Protein AF-A0A6A4ZBE2-F1 (afdb_monomer_lite)

pLDDT: mean 86.44, std 18.72, range [28.56, 98.56]

Foldseek 3Di:
DPPDPDDPVRVVVPPPDDPVVVVVVVVVVVVVVVVPVVDDDDPVCVVVVLVVLLVQLVVLLVCCVPDPDPVSNLVSLQPDALLSQLLSLLVVLPHDSVLSSQLSCCVPPVVDALLRSNVVSPHDLVSSLSSLLRLVSSLVSFDALLVLLLVLCVVLPHDNVLSNQLSVQVVVQDASLVSNVVSPHDLVSSLSSLLRSQVSLSSQHFLLSLLLNLLVVVPQDSVLSSQLSVVVVVPDASLVSCVVSPRDLVSSLSSLLRLQVSQSSQHQLLSLLLNLLVVVVQDSVLSSQLSVVVLVPDASLVSNVVSVHDLVSSLSSLQRLQSSQSSQGDLLSLLLNLLVVLPQDSVLSSQLSVCVVVVDQSLVSSVVSPRDNVSSVSSNVSSVSSVSRHGDPLSNLLNLLVVLPDDSVLSSQLSVCVVVVHDSLRSCVVSPNDPVSD

Secondary structure (DSSP, 8-state):
--SS---HHHHHTTTT--HHHHHHHHHHHHHHHTTTTT----TTTHHHHHHHHHHHHHHHHHHHHT--SHHHHHHHHTTS-HHHHHHHHHHHTT--HHHHHHHHHHHHHH---HHHHHHHTT--HHHHHHHHHHHHHHHTTSPPHHHHHHHHHHHTT--HHHHHHHHHHHTTT--HHHHHHHTT--HHHHHHHHHHHHHHHTTPPPHHHHHHHHHHHTT--HHHHHHHHHHHHTT--HHHHHHHTT--HHHHHHHHHHHHHHHTTSPPHHH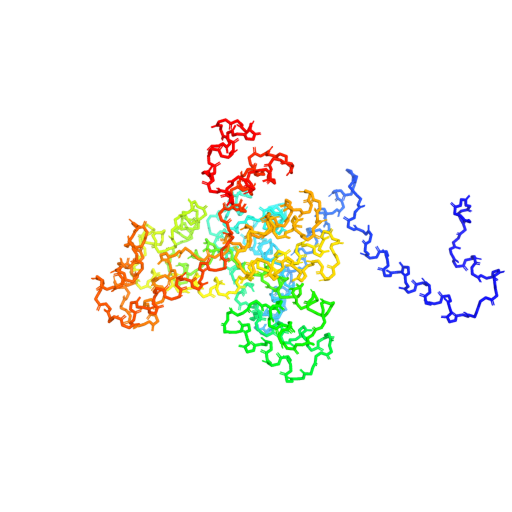HHHHHHHHTT--HHHHHHHHHHHHTT--HHHHHHHTT--HHHHHHHHHHHHHHHHTSPPHHHHHHHHHHHTT--HHHHHHHHHHHTTT--HHHHHHHTT--HHHHHHHHHHHHHHHHTSPPHHHHHHHHHHHTT--HHHHHHHHHHHHTT--HHHHHHHTT--TTT-

Radius of gyration: 23.91 Å; chains: 1; bounding box: 81×48×51 Å

Sequence (438 aa):
FVDSGVSPADAALDTGLPDSAAAAVQDTVDTFDDSSDTNNNTNADKLDHDDMKAETIQDFAAALSDVDSKDDVAGALASATQGQAAGAAALQAGASTDQASQIADAIDNNDASAAAASNDAGLTDDQTAQVISAVVAVSDAAPSQADVAADAASAVGATDAQAKEIADAVANGSSASVAASDAGLSDAQTAKIVDQVTDAADAVADPADVAAAAAIDNGASASQAVDIASDVDAGASAASAAADAGLDATAVSDVVGQVADSSENVADPADVAADAALENGASPSQASQVASDVDSGSSASAAAADAGLDTDAVADIVDQVADSSDNVADSADVAAAAAADAGASDDQVAQIAASVDAGVDPSAAASDAGLSSSAAAAVDGQVDDSAADTADSADVAADAAADAGATTDQVAEIADFVDSGVSPADAALDTGLPDSAA

Structure (mmCIF, N/CA/C/O backbone):
data_AF-A0A6A4ZBE2-F1
#
_entry.id   AF-A0A6A4ZBE2-F1
#
loop_
_atom_site.group_PDB
_atom_site.id
_atom_site.type_symbol
_atom_site.label_atom_id
_atom_site.label_alt_id
_atom_site.label_comp_id
_atom_site.label_asym_id
_atom_site.label_entity_id
_atom_site.label_seq_id
_atom_site.pdbx_PDB_ins_code
_atom_site.Cartn_x
_atom_site.Cartn_y
_atom_site.Cartn_z
_atom_site.occupancy
_atom_site.B_iso_or_equiv
_atom_site.auth_seq_id
_atom_site.auth_comp_id
_atom_site.auth_asym_id
_atom_site.auth_atom_id
_atom_site.pdbx_PDB_model_num
ATOM 1 N N . PHE A 1 1 ? 44.044 -22.950 -11.627 1.00 47.03 1 PHE A N 1
ATOM 2 C CA . PHE A 1 1 ? 44.841 -22.880 -10.386 1.00 47.03 1 PHE A CA 1
ATOM 3 C C . PHE A 1 1 ? 43.959 -22.999 -9.134 1.00 47.03 1 PHE A C 1
ATOM 5 O O . PHE A 1 1 ? 44.386 -22.606 -8.063 1.00 47.03 1 PHE A O 1
ATOM 12 N N . VAL A 1 2 ? 42.771 -23.611 -9.240 1.00 37.06 2 VAL A N 1
ATOM 13 C CA . VAL A 1 2 ? 41.761 -23.676 -8.165 1.00 37.06 2 VAL A CA 1
ATOM 14 C C . VAL A 1 2 ? 41.550 -25.135 -7.735 1.00 37.06 2 VAL A C 1
ATOM 16 O O . VAL A 1 2 ? 40.442 -25.642 -7.738 1.00 37.06 2 VAL A O 1
ATOM 19 N N . ASP A 1 3 ? 42.644 -25.857 -7.469 1.00 44.66 3 ASP A N 1
ATOM 20 C CA . ASP A 1 3 ? 42.566 -27.207 -6.872 1.00 44.66 3 ASP A CA 1
ATOM 21 C C . ASP A 1 3 ? 43.805 -27.542 -6.016 1.00 44.66 3 ASP A C 1
ATOM 23 O O . ASP A 1 3 ? 44.292 -28.669 -5.983 1.00 44.66 3 ASP A O 1
ATOM 27 N N . SER A 1 4 ? 44.417 -26.540 -5.369 1.00 45.34 4 SER A N 1
ATOM 28 C CA . SER A 1 4 ? 45.617 -26.784 -4.548 1.00 45.34 4 SER A CA 1
ATOM 29 C C . SER A 1 4 ? 45.715 -26.006 -3.235 1.00 45.34 4 SER A C 1
ATOM 31 O O . SER A 1 4 ? 46.785 -26.019 -2.635 1.00 45.34 4 SER A O 1
ATOM 33 N N . GLY A 1 5 ? 44.642 -25.364 -2.755 1.00 45.66 5 GLY A N 1
ATOM 34 C CA . GLY A 1 5 ? 44.609 -24.771 -1.406 1.00 45.66 5 GLY A CA 1
ATOM 35 C C . GLY A 1 5 ? 45.701 -23.728 -1.122 1.00 45.66 5 GLY A C 1
ATOM 36 O O . GLY A 1 5 ? 46.169 -23.622 0.008 1.00 45.66 5 GLY A O 1
ATOM 37 N N . VAL A 1 6 ? 46.144 -22.998 -2.148 1.00 45.81 6 VAL A N 1
ATOM 38 C CA . VAL A 1 6 ? 47.084 -21.876 -2.010 1.00 45.81 6 VAL A CA 1
ATOM 39 C C . VAL A 1 6 ? 46.254 -20.598 -1.955 1.00 45.81 6 VAL A C 1
ATOM 41 O O . VAL A 1 6 ? 45.369 -20.435 -2.795 1.00 45.81 6 VAL A O 1
ATOM 44 N N . SER A 1 7 ? 46.506 -19.722 -0.977 1.00 48.78 7 SER A N 1
ATOM 45 C CA . SER A 1 7 ? 45.742 -18.476 -0.858 1.00 48.78 7 SER A CA 1
ATOM 46 C C . SER A 1 7 ? 45.998 -17.568 -2.076 1.00 48.78 7 SER A C 1
ATOM 48 O O . SER A 1 7 ? 47.101 -17.591 -2.639 1.00 48.78 7 SER A O 1
ATOM 50 N N . PRO A 1 8 ? 45.018 -16.750 -2.497 1.00 46.72 8 PRO A N 1
ATOM 51 C CA . PRO A 1 8 ? 45.183 -15.811 -3.611 1.00 46.72 8 PRO A CA 1
ATOM 52 C C . PRO A 1 8 ? 46.370 -14.850 -3.423 1.00 46.72 8 PRO A C 1
ATOM 54 O O . PRO A 1 8 ? 47.065 -14.523 -4.388 1.00 46.72 8 PRO A O 1
ATOM 57 N N . ALA A 1 9 ? 46.672 -14.483 -2.172 1.00 48.59 9 ALA A N 1
ATOM 58 C CA . ALA A 1 9 ? 47.810 -13.637 -1.816 1.00 48.59 9 ALA A CA 1
ATOM 59 C C . ALA A 1 9 ? 49.170 -14.294 -2.132 1.00 48.59 9 ALA A C 1
ATOM 61 O O . ALA A 1 9 ? 50.104 -13.611 -2.557 1.00 48.59 9 ALA A O 1
ATOM 62 N N . ASP A 1 10 ? 49.276 -15.621 -2.012 1.00 47.53 10 ASP A N 1
ATOM 63 C CA . ASP A 1 10 ? 50.495 -16.362 -2.354 1.00 47.53 10 ASP A CA 1
ATOM 64 C C . ASP A 1 10 ? 50.645 -16.583 -3.873 1.00 47.53 10 ASP A C 1
ATOM 66 O O . ASP A 1 10 ? 51.762 -16.742 -4.371 1.00 47.53 10 ASP A O 1
ATOM 70 N N . ALA A 1 11 ? 49.548 -16.540 -4.641 1.00 50.06 11 ALA A N 1
ATOM 71 C CA . ALA A 1 11 ? 49.575 -16.648 -6.104 1.00 50.06 11 ALA A CA 1
ATOM 72 C C . ALA A 1 11 ? 50.012 -15.340 -6.800 1.00 50.06 11 ALA A C 1
ATOM 74 O O . ALA A 1 11 ? 50.598 -15.380 -7.886 1.00 50.06 11 ALA A O 1
ATOM 75 N N . ALA A 1 12 ? 49.775 -14.183 -6.174 1.00 48.44 12 ALA A N 1
ATOM 76 C CA . ALA A 1 12 ? 50.143 -12.872 -6.717 1.00 48.44 12 ALA A CA 1
ATOM 77 C C . ALA A 1 12 ? 51.660 -12.588 -6.672 1.00 48.44 12 ALA A C 1
ATOM 79 O O . ALA A 1 12 ? 52.173 -11.808 -7.478 1.00 48.44 12 ALA A O 1
ATOM 80 N N . LEU A 1 13 ? 52.408 -13.264 -5.793 1.00 47.66 13 LEU A N 1
ATOM 81 C CA . LEU A 1 13 ? 53.859 -13.084 -5.652 1.00 47.66 13 LEU A CA 1
ATOM 82 C C . LEU A 1 13 ? 54.692 -13.740 -6.774 1.00 47.66 13 LEU A C 1
ATOM 84 O O . LEU A 1 13 ? 55.865 -13.396 -6.923 1.00 47.66 13 LEU A O 1
ATOM 88 N N . ASP A 1 14 ? 54.110 -14.628 -7.593 1.00 49.06 14 ASP A N 1
ATOM 89 C CA . ASP A 1 14 ? 54.822 -15.345 -8.674 1.00 49.06 14 ASP A CA 1
ATOM 90 C C . ASP A 1 14 ? 54.582 -14.763 -10.087 1.00 49.06 14 ASP A C 1
ATOM 92 O O . ASP A 1 14 ? 55.195 -15.205 -11.059 1.00 49.06 14 ASP A O 1
ATOM 96 N N . THR A 1 15 ? 53.732 -13.736 -10.246 1.00 50.06 15 THR A N 1
ATOM 97 C CA . THR A 1 15 ? 53.416 -13.154 -11.574 1.00 50.06 15 THR A CA 1
ATOM 98 C C . THR A 1 15 ? 54.003 -11.761 -11.828 1.00 50.06 15 THR A C 1
ATOM 100 O O . THR A 1 15 ? 53.915 -11.257 -12.948 1.00 50.06 15 THR A O 1
ATOM 103 N N . GLY A 1 16 ? 54.679 -11.151 -10.846 1.00 45.38 16 GLY A N 1
ATOM 104 C CA . GLY A 1 16 ? 55.389 -9.876 -11.028 1.00 45.38 16 GLY A CA 1
ATOM 105 C C . GLY A 1 16 ? 54.480 -8.673 -11.310 1.00 45.38 16 GLY A C 1
ATOM 106 O O . GLY A 1 16 ? 54.922 -7.710 -11.942 1.00 45.38 16 GLY A O 1
ATOM 107 N N . LEU A 1 17 ? 53.222 -8.722 -10.867 1.00 46.47 17 LEU A N 1
ATOM 108 C CA . LEU A 1 17 ? 52.305 -7.586 -10.922 1.00 46.47 17 LEU A CA 1
ATOM 109 C C . LEU A 1 17 ? 52.668 -6.543 -9.845 1.00 46.47 17 LEU A C 1
ATOM 111 O O . LEU A 1 17 ? 53.097 -6.918 -8.756 1.00 46.47 17 LEU A O 1
ATOM 115 N N . PRO A 1 18 ? 52.540 -5.236 -10.134 1.00 50.72 18 PRO A N 1
ATOM 116 C CA . PRO A 1 18 ? 52.802 -4.182 -9.156 1.00 50.72 18 PRO A CA 1
ATOM 117 C C . PRO A 1 18 ? 51.758 -4.200 -8.028 1.00 50.72 18 PRO A C 1
ATOM 119 O O . PRO A 1 18 ? 50.578 -4.412 -8.296 1.00 50.72 18 PRO A O 1
ATOM 122 N N . ASP A 1 19 ? 52.186 -3.909 -6.793 1.00 50.56 19 ASP A N 1
ATOM 123 C CA . ASP A 1 19 ? 51.383 -3.978 -5.553 1.00 50.56 19 ASP A CA 1
ATOM 124 C C . ASP A 1 19 ? 50.013 -3.271 -5.636 1.00 50.56 19 ASP A C 1
ATOM 126 O O . ASP A 1 19 ? 49.051 -3.683 -4.994 1.00 50.56 19 ASP A O 1
ATOM 130 N N . SER A 1 20 ? 49.883 -2.245 -6.484 1.00 49.09 20 SER A N 1
ATOM 131 C CA . SER A 1 20 ? 48.626 -1.520 -6.713 1.00 49.09 20 SER A CA 1
ATOM 132 C C . SER A 1 20 ? 47.549 -2.331 -7.445 1.00 49.09 20 SER A C 1
ATOM 134 O O . SER A 1 20 ? 46.378 -1.989 -7.362 1.00 49.09 20 SER A O 1
ATOM 136 N N . ALA A 1 21 ? 47.926 -3.378 -8.185 1.00 43.97 21 ALA A N 1
ATOM 137 C CA . ALA A 1 21 ? 46.986 -4.258 -8.881 1.00 43.97 21 ALA A CA 1
ATOM 138 C C . ALA A 1 21 ? 46.497 -5.411 -7.987 1.00 43.97 21 ALA A C 1
ATOM 140 O O . ALA A 1 21 ? 45.383 -5.883 -8.172 1.00 43.97 21 ALA A O 1
ATOM 141 N N . ALA A 1 22 ? 47.297 -5.836 -7.003 1.00 45.84 22 ALA A N 1
ATOM 142 C CA . ALA A 1 22 ? 46.884 -6.834 -6.015 1.00 45.84 22 ALA A CA 1
ATOM 143 C C . ALA A 1 22 ? 45.863 -6.257 -5.019 1.00 45.84 22 ALA A C 1
ATOM 145 O O . ALA A 1 22 ? 44.911 -6.940 -4.665 1.00 45.84 22 ALA A O 1
ATOM 146 N N . ALA A 1 23 ? 46.015 -4.980 -4.645 1.00 49.00 23 ALA A N 1
ATOM 147 C CA . ALA A 1 23 ? 45.042 -4.277 -3.809 1.00 49.00 23 ALA A CA 1
ATOM 148 C C . ALA A 1 23 ? 43.676 -4.125 -4.500 1.00 49.00 23 ALA A C 1
ATOM 150 O O . ALA A 1 23 ? 42.661 -4.362 -3.869 1.00 49.00 23 ALA A O 1
ATOM 151 N N . ALA A 1 24 ? 43.646 -3.818 -5.803 1.00 44.66 24 ALA A N 1
ATOM 152 C CA . ALA A 1 24 ? 42.392 -3.683 -6.550 1.00 44.66 24 ALA A CA 1
ATOM 153 C C . ALA A 1 24 ? 41.652 -5.021 -6.738 1.00 44.66 24 ALA A C 1
ATOM 155 O O . ALA A 1 24 ? 40.430 -5.042 -6.786 1.00 44.66 24 ALA A O 1
ATOM 156 N N . VAL A 1 25 ? 42.378 -6.141 -6.833 1.00 47.47 25 VAL A N 1
ATOM 157 C CA . VAL A 1 25 ? 41.762 -7.477 -6.904 1.00 47.47 25 VAL A CA 1
ATOM 158 C C . VAL A 1 25 ? 41.233 -7.915 -5.540 1.00 47.47 25 VAL A C 1
ATOM 160 O O . VAL A 1 25 ? 40.185 -8.539 -5.502 1.00 47.47 25 VAL A O 1
ATOM 163 N N . GLN A 1 26 ? 41.904 -7.564 -4.439 1.00 41.69 26 GLN A N 1
ATOM 164 C CA . GLN A 1 26 ? 41.392 -7.844 -3.095 1.00 41.69 26 GLN A CA 1
ATOM 165 C C . GLN A 1 26 ? 40.139 -7.008 -2.790 1.00 41.69 26 GLN A C 1
ATOM 167 O O . GLN A 1 26 ? 39.152 -7.568 -2.349 1.00 41.69 26 GLN A O 1
ATOM 172 N N . ASP A 1 27 ? 40.127 -5.724 -3.161 1.00 41.12 27 ASP A N 1
ATOM 173 C CA . ASP A 1 27 ? 38.972 -4.823 -2.993 1.00 41.12 27 ASP A CA 1
ATOM 174 C C . ASP A 1 27 ? 37.739 -5.289 -3.796 1.00 41.12 27 ASP A C 1
ATOM 176 O O . ASP A 1 27 ? 36.609 -5.144 -3.348 1.00 41.12 27 ASP A O 1
ATOM 180 N N . THR A 1 28 ? 37.959 -5.919 -4.962 1.00 42.84 28 THR A N 1
ATOM 181 C CA . THR A 1 28 ? 36.889 -6.514 -5.795 1.00 42.84 28 THR A CA 1
ATOM 182 C C . THR A 1 28 ? 36.437 -7.892 -5.288 1.00 42.84 28 THR A C 1
ATOM 184 O O . THR A 1 28 ? 35.353 -8.344 -5.629 1.00 42.84 28 THR A O 1
ATOM 187 N N . VAL A 1 29 ? 37.277 -8.601 -4.524 1.00 44.31 29 VAL A N 1
ATOM 188 C CA . VAL A 1 29 ? 36.930 -9.902 -3.925 1.00 44.31 29 VAL A CA 1
ATOM 189 C C . VAL A 1 29 ? 36.203 -9.696 -2.600 1.00 44.31 29 VAL A C 1
ATOM 191 O O . VAL A 1 29 ? 35.226 -10.388 -2.362 1.00 44.31 29 VAL A O 1
ATOM 194 N N . ASP A 1 30 ? 36.602 -8.703 -1.806 1.00 38.66 30 ASP A N 1
ATOM 195 C CA . ASP A 1 30 ? 35.940 -8.358 -0.545 1.00 38.66 30 ASP A CA 1
ATOM 196 C C . ASP A 1 30 ? 34.533 -7.756 -0.799 1.00 38.66 30 ASP A C 1
ATOM 198 O O . ASP A 1 30 ? 33.619 -8.013 -0.029 1.00 38.66 30 ASP A O 1
ATOM 202 N N . THR A 1 31 ? 34.306 -7.060 -1.927 1.00 41.00 31 THR A N 1
ATOM 203 C CA . THR A 1 31 ? 32.952 -6.627 -2.365 1.00 41.00 31 THR A CA 1
ATOM 204 C C . THR A 1 31 ? 32.102 -7.741 -2.983 1.00 41.00 31 THR A C 1
ATOM 206 O O . THR A 1 31 ? 30.890 -7.589 -3.088 1.00 41.00 31 THR A O 1
ATOM 209 N N . PHE A 1 32 ? 32.709 -8.853 -3.409 1.00 33.62 32 PHE A N 1
ATOM 210 C CA . PHE A 1 32 ? 31.970 -10.026 -3.891 1.00 33.62 32 PHE A CA 1
ATOM 211 C C . PHE A 1 32 ? 31.619 -10.999 -2.757 1.00 33.62 32 PHE A C 1
ATOM 213 O O . PHE A 1 32 ? 30.651 -11.740 -2.900 1.00 33.62 32 PHE A O 1
ATOM 220 N N . ASP A 1 33 ? 32.388 -11.004 -1.662 1.00 31.05 33 ASP A N 1
ATOM 221 C CA . ASP A 1 33 ? 32.126 -11.839 -0.479 1.00 31.05 33 ASP A CA 1
ATOM 222 C C . ASP A 1 33 ? 30.864 -11.346 0.257 1.00 31.05 33 ASP A C 1
ATOM 224 O O . ASP A 1 33 ? 29.979 -12.159 0.514 1.00 31.05 33 ASP A O 1
ATOM 228 N N . ASP A 1 34 ? 30.701 -10.022 0.426 1.00 35.53 34 ASP A N 1
ATOM 229 C CA . ASP A 1 34 ? 29.489 -9.392 1.004 1.00 35.53 34 ASP A CA 1
ATOM 230 C C . ASP A 1 34 ? 28.208 -9.680 0.193 1.00 35.53 34 ASP A C 1
ATOM 232 O O . ASP A 1 34 ? 27.111 -9.702 0.738 1.00 35.53 34 ASP A O 1
ATOM 236 N N . SER A 1 35 ? 28.330 -9.950 -1.111 1.00 37.00 35 SER A N 1
ATOM 237 C CA . SER A 1 35 ? 27.193 -10.289 -1.983 1.00 37.00 35 SER A CA 1
ATOM 238 C C . SER A 1 35 ? 26.845 -11.785 -1.977 1.00 37.00 35 SER A C 1
ATOM 240 O O . SER A 1 35 ? 25.853 -12.175 -2.591 1.00 37.00 35 SER A O 1
ATOM 242 N N . SER A 1 36 ? 27.663 -12.643 -1.356 1.00 33.69 36 SER A N 1
ATOM 243 C CA . SER A 1 36 ? 27.508 -14.106 -1.434 1.00 33.69 36 SER A CA 1
ATOM 244 C C . SER A 1 36 ? 27.015 -14.772 -0.147 1.00 33.69 36 SER A C 1
ATOM 246 O O . SER A 1 36 ? 26.618 -15.940 -0.190 1.00 33.69 36 SER A O 1
ATOM 248 N N . ASP A 1 37 ? 26.973 -14.037 0.966 1.00 33.16 37 ASP A N 1
ATOM 249 C CA . ASP A 1 37 ? 26.492 -14.543 2.258 1.00 33.16 37 ASP A CA 1
ATOM 250 C C . ASP A 1 37 ? 24.955 -14.631 2.359 1.00 33.16 37 ASP A C 1
ATOM 252 O O . ASP A 1 37 ? 24.436 -15.253 3.284 1.00 33.16 37 ASP A O 1
ATOM 256 N N . THR A 1 38 ? 24.204 -14.138 1.368 1.00 34.66 38 THR A N 1
ATOM 257 C CA . THR A 1 38 ? 22.737 -14.291 1.301 1.00 34.66 38 THR A CA 1
ATOM 258 C C . THR A 1 38 ? 22.270 -15.623 0.708 1.00 34.66 38 THR A C 1
ATOM 260 O O . THR A 1 38 ? 21.071 -15.883 0.668 1.00 34.66 38 THR A O 1
ATOM 263 N N . ASN A 1 39 ? 23.167 -16.515 0.256 1.00 35.66 39 ASN A N 1
ATOM 264 C CA . ASN A 1 39 ? 22.730 -17.682 -0.518 1.00 35.66 39 ASN A CA 1
ATOM 265 C C . ASN A 1 39 ? 23.453 -18.998 -0.176 1.00 35.66 39 ASN A C 1
ATOM 267 O O . ASN A 1 39 ? 24.169 -19.577 -0.998 1.00 35.66 39 ASN A O 1
ATOM 271 N N . ASN A 1 40 ? 23.233 -19.534 1.035 1.00 29.83 40 ASN A N 1
ATOM 272 C CA . ASN A 1 40 ? 23.450 -20.966 1.276 1.00 29.83 40 ASN A CA 1
ATOM 273 C C . ASN A 1 40 ? 22.584 -21.555 2.410 1.00 29.83 40 ASN A C 1
ATOM 275 O O . ASN A 1 40 ? 22.954 -21.587 3.578 1.00 29.83 40 ASN A O 1
ATOM 279 N N . ASN A 1 41 ? 21.437 -22.124 2.041 1.00 37.34 41 ASN A N 1
ATOM 280 C CA . ASN A 1 41 ? 20.557 -22.874 2.935 1.00 37.34 41 ASN A CA 1
ATOM 281 C C . ASN A 1 41 ? 21.138 -24.266 3.262 1.00 37.34 41 ASN A C 1
ATOM 283 O O . ASN A 1 41 ? 20.943 -25.237 2.522 1.00 37.34 41 ASN A O 1
ATOM 287 N N . THR A 1 42 ? 21.803 -24.404 4.416 1.00 30.47 42 THR A N 1
ATOM 288 C CA . THR A 1 42 ? 21.914 -25.705 5.093 1.00 30.47 42 THR A CA 1
ATOM 289 C C . THR A 1 42 ? 21.485 -25.624 6.558 1.00 30.47 42 THR A C 1
ATOM 291 O O . THR A 1 42 ? 21.829 -24.701 7.278 1.00 30.47 42 THR A O 1
ATOM 294 N N . ASN A 1 43 ? 20.755 -26.647 7.024 1.00 36.28 43 ASN A N 1
ATOM 295 C CA . ASN A 1 43 ? 20.123 -26.773 8.355 1.00 36.28 43 ASN A CA 1
ATOM 296 C C . ASN A 1 43 ? 21.035 -26.613 9.602 1.00 36.28 43 ASN A C 1
ATOM 298 O O . ASN A 1 43 ? 20.565 -26.842 10.715 1.00 36.28 43 ASN A O 1
ATOM 302 N N . ALA A 1 44 ? 22.321 -26.295 9.448 1.00 28.56 44 ALA A N 1
ATOM 303 C CA . ALA A 1 44 ? 23.202 -25.915 10.551 1.00 28.56 44 ALA A CA 1
ATOM 304 C C . ALA A 1 44 ? 23.309 -24.385 10.725 1.00 28.56 44 ALA A C 1
ATOM 306 O O . ALA A 1 44 ? 23.566 -23.966 11.847 1.00 28.56 44 ALA A O 1
ATOM 307 N N . ASP A 1 45 ? 23.041 -23.592 9.677 1.00 34.28 45 ASP A N 1
ATOM 308 C CA . ASP A 1 45 ? 23.084 -22.118 9.706 1.00 34.28 45 ASP A CA 1
ATOM 309 C C . ASP A 1 45 ? 21.844 -21.488 10.344 1.00 34.28 45 ASP A C 1
ATOM 311 O O . ASP A 1 45 ? 21.938 -20.408 10.906 1.00 34.28 45 ASP A O 1
ATOM 315 N N . LYS A 1 46 ? 20.693 -22.174 10.356 1.00 35.34 46 LYS A N 1
ATOM 316 C CA . LYS A 1 46 ? 19.462 -21.635 10.970 1.00 35.34 46 LYS A CA 1
ATOM 317 C C . LYS A 1 46 ? 19.609 -21.337 12.466 1.00 35.34 46 LYS A C 1
ATOM 319 O O . LYS A 1 46 ? 19.083 -20.352 12.948 1.00 35.34 46 LYS A O 1
ATOM 324 N N . LEU A 1 47 ? 20.380 -22.154 13.188 1.00 30.91 47 LEU A N 1
ATOM 325 C CA . LEU A 1 47 ? 20.615 -21.937 14.620 1.00 30.91 47 LEU A CA 1
ATOM 326 C C . LEU A 1 47 ? 21.567 -20.764 14.907 1.00 30.91 47 LEU A C 1
ATOM 328 O O . LEU A 1 47 ? 21.511 -20.233 16.004 1.00 30.91 47 LEU A O 1
ATOM 332 N N . ASP A 1 48 ? 22.437 -20.395 13.961 1.00 37.38 48 ASP A N 1
ATOM 333 C CA . ASP A 1 48 ? 23.347 -19.242 14.097 1.00 37.38 48 ASP A CA 1
ATOM 334 C C . ASP A 1 48 ? 22.646 -17.951 13.625 1.00 37.38 48 ASP A C 1
ATOM 336 O O . ASP A 1 48 ? 22.875 -16.876 14.168 1.00 37.38 48 ASP A O 1
ATOM 340 N N . HIS A 1 49 ? 21.729 -18.062 12.656 1.00 41.06 49 HIS A N 1
ATOM 341 C CA . HIS A 1 49 ? 20.939 -16.947 12.130 1.00 41.06 49 HIS A CA 1
ATOM 342 C C . HIS A 1 49 ? 19.874 -16.447 13.121 1.00 41.06 49 HIS A C 1
ATOM 344 O O . HIS A 1 49 ? 19.766 -15.241 13.329 1.00 41.06 49 HIS A O 1
ATOM 350 N N . ASP A 1 50 ? 19.148 -17.355 13.786 1.00 41.88 50 ASP A N 1
ATOM 351 C CA . ASP A 1 50 ? 18.139 -16.994 14.796 1.00 41.88 50 ASP A CA 1
ATOM 352 C C . ASP A 1 50 ? 18.788 -16.300 16.015 1.00 41.88 50 ASP A C 1
ATOM 354 O O . ASP A 1 50 ? 18.255 -15.324 16.546 1.00 41.88 50 ASP A O 1
ATOM 358 N N . ASP A 1 51 ? 19.981 -16.758 16.423 1.00 44.03 51 ASP A N 1
ATOM 359 C CA . ASP A 1 51 ? 20.756 -16.159 17.518 1.00 44.03 51 ASP A CA 1
ATOM 360 C C . ASP A 1 51 ? 21.300 -14.761 17.130 1.00 44.03 51 ASP A C 1
ATOM 362 O O . ASP A 1 51 ? 21.256 -13.844 17.954 1.00 44.03 51 ASP A O 1
ATOM 366 N N . MET A 1 52 ? 21.742 -14.551 15.879 1.00 41.94 52 MET A N 1
ATOM 367 C CA . MET A 1 52 ? 22.174 -13.232 15.375 1.00 41.94 52 MET A CA 1
ATOM 368 C C . MET A 1 52 ? 21.013 -12.235 15.222 1.00 41.94 52 MET A C 1
ATOM 370 O O . MET A 1 52 ? 21.154 -11.064 15.590 1.00 41.94 52 MET A O 1
ATOM 374 N N . LYS A 1 53 ? 19.848 -12.681 14.732 1.00 56.31 53 LYS A N 1
ATOM 375 C CA . LYS A 1 53 ? 18.625 -11.860 14.664 1.00 56.31 53 LYS A CA 1
ATOM 376 C C . LYS A 1 53 ? 18.170 -11.431 16.063 1.00 56.31 53 LYS A C 1
ATOM 378 O O . LYS A 1 53 ? 17.899 -10.255 16.303 1.00 56.31 53 LYS A O 1
ATOM 383 N N . ALA A 1 54 ? 18.177 -12.358 17.022 1.00 56.25 54 ALA A N 1
ATOM 384 C CA . ALA A 1 54 ? 17.852 -12.077 18.418 1.00 56.25 54 ALA A CA 1
ATOM 385 C C . ALA A 1 54 ? 18.842 -11.111 19.103 1.00 56.25 54 ALA A C 1
ATOM 387 O O . ALA A 1 54 ? 18.418 -10.307 19.938 1.00 56.25 54 ALA A O 1
ATOM 388 N N . GLU A 1 55 ? 20.139 -11.180 18.777 1.00 57.00 55 GLU A N 1
ATOM 389 C CA . GLU A 1 55 ? 21.162 -10.251 19.285 1.00 57.00 55 GLU A CA 1
ATOM 390 C C . GLU A 1 55 ? 20.969 -8.839 18.696 1.00 57.00 55 GLU A C 1
ATOM 392 O O . GLU A 1 55 ? 20.981 -7.861 19.442 1.00 57.00 55 GLU A O 1
ATOM 397 N N . THR A 1 56 ? 20.635 -8.734 17.405 1.00 67.69 56 THR A N 1
ATOM 398 C CA . THR A 1 56 ? 20.371 -7.455 16.712 1.00 67.69 56 THR A CA 1
ATOM 399 C C . THR A 1 56 ? 19.129 -6.735 17.254 1.00 67.69 56 THR A C 1
ATOM 401 O O . THR A 1 56 ? 19.179 -5.537 17.534 1.00 67.69 56 THR A O 1
ATOM 404 N N . ILE A 1 57 ? 18.031 -7.462 17.499 1.00 71.88 57 ILE A N 1
ATOM 405 C CA . ILE A 1 57 ? 16.799 -6.897 18.085 1.00 71.88 57 ILE A CA 1
ATOM 406 C C . ILE A 1 57 ? 17.037 -6.424 19.528 1.00 71.88 57 ILE A C 1
ATOM 408 O O . ILE A 1 57 ? 16.535 -5.377 19.943 1.00 71.88 57 ILE A O 1
ATOM 412 N N . GLN A 1 58 ? 17.813 -7.175 20.317 1.00 68.88 58 GLN A N 1
ATOM 413 C CA . GLN A 1 58 ? 18.146 -6.784 21.690 1.00 68.88 58 GLN A CA 1
ATOM 414 C C . GLN A 1 58 ? 19.049 -5.553 21.737 1.00 68.88 58 GLN A C 1
ATOM 416 O O . GLN A 1 58 ? 18.832 -4.678 22.579 1.00 68.88 58 GLN A O 1
ATOM 421 N N . ASP A 1 59 ? 20.027 -5.474 20.838 1.00 72.94 59 ASP A N 1
ATOM 422 C CA . ASP A 1 59 ? 20.906 -4.317 20.713 1.00 72.94 59 ASP A CA 1
ATOM 423 C C . ASP A 1 59 ? 20.124 -3.076 20.260 1.00 72.94 59 ASP A C 1
ATOM 425 O O . ASP A 1 59 ? 20.332 -1.996 20.818 1.00 72.94 59 ASP A O 1
ATOM 429 N N . PHE A 1 60 ? 19.157 -3.226 19.347 1.00 71.38 60 PHE A N 1
ATOM 430 C CA . PHE A 1 60 ? 18.258 -2.141 18.946 1.00 71.38 60 PHE A CA 1
ATOM 431 C C . PHE A 1 60 ? 17.341 -1.685 20.094 1.00 71.38 60 PHE A C 1
ATOM 433 O O . PHE A 1 60 ? 17.258 -0.492 20.397 1.00 71.38 60 PHE A O 1
ATOM 440 N N . ALA A 1 61 ? 16.726 -2.622 20.824 1.00 70.31 61 ALA A N 1
ATOM 441 C CA . ALA A 1 61 ? 15.912 -2.313 22.001 1.00 70.31 61 ALA A CA 1
ATOM 442 C C . ALA A 1 61 ? 16.723 -1.603 23.101 1.00 70.31 61 ALA A C 1
ATOM 444 O O . ALA A 1 61 ? 16.238 -0.669 23.748 1.00 70.31 61 ALA A O 1
ATOM 445 N N . ALA A 1 62 ? 17.972 -2.025 23.310 1.00 70.69 62 ALA A N 1
ATOM 446 C CA . ALA A 1 62 ? 18.887 -1.372 24.235 1.00 70.69 62 ALA A CA 1
ATOM 447 C C . ALA A 1 62 ? 19.258 0.037 23.751 1.00 70.69 62 ALA A C 1
ATOM 449 O O . ALA A 1 62 ? 19.206 0.976 24.548 1.00 70.69 62 ALA A O 1
ATOM 450 N N . ALA A 1 63 ? 19.558 0.201 22.459 1.00 67.44 63 ALA A N 1
ATOM 451 C CA . ALA A 1 63 ? 19.875 1.489 21.855 1.00 67.44 63 ALA A CA 1
ATOM 452 C C . ALA A 1 63 ? 18.729 2.491 22.037 1.00 67.44 63 ALA A C 1
ATOM 454 O O . ALA A 1 63 ? 18.983 3.574 22.557 1.00 67.44 63 ALA A O 1
ATOM 455 N N . LEU A 1 64 ? 17.480 2.104 21.736 1.00 66.44 64 LEU A N 1
ATOM 456 C CA . LEU A 1 64 ? 16.273 2.918 21.952 1.00 66.44 64 LEU A CA 1
ATOM 457 C C . LEU A 1 64 ? 16.117 3.374 23.411 1.00 66.44 64 LEU A C 1
ATOM 459 O O . LEU A 1 64 ? 15.707 4.504 23.679 1.00 66.44 64 LEU A O 1
ATOM 463 N N . SER A 1 65 ? 16.472 2.513 24.367 1.00 65.81 65 SER A N 1
ATOM 464 C CA . SER A 1 65 ? 16.370 2.823 25.797 1.00 65.81 65 SER A CA 1
ATOM 465 C C . SER A 1 65 ? 17.459 3.775 26.317 1.00 65.81 65 SER A C 1
ATOM 467 O O . SER A 1 65 ? 17.249 4.444 27.333 1.00 65.81 65 SER A O 1
ATOM 469 N N . ASP A 1 66 ? 18.595 3.852 25.617 1.00 63.81 66 ASP A N 1
ATOM 470 C CA . ASP A 1 66 ? 19.768 4.659 25.972 1.00 63.81 66 ASP A CA 1
ATOM 471 C C . ASP A 1 66 ? 19.821 6.010 25.224 1.00 63.81 66 ASP A C 1
ATOM 473 O O . ASP A 1 66 ? 20.757 6.793 25.419 1.00 63.81 66 ASP A O 1
ATOM 477 N N . VAL A 1 67 ? 18.822 6.323 24.389 1.00 66.38 67 VAL A N 1
ATOM 478 C CA . VAL A 1 67 ? 18.791 7.572 23.623 1.00 66.38 67 VAL A CA 1
ATOM 479 C C . VAL A 1 67 ? 18.468 8.789 24.507 1.00 66.38 67 VAL A C 1
ATOM 481 O O . VAL A 1 67 ? 17.406 8.893 25.121 1.00 66.38 67 VAL A O 1
ATOM 484 N N . ASP A 1 68 ? 19.382 9.766 24.532 1.00 58.31 68 ASP A N 1
ATOM 485 C CA . ASP A 1 68 ? 19.303 10.963 25.388 1.00 58.31 68 ASP A CA 1
ATOM 486 C C . ASP A 1 68 ? 18.417 12.101 24.811 1.00 58.31 68 ASP A C 1
ATOM 488 O O . ASP A 1 68 ? 18.130 13.077 25.520 1.00 58.31 68 ASP A O 1
ATOM 492 N N . SER A 1 69 ? 17.976 12.030 23.544 1.00 64.94 69 SER A N 1
ATOM 493 C CA . SER A 1 69 ? 17.160 13.074 22.900 1.00 64.94 69 SER A CA 1
ATOM 494 C C . SER A 1 69 ? 16.118 12.538 21.908 1.00 64.94 69 SER A C 1
ATOM 496 O O . SER A 1 69 ? 16.262 11.459 21.355 1.00 64.94 69 SER A O 1
ATOM 498 N N . LYS A 1 70 ? 15.048 13.309 21.665 1.00 57.41 70 LYS A N 1
ATOM 499 C CA . LYS A 1 70 ? 13.978 12.929 20.721 1.00 57.41 70 LYS A CA 1
ATOM 500 C C . LYS A 1 70 ? 14.450 12.862 19.268 1.00 57.41 70 LYS A C 1
ATOM 502 O O . LYS A 1 70 ? 13.958 12.023 18.528 1.00 57.41 70 LYS A O 1
ATOM 507 N N . ASP A 1 71 ? 15.398 13.718 18.893 1.00 59.44 71 ASP A N 1
ATOM 508 C CA . ASP A 1 71 ? 15.947 13.757 17.533 1.00 59.44 71 ASP A CA 1
ATOM 509 C C . ASP A 1 71 ? 16.799 12.508 17.260 1.00 59.44 71 ASP A C 1
ATOM 511 O O . ASP A 1 71 ? 16.768 11.957 16.165 1.00 59.44 71 ASP A O 1
ATOM 515 N N . ASP A 1 72 ? 17.509 12.019 18.280 1.00 62.84 72 ASP A N 1
ATOM 516 C CA . ASP A 1 72 ? 18.289 10.785 18.186 1.00 62.84 72 ASP A CA 1
ATOM 517 C C . ASP A 1 72 ? 17.378 9.535 18.134 1.00 62.84 72 ASP A C 1
ATOM 519 O O . ASP A 1 72 ? 17.760 8.533 17.540 1.00 62.84 72 ASP A O 1
ATOM 523 N N . VAL A 1 73 ? 16.169 9.589 18.723 1.00 66.12 73 VAL A N 1
ATOM 524 C CA . VAL A 1 73 ? 15.173 8.501 18.626 1.00 66.12 73 VAL A CA 1
ATOM 525 C C . VAL A 1 73 ? 14.582 8.463 17.222 1.00 66.12 73 VAL A C 1
ATOM 527 O O . VAL A 1 73 ? 14.551 7.399 16.619 1.00 66.12 73 VAL A O 1
ATOM 530 N N . ALA A 1 74 ? 14.177 9.615 16.680 1.00 65.44 74 ALA A N 1
ATOM 531 C CA . ALA A 1 74 ? 13.652 9.705 15.318 1.00 65.44 74 ALA A CA 1
ATOM 532 C C . ALA A 1 74 ? 14.674 9.212 14.281 1.00 65.44 74 ALA A C 1
ATOM 534 O O . ALA A 1 74 ? 14.330 8.433 13.403 1.00 65.44 74 ALA A O 1
ATOM 535 N N . GLY A 1 75 ? 15.949 9.591 14.429 1.00 65.50 75 GLY A N 1
ATOM 536 C CA . GLY A 1 75 ? 17.009 9.107 13.543 1.00 65.50 75 GLY A CA 1
ATOM 537 C C . GLY A 1 75 ? 17.298 7.606 13.661 1.00 65.50 75 GLY A C 1
ATOM 538 O O . GLY A 1 75 ? 17.702 7.004 12.676 1.00 65.50 75 GLY A O 1
ATOM 539 N N . ALA A 1 76 ? 17.104 7.000 14.838 1.00 68.69 76 ALA A N 1
ATOM 540 C CA . ALA A 1 76 ? 17.257 5.555 15.020 1.00 68.69 76 ALA A CA 1
ATOM 541 C C . ALA A 1 76 ? 16.064 4.766 14.454 1.00 68.69 76 ALA A C 1
ATOM 543 O O . ALA A 1 76 ? 16.264 3.683 13.912 1.00 68.69 76 ALA A O 1
ATOM 544 N N . LEU A 1 77 ? 14.849 5.316 14.569 1.00 71.25 77 LEU A N 1
ATOM 545 C CA . LEU A 1 77 ? 13.634 4.745 13.982 1.00 71.25 77 LEU A CA 1
ATOM 546 C C . LEU A 1 77 ? 13.677 4.798 12.454 1.00 71.25 77 LEU A C 1
ATOM 548 O O . LEU A 1 77 ? 13.404 3.791 11.823 1.00 71.25 77 LEU A O 1
ATOM 552 N N . ALA A 1 78 ? 14.137 5.909 11.872 1.00 69.25 78 ALA A N 1
ATOM 553 C CA . ALA A 1 78 ? 14.238 6.082 10.421 1.00 69.25 78 ALA A CA 1
ATOM 554 C C . ALA A 1 78 ? 15.218 5.116 9.713 1.00 69.25 78 ALA A C 1
ATOM 556 O O . ALA A 1 78 ? 15.303 5.128 8.492 1.00 69.25 78 ALA A O 1
ATOM 557 N N . SER A 1 79 ? 16.005 4.327 10.454 1.00 70.69 79 SER A N 1
ATOM 558 C CA . SER A 1 79 ? 16.930 3.324 9.897 1.00 70.69 79 SER A CA 1
ATOM 559 C C . SER A 1 79 ? 16.597 1.885 10.291 1.00 70.69 79 SER A C 1
ATOM 561 O O . SER A 1 79 ? 17.383 0.985 10.006 1.00 70.69 79 SER A O 1
ATOM 563 N N . ALA A 1 80 ? 15.519 1.685 11.046 1.00 81.25 80 ALA A N 1
ATOM 564 C CA . ALA A 1 80 ? 15.102 0.373 11.513 1.00 81.25 80 ALA A CA 1
ATOM 565 C C . ALA A 1 80 ? 14.066 -0.210 10.559 1.00 81.25 80 ALA A C 1
ATOM 567 O O . ALA A 1 80 ? 13.216 0.527 10.064 1.00 81.25 80 ALA A O 1
ATOM 568 N N . THR A 1 81 ? 14.100 -1.527 10.363 1.00 88.00 81 THR A N 1
ATOM 569 C CA . THR A 1 81 ? 12.966 -2.215 9.737 1.00 88.00 81 THR A CA 1
ATOM 570 C C . THR A 1 81 ? 11.773 -2.205 10.694 1.00 88.00 81 THR A C 1
ATOM 572 O O . THR A 1 81 ? 11.927 -2.081 11.923 1.00 88.00 81 THR A O 1
ATOM 575 N N . GLN A 1 82 ? 10.571 -2.363 10.149 1.00 90.56 82 GLN A N 1
ATOM 576 C CA . GLN A 1 82 ? 9.359 -2.469 10.952 1.00 90.56 82 GLN A CA 1
ATOM 577 C C . GLN A 1 82 ? 9.432 -3.658 11.914 1.00 90.56 82 GLN A C 1
ATOM 579 O O . GLN A 1 82 ? 9.170 -3.500 13.110 1.00 90.56 82 GLN A O 1
ATOM 584 N N . GLY A 1 83 ? 9.900 -4.819 11.453 1.00 91.44 83 GLY A N 1
ATOM 585 C CA . GLY A 1 83 ? 10.090 -6.006 12.275 1.00 91.44 83 GLY A CA 1
ATOM 586 C C . GLY A 1 83 ? 11.091 -5.796 13.412 1.00 91.44 83 GLY A C 1
ATOM 587 O O . GLY A 1 83 ? 10.842 -6.221 14.546 1.00 91.44 83 GLY A O 1
ATOM 588 N N . GLN A 1 84 ? 12.190 -5.069 13.186 1.00 90.94 84 GLN A N 1
ATOM 589 C CA . GLN A 1 84 ? 13.132 -4.708 14.254 1.00 90.94 84 GLN A CA 1
ATOM 590 C C . GLN A 1 84 ? 12.478 -3.840 15.334 1.00 90.94 84 GLN A C 1
ATOM 592 O O . GLN A 1 84 ? 12.665 -4.095 16.534 1.00 90.94 84 GLN A O 1
ATOM 597 N N . ALA A 1 85 ? 11.701 -2.831 14.935 1.00 90.31 85 ALA A N 1
ATOM 598 C CA . ALA A 1 85 ? 10.967 -1.985 15.867 1.00 90.31 85 ALA A CA 1
ATOM 599 C C . ALA A 1 85 ? 9.883 -2.763 16.616 1.00 90.31 85 ALA A C 1
ATOM 601 O O . ALA A 1 85 ? 9.791 -2.651 17.844 1.00 90.31 85 ALA A O 1
ATOM 602 N N . ALA A 1 86 ? 9.146 -3.621 15.916 1.00 93.88 86 ALA A N 1
ATOM 603 C CA . ALA A 1 86 ? 8.125 -4.482 16.485 1.00 93.88 86 ALA A CA 1
ATOM 604 C C . ALA A 1 86 ? 8.707 -5.451 17.523 1.00 93.88 86 ALA A C 1
ATOM 606 O O . ALA A 1 86 ? 8.241 -5.513 18.665 1.00 93.88 86 ALA A O 1
ATOM 607 N N . GLY A 1 87 ? 9.786 -6.159 17.175 1.00 92.31 87 GLY A N 1
ATOM 608 C CA . GLY A 1 87 ? 10.487 -7.070 18.076 1.00 92.31 87 GLY A CA 1
ATOM 609 C C . GLY A 1 87 ? 11.043 -6.349 19.309 1.00 92.31 87 GLY A C 1
ATOM 610 O O . GLY A 1 87 ? 10.882 -6.814 20.444 1.00 92.31 87 GLY A O 1
ATOM 611 N N . ALA A 1 88 ? 11.642 -5.170 19.128 1.00 89.62 88 ALA A N 1
ATOM 612 C CA . ALA A 1 88 ? 12.141 -4.361 20.236 1.00 89.62 88 ALA A CA 1
ATOM 613 C C . ALA A 1 88 ? 11.012 -3.858 21.151 1.00 89.62 88 ALA A C 1
ATOM 615 O O . ALA A 1 88 ? 11.158 -3.884 22.379 1.00 89.62 88 ALA A O 1
ATOM 616 N N . ALA A 1 89 ? 9.885 -3.430 20.582 1.00 92.31 89 ALA A N 1
ATOM 617 C CA . ALA A 1 89 ? 8.701 -3.022 21.328 1.00 92.31 89 ALA A CA 1
ATOM 618 C C . ALA A 1 89 ? 8.088 -4.201 22.095 1.00 92.31 89 ALA A C 1
ATOM 620 O O . ALA A 1 89 ? 7.782 -4.068 23.281 1.00 92.31 89 ALA A O 1
ATOM 621 N N . ALA A 1 90 ? 8.014 -5.384 21.480 1.00 95.06 90 ALA A N 1
ATOM 622 C CA . ALA A 1 90 ? 7.538 -6.602 22.125 1.00 95.06 90 ALA A CA 1
ATOM 623 C C . ALA A 1 90 ? 8.394 -6.954 23.354 1.00 95.06 90 ALA A C 1
ATOM 625 O O . ALA A 1 90 ? 7.858 -7.209 24.439 1.00 95.06 90 ALA A O 1
ATOM 626 N N . LEU A 1 91 ? 9.728 -6.899 23.238 1.00 92.44 91 LEU A N 1
ATOM 627 C CA . LEU A 1 91 ? 10.640 -7.108 24.372 1.00 92.44 91 LEU A CA 1
ATOM 628 C C . LEU A 1 91 ? 10.405 -6.095 25.499 1.00 92.44 91 LEU A C 1
ATOM 630 O O . LEU A 1 91 ? 10.342 -6.474 26.673 1.00 92.44 91 LEU A O 1
ATOM 634 N N . GLN A 1 92 ? 10.246 -4.814 25.159 1.00 91.06 92 GLN A N 1
ATOM 635 C CA . GLN A 1 92 ? 9.956 -3.755 26.132 1.00 91.06 92 GLN A CA 1
ATOM 636 C C . GLN A 1 92 ? 8.597 -3.957 26.816 1.00 91.06 92 GLN A C 1
ATOM 638 O O . GLN A 1 92 ? 8.474 -3.738 28.026 1.00 91.06 92 GLN A O 1
ATOM 643 N N . ALA A 1 93 ? 7.612 -4.465 26.075 1.00 91.44 93 ALA A N 1
ATOM 644 C CA . ALA A 1 93 ? 6.295 -4.843 26.569 1.00 91.44 93 ALA A CA 1
ATOM 645 C C . ALA A 1 93 ? 6.311 -6.152 27.392 1.00 91.44 93 ALA A C 1
ATOM 647 O O . ALA A 1 93 ? 5.294 -6.544 27.972 1.00 91.44 93 ALA A O 1
ATOM 648 N N . GLY A 1 94 ? 7.462 -6.825 27.504 1.00 92.75 94 GLY A N 1
ATOM 649 C CA . GLY A 1 94 ? 7.668 -8.005 28.344 1.00 92.75 94 GLY A CA 1
ATOM 650 C C . GLY A 1 94 ? 7.488 -9.348 27.634 1.00 92.75 94 GLY A C 1
ATOM 651 O O . GLY A 1 94 ? 7.294 -10.359 28.317 1.00 92.75 94 GLY A O 1
ATOM 652 N N . ALA A 1 95 ? 7.539 -9.371 26.302 1.00 95.12 95 ALA A N 1
ATOM 653 C CA . ALA A 1 95 ? 7.623 -10.597 25.517 1.00 95.12 95 ALA A CA 1
ATOM 654 C C . ALA A 1 95 ? 8.944 -11.344 25.764 1.00 95.12 95 ALA A C 1
ATOM 656 O O . ALA A 1 95 ? 9.922 -10.800 26.287 1.00 95.12 95 ALA A O 1
ATOM 657 N N . SER A 1 96 ? 8.973 -12.619 25.388 1.00 94.12 96 SER A N 1
ATOM 658 C CA . SER A 1 96 ? 10.228 -13.368 25.289 1.00 94.12 96 SER A CA 1
ATOM 659 C C . SER A 1 96 ? 10.985 -13.028 24.003 1.00 94.12 96 SER A C 1
ATOM 661 O O . SER A 1 96 ? 10.394 -12.542 23.044 1.00 94.12 96 SER A O 1
ATOM 663 N N . THR A 1 97 ? 12.285 -13.327 23.972 1.00 91.88 97 THR A N 1
ATOM 664 C CA . THR A 1 97 ? 13.109 -13.200 22.761 1.00 91.88 97 THR A CA 1
ATOM 665 C C . THR A 1 97 ? 12.541 -14.012 21.602 1.00 91.88 97 THR A C 1
ATOM 667 O O . THR A 1 97 ? 12.404 -13.464 20.521 1.00 91.88 97 THR A O 1
ATOM 670 N N . ASP A 1 98 ? 12.119 -15.256 21.845 1.00 92.44 98 ASP A N 1
ATOM 671 C CA . ASP A 1 98 ? 11.527 -16.108 20.805 1.00 92.44 98 ASP A CA 1
ATOM 672 C C . ASP A 1 98 ? 10.277 -15.460 20.181 1.00 92.44 98 ASP A C 1
ATOM 674 O O . ASP A 1 98 ? 10.111 -15.488 18.968 1.00 92.44 98 ASP A O 1
ATOM 678 N N . GLN A 1 99 ? 9.417 -14.837 21.000 1.00 96.38 99 GLN A N 1
ATOM 679 C CA . GLN A 1 99 ? 8.234 -14.117 20.509 1.00 96.38 99 GLN A CA 1
ATOM 680 C C . GLN A 1 99 ? 8.617 -12.862 19.723 1.00 96.38 99 GLN A C 1
ATOM 682 O O . GLN A 1 99 ? 8.039 -12.605 18.679 1.00 96.38 99 GLN A O 1
ATOM 687 N N . ALA A 1 100 ? 9.585 -12.086 20.210 1.00 94.62 100 ALA A N 1
ATOM 688 C CA . ALA A 1 100 ? 10.045 -10.881 19.527 1.00 94.62 100 ALA A CA 1
ATOM 689 C C . ALA A 1 100 ? 10.690 -11.190 18.168 1.00 94.62 100 ALA A C 1
ATOM 691 O O . ALA A 1 100 ? 10.422 -10.487 17.202 1.00 94.62 100 ALA A O 1
ATOM 692 N N . SER A 1 101 ? 11.496 -12.252 18.087 1.00 92.62 101 SER A N 1
ATOM 693 C CA . SER A 1 101 ? 12.072 -12.731 16.827 1.00 92.62 101 SER A CA 1
ATOM 694 C C . SER A 1 101 ? 10.997 -13.251 15.879 1.00 92.62 101 SER A C 1
ATOM 696 O O . SER A 1 101 ? 11.028 -12.913 14.706 1.00 92.62 101 SER A O 1
ATOM 698 N N . GLN A 1 102 ? 10.013 -14.004 16.388 1.00 95.19 102 GLN A N 1
ATOM 699 C CA . GLN A 1 102 ? 8.882 -14.459 15.579 1.00 95.19 102 GLN A CA 1
ATOM 700 C C . GLN A 1 102 ? 8.093 -13.285 14.983 1.00 95.19 102 GLN A C 1
ATOM 702 O O . GLN A 1 102 ? 7.712 -13.357 13.823 1.00 95.19 102 GLN A O 1
ATOM 707 N N . ILE A 1 103 ? 7.848 -12.227 15.763 1.00 96.12 103 ILE A N 1
ATOM 708 C CA . ILE A 1 103 ? 7.141 -11.027 15.289 1.00 96.12 103 ILE A CA 1
ATOM 709 C C . ILE A 1 103 ? 7.957 -10.318 14.209 1.00 96.12 103 ILE A C 1
ATOM 711 O O . ILE A 1 103 ? 7.420 -10.018 13.152 1.00 96.12 103 ILE A O 1
ATOM 715 N N . ALA A 1 104 ? 9.248 -10.089 14.461 1.00 94.06 104 ALA A N 1
ATOM 716 C CA . ALA A 1 104 ? 10.124 -9.421 13.505 1.00 94.06 104 ALA A CA 1
ATOM 717 C C . ALA A 1 104 ? 10.202 -10.177 12.172 1.00 94.06 104 ALA A C 1
ATOM 719 O O . ALA A 1 104 ? 10.071 -9.574 11.116 1.00 94.06 104 ALA A O 1
ATOM 720 N N . ASP A 1 105 ? 10.361 -11.502 12.229 1.00 92.31 105 ASP A N 1
ATOM 721 C CA . ASP A 1 105 ? 10.423 -12.342 11.034 1.00 92.31 105 ASP A CA 1
ATOM 722 C C . ASP A 1 105 ? 9.092 -12.389 10.276 1.00 92.31 105 ASP A C 1
ATOM 724 O O . ASP A 1 105 ? 9.107 -12.525 9.057 1.00 92.31 105 ASP A O 1
ATOM 728 N N . ALA A 1 106 ? 7.960 -12.319 10.984 1.00 94.94 106 ALA A N 1
ATOM 729 C CA . ALA A 1 106 ? 6.640 -12.306 10.365 1.00 94.94 106 ALA A CA 1
ATOM 730 C C . ALA A 1 106 ? 6.383 -11.015 9.584 1.00 94.94 106 ALA A C 1
ATOM 732 O O . ALA A 1 106 ? 5.874 -11.103 8.479 1.00 94.94 106 ALA A O 1
ATOM 733 N N . ILE A 1 107 ? 6.786 -9.869 10.134 1.00 93.19 107 ILE A N 1
ATOM 734 C CA . ILE A 1 107 ? 6.635 -8.566 9.476 1.00 93.19 107 ILE A CA 1
ATOM 735 C C . ILE A 1 107 ? 7.618 -8.442 8.307 1.00 93.19 107 ILE A C 1
ATOM 737 O O . ILE A 1 107 ? 7.203 -8.222 7.186 1.00 93.19 107 ILE A O 1
ATOM 741 N N . ASP A 1 108 ? 8.918 -8.658 8.542 1.00 89.88 108 ASP A N 1
ATOM 742 C CA . ASP A 1 108 ? 9.952 -8.363 7.535 1.00 89.88 108 ASP A CA 1
ATOM 743 C C . ASP A 1 108 ? 10.074 -9.433 6.423 1.00 89.88 108 ASP A C 1
ATOM 745 O O . ASP A 1 108 ? 10.904 -9.278 5.534 1.00 89.88 108 ASP A O 1
ATOM 749 N N . ASN A 1 109 ? 9.413 -10.597 6.531 1.00 86.19 109 ASN A N 1
ATOM 750 C CA . ASN A 1 109 ? 9.610 -11.699 5.563 1.00 86.19 109 ASN A CA 1
ATOM 751 C C . ASN A 1 109 ? 8.349 -12.508 5.222 1.00 86.19 109 ASN A C 1
ATOM 753 O O . ASN A 1 109 ? 8.470 -13.491 4.493 1.00 86.19 109 ASN A O 1
ATOM 757 N N . ASN A 1 110 ? 7.204 -12.231 5.846 1.00 86.06 110 ASN A N 1
ATOM 758 C CA . ASN A 1 110 ? 5.937 -12.881 5.493 1.00 86.06 110 ASN A CA 1
ATOM 759 C C . ASN A 1 110 ? 4.785 -11.862 5.502 1.00 86.06 110 ASN A C 1
ATOM 761 O O . ASN A 1 110 ? 3.658 -12.257 5.810 1.00 86.06 110 ASN A O 1
ATOM 765 N N . ASP A 1 111 ? 5.123 -10.580 5.325 1.00 86.06 111 ASP A N 1
ATOM 766 C CA . ASP A 1 111 ? 4.194 -9.475 5.060 1.00 86.06 111 ASP A CA 1
ATOM 767 C C . ASP A 1 111 ? 3.024 -9.400 6.049 1.00 86.06 111 ASP A C 1
ATOM 769 O O . ASP A 1 111 ? 1.896 -9.035 5.740 1.00 86.06 111 ASP A O 1
ATOM 773 N N . ALA A 1 112 ? 3.287 -9.801 7.296 1.00 92.50 112 ALA A N 1
ATOM 774 C CA . ALA A 1 112 ? 2.275 -9.809 8.334 1.00 92.50 112 ALA A CA 1
ATOM 775 C C . ALA A 1 112 ? 2.178 -8.431 8.986 1.00 92.50 112 ALA A C 1
ATOM 777 O O . ALA A 1 112 ? 3.184 -7.914 9.477 1.00 92.50 112 ALA A O 1
ATOM 778 N N . SER A 1 113 ? 0.954 -7.930 9.161 1.00 95.31 113 SER A N 1
ATOM 779 C CA . SER A 1 113 ? 0.698 -6.774 10.022 1.00 95.31 113 SER A CA 1
ATOM 780 C C . SER A 1 113 ? 1.254 -6.995 11.437 1.00 95.31 113 SER A C 1
ATOM 782 O O . SER A 1 113 ? 1.309 -8.116 11.974 1.00 95.31 113 SER A O 1
ATOM 784 N N . ALA A 1 114 ? 1.659 -5.919 12.109 1.00 96.50 114 ALA A N 1
ATOM 785 C CA . ALA A 1 114 ? 2.176 -5.974 13.469 1.00 96.50 114 ALA A CA 1
ATOM 786 C C . ALA A 1 114 ? 1.128 -6.520 14.447 1.00 96.50 114 ALA A C 1
ATOM 788 O O . ALA A 1 114 ? 1.475 -7.228 15.408 1.00 96.50 114 ALA A O 1
ATOM 789 N N . ALA A 1 115 ? -0.152 -6.230 14.202 1.00 96.00 115 ALA A N 1
ATOM 790 C CA . ALA A 1 115 ? -1.281 -6.818 14.905 1.00 96.00 115 ALA A CA 1
ATOM 791 C C . ALA A 1 115 ? -1.346 -8.347 14.733 1.00 96.00 115 ALA A C 1
ATOM 793 O O . ALA A 1 115 ? -1.359 -9.073 15.741 1.00 96.00 115 ALA A O 1
ATOM 794 N N . ALA A 1 116 ? -1.346 -8.845 13.491 1.00 96.31 116 ALA A N 1
ATOM 795 C CA . ALA A 1 116 ? -1.404 -10.272 13.179 1.00 96.31 116 ALA A CA 1
ATOM 796 C C . ALA A 1 116 ? -0.189 -11.023 13.745 1.00 96.31 116 ALA A C 1
ATOM 798 O O . ALA A 1 116 ? -0.345 -11.981 14.514 1.00 96.31 116 ALA A O 1
ATOM 799 N N . ALA A 1 117 ? 1.020 -10.519 13.483 1.00 97.31 117 ALA A N 1
ATOM 800 C CA . ALA A 1 117 ? 2.275 -11.082 13.972 1.00 97.31 117 ALA A CA 1
ATOM 801 C C . ALA A 1 117 ? 2.308 -11.183 15.509 1.00 97.31 117 ALA A C 1
ATOM 803 O O . ALA A 1 117 ? 2.690 -12.211 16.084 1.00 97.31 117 ALA A O 1
ATOM 804 N N . SER A 1 118 ? 1.856 -10.135 16.205 1.00 97.75 1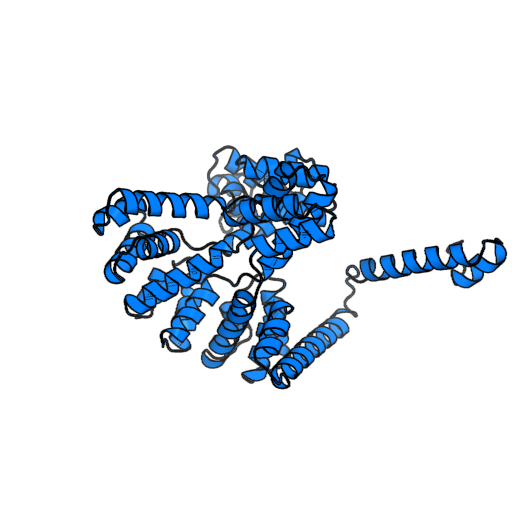18 SER A N 1
ATOM 805 C CA . SER A 1 118 ? 1.780 -10.106 17.671 1.00 97.75 118 SER A CA 1
ATOM 806 C C . SER A 1 118 ? 0.792 -11.129 18.233 1.00 97.75 118 SER A C 1
ATOM 808 O O . SER A 1 118 ? 1.084 -11.800 19.234 1.00 97.75 118 SER A O 1
ATOM 810 N N . ASN A 1 119 ? -0.376 -11.260 17.601 1.00 95.38 119 ASN A N 1
ATOM 811 C CA . ASN A 1 119 ? -1.412 -12.207 18.002 1.00 95.38 119 ASN A CA 1
ATOM 812 C C . ASN A 1 119 ? -0.951 -13.658 17.810 1.00 95.38 119 ASN A C 1
ATOM 814 O O . ASN A 1 119 ? -1.119 -14.482 18.719 1.00 95.38 119 ASN A O 1
ATOM 818 N N . ASP A 1 120 ? -0.287 -13.956 16.696 1.00 96.19 120 ASP A N 1
ATOM 819 C CA . ASP A 1 120 ? 0.274 -15.277 16.401 1.00 96.19 120 ASP A CA 1
ATOM 820 C C . ASP A 1 120 ? 1.443 -15.648 17.320 1.00 96.19 120 ASP A C 1
ATOM 822 O O . ASP A 1 120 ? 1.588 -16.808 17.731 1.00 96.19 120 ASP A O 1
ATOM 826 N N . ALA A 1 121 ? 2.233 -14.659 17.743 1.00 96.31 121 ALA A N 1
ATOM 827 C CA . ALA A 1 121 ? 3.237 -14.817 18.793 1.00 96.31 121 ALA A CA 1
ATOM 828 C C . ALA A 1 121 ? 2.625 -14.955 20.206 1.00 96.31 121 ALA A C 1
ATOM 830 O O . ALA A 1 121 ? 3.334 -15.233 21.183 1.00 96.31 121 ALA A O 1
ATOM 831 N N . GLY A 1 122 ? 1.306 -14.795 20.350 1.00 96.88 122 GLY A N 1
ATOM 832 C CA . GLY A 1 122 ? 0.577 -14.971 21.604 1.00 96.88 122 GLY A CA 1
ATOM 833 C C . GLY A 1 122 ? 0.790 -13.842 22.611 1.00 96.88 122 GLY A C 1
ATOM 834 O O . GLY A 1 122 ? 0.786 -14.099 23.824 1.00 96.88 122 GLY A O 1
ATOM 835 N N . LEU A 1 123 ? 1.017 -12.617 22.131 1.00 97.81 123 LEU A N 1
ATOM 836 C CA . LEU A 1 123 ? 0.997 -11.419 22.965 1.00 97.81 123 LEU A CA 1
ATOM 837 C C . LEU A 1 123 ? -0.417 -11.127 23.488 1.00 97.81 123 LEU A C 1
ATOM 839 O O . LEU A 1 123 ? -1.421 -11.625 22.987 1.00 97.81 123 LEU A O 1
ATOM 843 N N . THR A 1 124 ? -0.497 -10.357 24.572 1.00 97.81 124 THR A N 1
ATOM 844 C CA . THR A 1 124 ? -1.777 -9.798 25.041 1.00 97.81 124 THR A CA 1
ATOM 845 C C . THR A 1 124 ? -2.106 -8.518 24.283 1.00 97.81 124 THR A C 1
ATOM 847 O O . THR A 1 124 ? -1.172 -7.812 23.927 1.00 97.81 124 THR A O 1
ATOM 850 N N . ASP A 1 125 ? -3.375 -8.116 24.219 1.00 97.12 125 ASP A N 1
ATOM 851 C CA . ASP A 1 125 ? -3.806 -6.878 23.547 1.00 97.12 125 ASP A CA 1
ATOM 852 C C . ASP A 1 125 ? -2.998 -5.639 23.982 1.00 97.12 125 ASP A C 1
ATOM 854 O O . ASP A 1 125 ? -2.568 -4.853 23.149 1.00 97.12 125 ASP A O 1
ATOM 858 N N . ASP A 1 126 ? -2.710 -5.485 25.284 1.00 97.38 126 ASP A N 1
ATOM 859 C CA . ASP A 1 126 ? -1.902 -4.365 25.807 1.00 97.38 126 ASP A CA 1
ATOM 860 C C . ASP A 1 126 ? -0.448 -4.370 25.288 1.00 97.38 126 ASP A C 1
ATOM 862 O O . ASP A 1 126 ? 0.205 -3.327 25.253 1.00 97.38 126 ASP A O 1
ATOM 866 N N . GLN A 1 127 ? 0.090 -5.548 24.963 1.00 97.38 127 GLN A N 1
ATOM 867 C CA . GLN A 1 127 ? 1.422 -5.711 24.377 1.00 97.38 127 GLN A CA 1
ATOM 868 C C . GLN A 1 127 ? 1.354 -5.498 22.866 1.00 97.38 127 GLN A C 1
ATOM 870 O O . GLN A 1 127 ? 2.158 -4.731 22.353 1.00 97.38 127 GLN A O 1
ATOM 875 N N . THR A 1 128 ? 0.368 -6.091 22.188 1.00 98.00 128 THR A N 1
ATOM 876 C CA . THR A 1 128 ? 0.108 -5.887 20.757 1.00 98.00 128 THR A CA 1
ATOM 877 C C . THR A 1 128 ? -0.058 -4.403 20.432 1.00 98.00 128 THR A C 1
ATOM 879 O O . THR A 1 128 ? 0.638 -3.888 19.569 1.00 98.00 128 THR A O 1
ATOM 882 N N . ALA A 1 129 ? -0.856 -3.665 21.208 1.00 97.12 129 ALA A N 1
ATOM 883 C CA . ALA A 1 129 ? -1.030 -2.223 21.034 1.00 97.12 129 ALA A CA 1
ATOM 884 C C . ALA A 1 129 ? 0.289 -1.428 21.134 1.00 97.12 129 ALA A C 1
ATOM 886 O O . ALA A 1 129 ? 0.453 -0.428 20.447 1.00 97.12 129 ALA A O 1
ATOM 887 N N . GLN A 1 130 ? 1.246 -1.862 21.966 1.00 95.62 130 GLN A N 1
ATOM 888 C CA . GLN A 1 130 ? 2.568 -1.222 22.040 1.00 95.62 130 GLN A CA 1
ATOM 889 C C . GLN A 1 130 ? 3.440 -1.534 20.821 1.00 95.62 130 GLN A C 1
ATOM 891 O O . GLN A 1 130 ? 4.244 -0.691 20.436 1.00 95.62 130 GLN A O 1
ATOM 896 N N . VAL A 1 131 ? 3.304 -2.735 20.255 1.00 97.19 131 VAL A N 1
ATOM 897 C CA . VAL A 1 131 ? 4.014 -3.150 19.040 1.00 97.19 131 VAL A CA 1
ATOM 898 C C . VAL A 1 131 ? 3.488 -2.365 17.839 1.00 97.19 131 VAL A C 1
ATOM 900 O O . VAL A 1 131 ? 4.285 -1.718 17.170 1.00 97.19 131 VAL A O 1
ATOM 903 N N . ILE A 1 132 ? 2.163 -2.316 17.658 1.00 97.25 132 ILE A N 1
ATOM 904 C CA . ILE A 1 132 ? 1.488 -1.534 16.608 1.00 97.25 132 ILE A CA 1
ATOM 905 C C . ILE A 1 132 ? 1.959 -0.074 16.633 1.00 97.25 132 ILE A C 1
ATOM 907 O O . ILE A 1 132 ? 2.488 0.434 15.649 1.00 97.25 132 ILE A O 1
ATOM 911 N N . SER A 1 133 ? 1.866 0.599 17.788 1.00 95.56 133 SER A N 1
ATOM 912 C CA . SER A 1 133 ? 2.301 2.000 17.897 1.00 95.56 133 SER A CA 1
ATOM 913 C C . SER A 1 133 ? 3.793 2.208 17.615 1.00 95.56 133 SER A C 1
ATOM 915 O O . SER A 1 133 ? 4.189 3.315 17.264 1.00 95.56 133 SER A O 1
ATOM 917 N N . ALA A 1 134 ? 4.639 1.194 17.813 1.00 92.94 134 ALA A N 1
ATOM 918 C CA . ALA A 1 134 ? 6.064 1.298 17.514 1.00 92.94 134 ALA A CA 1
ATOM 919 C C . ALA A 1 134 ? 6.356 1.158 16.016 1.00 92.94 134 ALA A C 1
ATOM 921 O O . ALA A 1 134 ? 7.219 1.877 15.522 1.00 92.94 134 ALA A O 1
ATOM 922 N N . VAL A 1 135 ? 5.640 0.273 15.315 1.00 94.56 135 VAL A N 1
ATOM 923 C CA . VAL A 1 135 ? 5.748 0.102 13.857 1.00 94.56 135 VAL A CA 1
ATOM 924 C C . VAL A 1 135 ? 5.266 1.357 13.136 1.00 94.56 135 VAL A C 1
ATOM 926 O O . VAL A 1 135 ? 6.015 1.931 12.352 1.00 94.56 135 VAL A O 1
ATOM 929 N N . VAL A 1 136 ? 4.096 1.881 13.506 1.00 95.25 136 VAL A N 1
ATOM 930 C CA . VAL A 1 136 ? 3.580 3.132 12.922 1.00 95.25 136 VAL A CA 1
ATOM 931 C C . VAL A 1 136 ? 4.518 4.311 13.202 1.00 95.25 136 VAL A C 1
ATOM 933 O O . VAL A 1 136 ? 4.753 5.136 12.331 1.00 95.25 136 VAL A O 1
ATOM 936 N N . ALA A 1 137 ? 5.171 4.354 14.369 1.00 90.75 137 ALA A N 1
ATOM 937 C CA . ALA A 1 137 ? 6.166 5.389 14.659 1.00 90.75 137 ALA A CA 1
ATOM 938 C C . ALA A 1 137 ? 7.455 5.289 13.814 1.00 90.75 137 ALA A C 1
ATOM 940 O O . ALA A 1 137 ? 8.171 6.287 13.704 1.00 90.75 137 ALA A O 1
ATOM 941 N N . VAL A 1 138 ? 7.792 4.111 13.271 1.00 89.12 138 VAL A N 1
ATOM 942 C CA . VAL A 1 138 ? 8.858 3.971 12.263 1.00 89.12 138 VAL A CA 1
ATOM 943 C C . VAL A 1 138 ? 8.393 4.568 10.944 1.00 89.12 138 VAL A C 1
ATOM 945 O O . VAL A 1 138 ? 9.115 5.390 10.383 1.00 89.12 138 VAL A O 1
ATOM 948 N N . SER A 1 139 ? 7.176 4.228 10.516 1.00 91.44 139 SER A N 1
ATOM 949 C CA . SER A 1 139 ? 6.568 4.762 9.296 1.00 91.44 139 SER A CA 1
ATOM 950 C C . SER A 1 139 ? 6.473 6.292 9.320 1.00 91.44 139 SER A C 1
ATOM 952 O O . SER A 1 139 ? 7.001 6.961 8.438 1.00 91.44 139 SER A O 1
ATOM 954 N N . ASP A 1 140 ? 5.974 6.873 10.416 1.00 90.38 140 ASP A N 1
ATOM 955 C CA . ASP A 1 140 ? 5.902 8.329 10.623 1.00 90.38 140 ASP A CA 1
ATOM 956 C C . ASP A 1 140 ? 7.272 9.035 10.587 1.00 90.38 140 ASP A C 1
ATOM 958 O O . ASP A 1 140 ? 7.363 10.254 10.399 1.00 90.38 140 ASP A O 1
ATOM 962 N N . ALA A 1 141 ? 8.352 8.300 10.871 1.00 87.38 141 ALA A N 1
ATOM 963 C CA . ALA A 1 141 ? 9.714 8.821 10.864 1.00 87.38 141 ALA A CA 1
ATOM 964 C C . ALA A 1 141 ? 10.402 8.674 9.498 1.00 87.38 141 ALA A C 1
ATOM 966 O O . ALA A 1 141 ? 11.482 9.255 9.316 1.00 87.38 141 ALA A O 1
ATOM 967 N N . ALA A 1 142 ? 9.810 7.921 8.567 1.00 86.62 142 ALA A N 1
ATOM 968 C CA . ALA A 1 142 ? 10.348 7.710 7.236 1.00 86.62 142 ALA A CA 1
ATOM 969 C C . ALA A 1 142 ? 10.339 9.023 6.423 1.00 86.62 142 ALA A C 1
ATOM 971 O O . ALA A 1 142 ? 9.459 9.875 6.582 1.00 86.62 142 ALA A O 1
ATOM 972 N N . PRO A 1 143 ? 11.360 9.256 5.581 1.00 87.19 143 PRO A N 1
ATOM 973 C CA . PRO A 1 143 ? 11.361 10.389 4.663 1.00 87.19 143 PRO A CA 1
ATOM 974 C C . PRO A 1 143 ? 10.283 10.223 3.582 1.00 87.19 143 PRO A C 1
ATOM 976 O O . PRO A 1 143 ? 9.986 9.112 3.162 1.00 87.19 143 PRO A O 1
ATOM 979 N N . SER A 1 144 ? 9.755 11.339 3.071 1.00 89.38 144 SER A N 1
ATOM 980 C CA . SER A 1 144 ? 8.833 11.292 1.930 1.00 89.38 144 SER A CA 1
ATOM 981 C C . SER A 1 144 ? 9.527 10.743 0.680 1.00 89.38 144 SER A C 1
ATOM 983 O O . SER A 1 144 ? 10.704 11.046 0.445 1.00 89.38 144 SER A O 1
ATOM 985 N N . GLN A 1 145 ? 8.793 10.033 -0.181 1.00 92.25 145 GLN A N 1
ATOM 986 C CA . GLN A 1 145 ? 9.341 9.521 -1.444 1.00 92.25 145 GLN A CA 1
ATOM 987 C C . GLN A 1 145 ? 9.972 10.620 -2.306 1.00 92.25 145 GLN A C 1
ATOM 989 O O . GLN A 1 145 ? 11.018 10.422 -2.919 1.00 92.25 145 GLN A O 1
ATOM 994 N N . ALA A 1 146 ? 9.383 11.818 -2.324 1.00 94.81 146 ALA A N 1
ATOM 995 C CA . ALA A 1 146 ? 9.918 12.946 -3.078 1.00 94.81 146 ALA A CA 1
ATOM 996 C C . ALA A 1 146 ? 11.301 13.395 -2.572 1.00 94.81 146 ALA A C 1
ATOM 998 O O . ALA A 1 146 ? 12.172 13.738 -3.379 1.00 94.81 146 ALA A O 1
ATOM 999 N N . ASP A 1 147 ? 11.513 13.392 -1.252 1.00 94.56 147 ASP A N 1
ATOM 1000 C CA . ASP A 1 147 ? 12.813 13.707 -0.655 1.00 94.56 147 ASP A CA 1
ATOM 1001 C C . ASP A 1 147 ? 13.833 12.599 -0.956 1.00 94.56 147 ASP A C 1
ATOM 1003 O O . ASP A 1 147 ? 14.960 12.897 -1.365 1.00 94.56 147 ASP A O 1
ATOM 1007 N N . VAL A 1 148 ? 13.420 11.332 -0.844 1.00 95.38 148 VAL A N 1
ATOM 1008 C CA . VAL A 1 148 ? 14.256 10.166 -1.174 1.00 95.38 148 VAL A CA 1
ATOM 1009 C C . VAL A 1 148 ? 14.672 10.190 -2.641 1.00 95.38 148 VAL A C 1
ATOM 1011 O O . VAL A 1 148 ? 15.861 10.107 -2.947 1.00 95.38 148 VAL A O 1
ATOM 1014 N N . ALA A 1 149 ? 13.732 10.420 -3.558 1.00 96.69 149 ALA A N 1
ATOM 1015 C CA . ALA A 1 149 ? 13.998 10.519 -4.987 1.00 96.69 149 ALA A CA 1
ATOM 1016 C C . ALA A 1 149 ? 14.990 11.653 -5.306 1.00 96.69 149 ALA A C 1
ATOM 1018 O O . ALA A 1 149 ? 15.879 11.496 -6.150 1.00 96.69 149 ALA A O 1
ATOM 1019 N N . ALA A 1 150 ? 14.891 12.795 -4.615 1.00 97.44 150 ALA A N 1
ATOM 1020 C CA . ALA A 1 150 ? 15.817 13.918 -4.774 1.00 97.44 150 ALA A CA 1
ATOM 1021 C C . ALA A 1 150 ? 17.249 13.567 -4.332 1.00 97.44 150 ALA A C 1
ATOM 1023 O O . ALA A 1 150 ? 18.231 13.907 -5.017 1.00 97.44 150 ALA A O 1
ATOM 1024 N N . ASP A 1 151 ? 17.374 12.904 -3.183 1.00 97.19 151 ASP A N 1
ATOM 1025 C CA . ASP A 1 151 ? 18.651 12.494 -2.606 1.00 97.19 151 ASP A CA 1
ATOM 1026 C C . ASP A 1 151 ? 19.291 11.371 -3.433 1.00 97.19 151 ASP A C 1
ATOM 1028 O O . ASP A 1 151 ? 20.471 11.473 -3.799 1.00 97.19 151 ASP A O 1
ATOM 1032 N N . ALA A 1 152 ? 18.503 10.381 -3.857 1.00 96.94 152 ALA A N 1
ATOM 1033 C CA . ALA A 1 152 ? 18.921 9.314 -4.757 1.00 96.94 152 ALA A CA 1
ATOM 1034 C C . ALA A 1 152 ? 19.382 9.873 -6.113 1.00 96.94 152 ALA A C 1
ATOM 1036 O O . ALA A 1 152 ? 20.474 9.542 -6.595 1.00 96.94 152 ALA A O 1
ATOM 1037 N N . ALA A 1 153 ? 18.626 10.810 -6.701 1.00 98.12 153 ALA A N 1
ATOM 1038 C CA . ALA A 1 153 ? 19.008 11.499 -7.933 1.00 98.12 153 ALA A CA 1
ATOM 1039 C C . ALA A 1 153 ? 20.358 12.219 -7.781 1.00 98.12 153 ALA A C 1
ATOM 1041 O O . ALA A 1 153 ? 21.242 12.132 -8.646 1.00 98.12 153 ALA A O 1
ATOM 1042 N N . SER A 1 154 ? 20.556 12.902 -6.655 1.00 97.81 154 SER A N 1
ATOM 1043 C CA . SER A 1 154 ? 21.816 13.574 -6.335 1.00 97.81 154 SER A CA 1
ATOM 1044 C C . SER A 1 154 ? 22.973 12.576 -6.189 1.00 97.81 154 SER A C 1
ATOM 1046 O O . SER A 1 154 ? 24.068 12.818 -6.713 1.00 97.81 154 SER A O 1
ATOM 1048 N N . ALA A 1 155 ? 22.738 11.425 -5.551 1.00 97.31 155 ALA A N 1
ATOM 1049 C CA . ALA A 1 155 ? 23.722 10.359 -5.367 1.00 97.31 155 ALA A CA 1
ATOM 1050 C C . ALA A 1 155 ? 24.176 9.732 -6.698 1.00 97.31 155 ALA A C 1
ATOM 1052 O O . ALA A 1 155 ? 25.361 9.422 -6.871 1.00 97.31 155 ALA A O 1
ATOM 1053 N N . VAL A 1 156 ? 23.279 9.630 -7.685 1.00 97.31 156 VAL A N 1
ATOM 1054 C CA . VAL A 1 156 ? 23.601 9.139 -9.039 1.00 97.31 156 VAL A CA 1
ATOM 1055 C C . VAL A 1 156 ? 24.138 10.225 -9.981 1.00 97.31 156 VAL A C 1
ATOM 1057 O O . VAL A 1 156 ? 24.369 9.973 -11.170 1.00 97.31 156 VAL A O 1
ATOM 1060 N N . GLY A 1 157 ? 24.396 11.428 -9.460 1.00 97.06 157 GLY A N 1
ATOM 1061 C CA . GLY A 1 157 ? 25.058 12.519 -10.171 1.00 97.06 157 GLY A CA 1
ATOM 1062 C C . GLY A 1 157 ? 24.135 13.396 -11.018 1.00 97.06 157 GLY A C 1
ATOM 1063 O O . GLY A 1 157 ? 24.628 14.058 -11.940 1.00 97.06 157 GLY A O 1
ATOM 1064 N N . ALA A 1 158 ? 22.829 13.414 -10.733 1.00 98.00 158 ALA A N 1
ATOM 1065 C CA . ALA A 1 158 ? 21.916 14.401 -11.299 1.00 98.00 158 ALA A CA 1
ATOM 1066 C C . ALA A 1 158 ? 22.313 15.824 -10.868 1.00 98.00 158 ALA A C 1
ATOM 1068 O O . ALA A 1 158 ? 22.980 16.048 -9.856 1.00 98.00 158 ALA A O 1
ATOM 1069 N N . THR A 1 159 ? 21.930 16.820 -11.664 1.00 98.19 159 THR A N 1
ATOM 1070 C CA . THR A 1 159 ? 22.086 18.224 -11.256 1.00 98.19 159 THR A CA 1
ATOM 1071 C C . THR A 1 159 ? 21.026 18.613 -10.228 1.00 98.19 159 THR A C 1
ATOM 1073 O O . THR A 1 159 ? 19.924 18.081 -10.277 1.00 98.19 159 THR A O 1
ATOM 1076 N N . ASP A 1 160 ? 21.286 19.628 -9.395 1.00 97.88 160 ASP A N 1
ATOM 1077 C CA . ASP A 1 160 ? 20.291 20.167 -8.446 1.00 97.88 160 ASP A CA 1
ATOM 1078 C C . ASP A 1 160 ? 18.947 20.518 -9.117 1.00 97.88 160 ASP A C 1
ATOM 1080 O O . ASP A 1 160 ? 17.892 20.450 -8.496 1.00 97.88 160 ASP A O 1
ATOM 1084 N N . ALA A 1 161 ? 18.982 20.926 -10.392 1.00 97.81 161 ALA A N 1
ATOM 1085 C CA . ALA A 1 161 ? 17.776 21.222 -11.158 1.00 97.81 161 ALA A CA 1
ATOM 1086 C C . ALA A 1 161 ? 16.993 19.953 -11.520 1.00 97.81 161 ALA A C 1
ATOM 1088 O O . ALA A 1 161 ? 15.776 19.973 -11.416 1.00 97.81 161 ALA A O 1
ATOM 1089 N N . GLN A 1 162 ? 17.686 18.879 -11.911 1.00 98.38 162 GLN A N 1
ATOM 1090 C CA . GLN A 1 162 ? 17.071 17.584 -12.213 1.00 98.38 162 GLN A CA 1
ATOM 1091 C C . GLN A 1 162 ? 16.559 16.906 -10.943 1.00 98.38 162 GLN A C 1
ATOM 1093 O O . GLN A 1 162 ? 15.426 16.462 -10.929 1.00 98.38 162 GLN A O 1
ATOM 1098 N N . ALA A 1 163 ? 17.344 16.891 -9.861 1.00 98.25 163 ALA A N 1
ATOM 1099 C CA . ALA A 1 163 ? 16.899 16.348 -8.577 1.00 98.25 163 ALA A CA 1
ATOM 1100 C C . ALA A 1 163 ? 15.638 17.068 -8.072 1.00 98.25 163 ALA A C 1
ATOM 1102 O O . ALA A 1 163 ? 14.700 16.430 -7.613 1.00 98.25 163 ALA A O 1
ATOM 1103 N N . LYS A 1 164 ? 15.572 18.398 -8.236 1.00 97.81 164 LYS A N 1
ATOM 1104 C CA . LYS A 1 164 ? 14.365 19.164 -7.914 1.00 97.81 164 LYS A CA 1
ATOM 1105 C C . LYS A 1 164 ? 13.188 18.862 -8.847 1.00 97.81 164 LYS A C 1
ATOM 1107 O O . LYS A 1 164 ? 12.059 18.838 -8.382 1.00 97.81 164 LYS A O 1
ATOM 1112 N N . GLU A 1 165 ? 13.435 18.711 -10.145 1.00 98.12 165 GLU A N 1
ATOM 1113 C CA . GLU A 1 165 ? 12.396 18.354 -11.119 1.00 98.12 165 GLU A CA 1
ATOM 1114 C C . GLU A 1 165 ? 11.787 16.986 -10.800 1.00 98.12 165 GLU A C 1
ATOM 1116 O O . GLU A 1 165 ? 10.569 16.870 -10.800 1.00 98.12 165 GLU A O 1
ATOM 1121 N N . ILE A 1 166 ? 12.624 16.011 -10.432 1.00 98.31 166 ILE A N 1
ATOM 1122 C CA . ILE A 1 166 ? 12.200 14.679 -9.989 1.00 98.31 166 ILE A CA 1
ATOM 1123 C C . ILE A 1 166 ? 11.368 14.783 -8.709 1.00 98.31 166 ILE A C 1
ATOM 1125 O O . ILE A 1 166 ? 10.231 14.334 -8.693 1.00 98.31 166 ILE A O 1
ATOM 1129 N N . ALA A 1 167 ? 11.886 15.450 -7.674 1.00 97.62 167 ALA A N 1
ATOM 1130 C CA . ALA A 1 167 ? 11.179 15.619 -6.403 1.00 97.62 167 ALA A CA 1
ATOM 1131 C C . ALA A 1 167 ? 9.820 16.315 -6.571 1.00 97.62 167 ALA A C 1
ATOM 1133 O O . ALA A 1 167 ? 8.824 15.896 -5.994 1.00 97.62 167 ALA A O 1
ATOM 1134 N N . ASP A 1 168 ? 9.773 17.384 -7.377 1.00 98.06 168 ASP A N 1
ATOM 1135 C CA . ASP A 1 168 ? 8.530 18.102 -7.650 1.00 98.06 168 ASP A CA 1
ATOM 1136 C C . ASP A 1 168 ? 7.547 17.215 -8.447 1.00 98.06 168 ASP A C 1
ATOM 1138 O O . ASP A 1 168 ? 6.347 17.378 -8.275 1.00 98.06 168 ASP A O 1
ATOM 1142 N N . ALA A 1 169 ? 8.007 16.308 -9.318 1.00 97.50 169 ALA A N 1
ATOM 1143 C CA . ALA A 1 169 ? 7.134 15.384 -10.049 1.00 97.50 169 ALA A CA 1
ATOM 1144 C C . ALA A 1 169 ? 6.576 14.278 -9.138 1.00 97.50 169 ALA A C 1
ATOM 1146 O O . ALA A 1 169 ? 5.363 14.096 -9.108 1.00 97.50 169 ALA A O 1
ATOM 1147 N N . VAL A 1 170 ? 7.433 13.637 -8.336 1.00 96.19 170 VAL A N 1
ATOM 1148 C CA . VAL A 1 170 ? 7.035 12.600 -7.365 1.00 96.19 170 VAL A CA 1
ATOM 1149 C C . VAL A 1 170 ? 6.048 13.152 -6.340 1.00 96.19 170 VAL A C 1
ATOM 1151 O O . VAL A 1 170 ? 4.975 12.598 -6.154 1.00 96.19 170 VAL A O 1
ATOM 1154 N N . ALA A 1 171 ? 6.306 14.340 -5.786 1.00 94.00 171 ALA A N 1
ATOM 1155 C CA . ALA A 1 171 ? 5.370 15.004 -4.871 1.00 94.00 171 ALA A CA 1
ATOM 1156 C C . ALA A 1 171 ? 4.018 15.396 -5.508 1.00 94.00 171 ALA A C 1
ATOM 1158 O O . ALA A 1 171 ? 3.127 15.866 -4.805 1.00 94.00 171 ALA A O 1
ATOM 1159 N N . ASN A 1 172 ? 3.881 15.301 -6.834 1.00 91.75 172 ASN A N 1
ATOM 1160 C CA . ASN A 1 172 ? 2.624 15.514 -7.552 1.00 91.75 172 ASN A CA 1
ATOM 1161 C C . ASN A 1 172 ? 2.065 14.198 -8.135 1.00 91.75 172 ASN A C 1
ATOM 1163 O O . ASN A 1 172 ? 1.282 14.270 -9.083 1.00 91.75 172 ASN A O 1
ATOM 1167 N N . GLY A 1 173 ? 2.478 13.039 -7.607 1.00 90.50 173 GLY A N 1
ATOM 1168 C CA . GLY A 1 173 ? 1.945 11.722 -7.973 1.00 90.50 173 GLY A CA 1
ATOM 1169 C C . GLY A 1 173 ? 2.503 11.150 -9.277 1.00 90.50 173 GLY A C 1
ATOM 1170 O O . GLY A 1 173 ? 1.775 10.522 -10.029 1.00 90.50 173 GLY A O 1
ATOM 1171 N N . SER A 1 174 ? 3.755 11.453 -9.634 1.00 94.38 174 SER A N 1
ATOM 1172 C CA . SER A 1 174 ? 4.451 10.712 -10.701 1.00 94.38 174 SER A CA 1
ATOM 1173 C C . SER A 1 174 ? 5.339 9.640 -10.087 1.00 94.38 174 SER A C 1
ATOM 1175 O O . SER A 1 174 ? 6.075 9.958 -9.155 1.00 94.38 174 SER A O 1
ATOM 1177 N N . SER A 1 175 ? 5.393 8.453 -10.685 1.00 95.31 175 SER A N 1
ATOM 1178 C CA . SER A 1 175 ? 6.421 7.464 -10.352 1.00 95.31 175 SER A CA 1
ATOM 1179 C C . SER A 1 175 ? 7.838 8.044 -10.465 1.00 95.31 175 SER A C 1
ATOM 1181 O O . SER A 1 175 ? 8.151 8.899 -11.313 1.00 95.31 175 SER A O 1
ATOM 1183 N N . ALA A 1 176 ? 8.735 7.578 -9.602 1.00 96.88 176 ALA A N 1
ATOM 1184 C CA . ALA A 1 176 ? 10.143 7.937 -9.589 1.00 96.88 176 ALA A CA 1
ATOM 1185 C C . ALA A 1 176 ? 10.832 7.548 -10.904 1.00 96.88 176 ALA A C 1
ATOM 1187 O O . ALA A 1 176 ? 11.674 8.306 -11.410 1.00 96.88 176 ALA A O 1
ATOM 1188 N N . SER A 1 177 ? 10.456 6.413 -11.500 1.00 96.75 177 SER A N 1
ATOM 1189 C CA . SER A 1 177 ? 10.953 5.965 -12.802 1.00 96.75 177 SER A CA 1
ATOM 1190 C C . SER A 1 177 ? 10.608 6.943 -13.931 1.00 96.75 177 SER A C 1
ATOM 1192 O O . SER A 1 177 ? 11.510 7.365 -14.676 1.00 96.75 177 SER A O 1
ATOM 1194 N N . VAL A 1 178 ? 9.344 7.372 -14.030 1.00 96.50 178 VAL A N 1
ATOM 1195 C CA . VAL A 1 178 ? 8.882 8.367 -15.013 1.00 96.50 178 VAL A CA 1
ATOM 1196 C C . VAL A 1 178 ? 9.540 9.716 -14.756 1.00 96.50 178 VAL A C 1
ATOM 1198 O O . VAL A 1 178 ? 10.127 10.298 -15.673 1.00 96.50 178 VAL A O 1
ATOM 1201 N N . ALA A 1 179 ? 9.538 10.185 -13.508 1.00 97.62 179 ALA A N 1
ATOM 1202 C CA . ALA A 1 179 ? 10.137 11.458 -13.125 1.00 97.62 179 ALA A CA 1
ATOM 1203 C C . ALA A 1 179 ? 11.636 11.529 -13.482 1.00 97.62 179 ALA A C 1
ATOM 1205 O O . ALA A 1 179 ? 12.111 12.518 -14.055 1.00 97.62 179 ALA A O 1
ATOM 1206 N N . ALA A 1 180 ? 12.398 10.469 -13.196 1.00 97.94 180 ALA A N 1
ATOM 1207 C CA . ALA A 1 180 ? 13.819 10.378 -13.529 1.00 97.94 180 ALA A CA 1
ATOM 1208 C C . ALA A 1 180 ? 14.069 10.333 -15.046 1.00 97.94 180 ALA A C 1
ATOM 1210 O O . ALA A 1 180 ? 14.996 10.988 -15.547 1.00 97.94 180 ALA A O 1
ATOM 1211 N N . SER A 1 181 ? 13.241 9.586 -15.783 1.00 96.62 181 SER A N 1
ATOM 1212 C CA . SER A 1 181 ? 13.304 9.493 -17.245 1.00 96.62 181 SER A CA 1
ATOM 1213 C C . SER A 1 181 ? 13.024 10.845 -17.911 1.00 96.62 181 SER A C 1
ATOM 1215 O O . SER A 1 181 ? 13.807 11.303 -18.753 1.00 96.62 181 SER A O 1
ATOM 1217 N N . ASP A 1 182 ? 11.984 11.552 -17.464 1.00 97.19 182 ASP A N 1
ATOM 1218 C CA . ASP A 1 182 ? 11.603 12.877 -17.964 1.00 97.19 182 ASP A CA 1
ATOM 1219 C C . ASP A 1 182 ? 12.657 13.948 -17.649 1.00 97.19 182 ASP A C 1
ATOM 1221 O O . ASP A 1 182 ? 12.968 14.796 -18.496 1.00 97.19 182 ASP A O 1
ATOM 1225 N N . ALA A 1 183 ? 13.313 13.845 -16.489 1.00 97.38 183 ALA A N 1
ATOM 1226 C CA . ALA A 1 183 ? 14.480 14.656 -16.138 1.00 97.38 183 ALA A CA 1
ATOM 1227 C C . ALA A 1 183 ? 15.733 14.329 -16.988 1.00 97.38 183 ALA A C 1
ATOM 1229 O O . ALA A 1 183 ? 16.780 14.986 -16.868 1.00 97.38 183 ALA A O 1
ATOM 1230 N N . GLY A 1 184 ? 15.649 13.334 -17.877 1.00 97.19 184 GLY A N 1
ATOM 1231 C CA . GLY A 1 184 ? 16.678 12.960 -18.840 1.00 97.19 184 GLY A CA 1
ATOM 1232 C C . GLY A 1 184 ? 17.827 12.155 -18.240 1.00 97.19 184 GLY A C 1
ATOM 1233 O O . GLY A 1 184 ? 18.954 12.237 -18.750 1.00 97.19 184 GLY A O 1
ATOM 1234 N N . LEU A 1 185 ? 17.578 11.433 -17.145 1.00 98.12 185 LEU A N 1
ATOM 1235 C CA . LEU A 1 185 ? 18.528 10.465 -16.609 1.00 98.12 185 LEU A CA 1
ATOM 1236 C C . LEU A 1 185 ? 18.584 9.211 -17.493 1.00 98.12 185 LEU A C 1
ATOM 1238 O O . LEU A 1 185 ? 17.755 8.993 -18.371 1.00 98.12 185 LEU A O 1
ATOM 1242 N N . SER A 1 186 ? 19.653 8.433 -17.337 1.00 98.19 186 SER A N 1
ATOM 1243 C CA . SER A 1 186 ? 19.780 7.144 -18.029 1.00 98.19 186 SER A CA 1
ATOM 1244 C C . SER A 1 186 ? 19.096 6.027 -17.251 1.00 98.19 186 SER A C 1
ATOM 1246 O O . SER A 1 186 ? 19.067 6.097 -16.029 1.00 98.19 186 SER A O 1
ATOM 1248 N N . ASP A 1 187 ? 18.700 4.947 -17.925 1.00 97.44 187 ASP A N 1
ATOM 1249 C CA . ASP A 1 187 ? 18.061 3.766 -17.318 1.00 97.44 187 ASP A CA 1
ATOM 1250 C C . ASP A 1 187 ? 18.824 3.243 -16.088 1.00 97.44 187 ASP A C 1
ATOM 1252 O O . ASP A 1 187 ? 18.236 2.882 -15.082 1.00 97.44 187 ASP A O 1
ATOM 1256 N N . ALA A 1 188 ? 20.162 3.249 -16.122 1.00 97.62 188 ALA A N 1
ATOM 1257 C CA . ALA A 1 188 ? 20.991 2.796 -14.999 1.00 97.62 188 ALA A CA 1
ATOM 1258 C C . ALA A 1 188 ? 21.031 3.771 -13.809 1.00 97.62 188 ALA A C 1
ATOM 1260 O O . ALA A 1 188 ? 21.431 3.385 -12.713 1.00 97.62 188 ALA A O 1
ATOM 1261 N N . GLN A 1 189 ? 20.725 5.048 -14.035 1.00 98.19 189 GLN A N 1
ATOM 1262 C CA . GLN A 1 189 ? 20.535 6.027 -12.965 1.00 98.19 189 GLN A CA 1
ATOM 1263 C C . GLN A 1 189 ? 19.108 5.942 -12.432 1.00 98.19 189 GLN A C 1
ATOM 1265 O O . GLN A 1 189 ? 18.953 5.934 -11.221 1.00 98.19 189 GLN A O 1
ATOM 1270 N N . THR A 1 190 ? 18.117 5.826 -13.320 1.00 98.19 190 THR A N 1
ATOM 1271 C CA . THR A 1 190 ? 16.709 5.620 -12.970 1.00 98.19 190 THR A CA 1
ATOM 1272 C C . THR A 1 190 ? 16.531 4.382 -12.100 1.00 98.19 190 THR A C 1
ATOM 1274 O O . THR A 1 190 ? 15.998 4.507 -11.012 1.00 98.19 190 THR A O 1
ATOM 1277 N N . ALA A 1 191 ? 17.097 3.241 -12.501 1.00 97.38 191 ALA A N 1
ATOM 1278 C CA . ALA A 1 191 ? 17.058 1.995 -11.735 1.00 97.38 191 ALA A CA 1
ATOM 1279 C C . ALA A 1 191 ? 17.511 2.161 -10.274 1.00 97.38 191 ALA A C 1
ATOM 1281 O O . ALA A 1 191 ? 16.905 1.608 -9.382 1.00 97.38 191 ALA A O 1
ATOM 1282 N N . LYS A 1 192 ? 18.544 2.972 -10.017 1.00 97.31 192 LYS A N 1
ATOM 1283 C CA . LYS A 1 192 ? 19.043 3.226 -8.652 1.00 97.31 192 LYS A CA 1
ATOM 1284 C C . LYS A 1 192 ? 18.200 4.209 -7.845 1.00 97.31 192 LYS A C 1
ATOM 1286 O O . LYS A 1 192 ? 18.411 4.338 -6.645 1.00 97.31 192 LYS A O 1
ATOM 1291 N N . ILE A 1 193 ? 17.421 5.039 -8.533 1.00 97.88 193 ILE A N 1
ATOM 1292 C CA . ILE A 1 193 ? 16.487 5.958 -7.885 1.00 97.88 193 ILE A CA 1
ATOM 1293 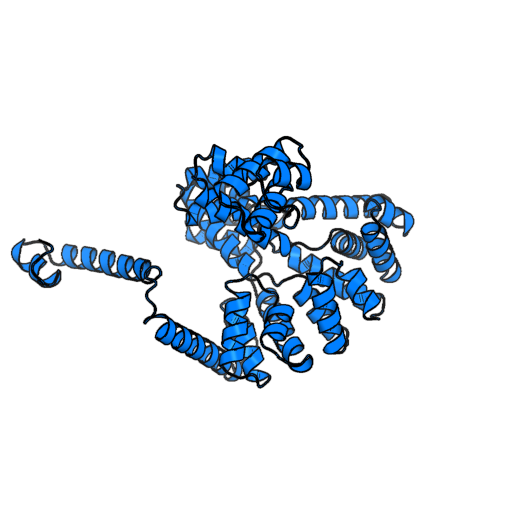C C . ILE A 1 193 ? 15.249 5.173 -7.480 1.00 97.88 193 ILE A C 1
ATOM 1295 O O . ILE A 1 193 ? 14.824 5.342 -6.352 1.00 97.88 193 ILE A O 1
ATOM 1299 N N . VAL A 1 194 ? 14.744 4.325 -8.380 1.00 97.00 194 VAL A N 1
ATOM 1300 C CA . VAL A 1 194 ? 13.631 3.402 -8.130 1.00 97.00 194 VAL A CA 1
ATOM 1301 C C . VAL A 1 194 ? 13.943 2.521 -6.920 1.00 97.00 194 VAL A C 1
ATOM 1303 O O . VAL A 1 194 ? 13.280 2.697 -5.917 1.00 97.00 194 VAL A O 1
ATOM 1306 N N . ASP A 1 195 ? 15.043 1.765 -6.952 1.00 94.88 195 ASP A N 1
ATOM 1307 C CA . ASP A 1 195 ? 15.584 0.962 -5.832 1.00 94.88 195 ASP A CA 1
ATOM 1308 C C . ASP A 1 195 ? 15.536 1.701 -4.483 1.00 94.88 195 ASP A C 1
ATOM 1310 O O . ASP A 1 195 ? 14.867 1.282 -3.551 1.00 94.88 195 ASP A O 1
ATOM 1314 N N . GLN A 1 196 ? 16.110 2.905 -4.398 1.00 94.44 196 GLN A N 1
ATOM 1315 C CA . GLN A 1 196 ? 16.079 3.679 -3.149 1.00 94.44 196 GLN A CA 1
ATOM 1316 C C . GLN A 1 196 ? 14.694 4.205 -2.745 1.00 94.44 196 GLN A C 1
ATOM 1318 O O . GLN A 1 196 ? 14.475 4.444 -1.560 1.00 94.44 196 GLN A O 1
ATOM 1323 N N . VAL A 1 197 ? 13.814 4.509 -3.703 1.00 95.12 197 VAL A N 1
ATOM 1324 C CA . VAL A 1 197 ? 12.461 5.014 -3.418 1.00 95.12 197 VAL A CA 1
ATOM 1325 C C . VAL A 1 197 ? 11.565 3.873 -2.954 1.00 95.12 197 VAL A C 1
ATOM 1327 O O . VAL A 1 197 ? 10.860 4.061 -1.966 1.00 95.12 197 VAL A O 1
ATOM 1330 N N . THR A 1 198 ? 11.645 2.714 -3.607 1.00 93.69 198 THR A N 1
ATOM 1331 C CA . THR A 1 198 ? 10.932 1.494 -3.223 1.00 93.69 198 THR A CA 1
ATOM 1332 C C . THR A 1 198 ? 11.402 1.008 -1.848 1.00 93.69 198 THR A C 1
ATOM 1334 O O . THR A 1 198 ? 10.574 0.922 -0.950 1.00 93.69 198 THR A O 1
ATOM 1337 N N . ASP A 1 199 ? 12.718 0.909 -1.604 1.00 89.62 199 ASP A N 1
ATOM 1338 C CA . ASP A 1 199 ? 13.296 0.589 -0.280 1.00 89.62 199 ASP A CA 1
ATOM 1339 C C . ASP A 1 199 ? 12.770 1.503 0.846 1.00 89.62 199 ASP A C 1
ATOM 1341 O O . ASP A 1 199 ? 12.665 1.121 2.012 1.00 89.62 199 ASP A O 1
ATOM 1345 N N . ALA A 1 200 ? 12.522 2.780 0.535 1.00 88.81 200 ALA A N 1
ATOM 1346 C CA . ALA A 1 200 ? 11.999 3.724 1.515 1.00 88.81 200 ALA A CA 1
ATOM 1347 C C . ALA A 1 200 ? 10.493 3.543 1.756 1.00 88.81 200 ALA A C 1
ATOM 1349 O O . ALA A 1 200 ? 10.024 3.843 2.856 1.00 88.81 200 ALA A O 1
ATOM 1350 N N . ALA A 1 201 ? 9.754 3.073 0.750 1.00 90.88 201 ALA A N 1
ATOM 1351 C CA . ALA A 1 201 ? 8.337 2.754 0.854 1.00 90.88 201 ALA A CA 1
ATOM 1352 C C . ALA A 1 201 ? 8.086 1.473 1.669 1.00 90.88 201 ALA A C 1
ATOM 1354 O O . ALA A 1 201 ? 7.043 1.385 2.306 1.00 90.88 201 ALA A O 1
ATOM 1355 N N . ASP A 1 202 ? 9.061 0.567 1.797 1.00 87.94 202 ASP A N 1
ATOM 1356 C CA . ASP A 1 202 ? 8.983 -0.593 2.712 1.00 87.94 202 ASP A CA 1
ATOM 1357 C C . ASP A 1 202 ? 8.802 -0.190 4.189 1.00 87.94 202 ASP A C 1
ATOM 1359 O O . ASP A 1 202 ? 8.444 -0.993 5.052 1.00 87.94 202 ASP A O 1
ATOM 1363 N N . ALA A 1 203 ? 9.062 1.077 4.526 1.00 87.94 203 ALA A N 1
ATOM 1364 C CA . ALA A 1 203 ? 8.786 1.612 5.852 1.00 87.94 203 ALA A CA 1
ATOM 1365 C C . ALA A 1 203 ? 7.307 1.993 6.063 1.00 87.94 203 ALA A C 1
ATOM 1367 O O . ALA A 1 203 ? 6.937 2.296 7.204 1.00 87.94 203 ALA A O 1
ATOM 1368 N N . VAL A 1 204 ? 6.459 1.992 5.027 1.00 91.69 204 VAL A N 1
ATOM 1369 C CA . VAL A 1 204 ? 5.017 2.283 5.125 1.00 91.69 204 VAL A CA 1
ATOM 1370 C C . VAL A 1 204 ? 4.325 1.206 5.946 1.00 91.69 204 VAL A C 1
ATOM 1372 O O . VAL A 1 204 ? 4.440 0.021 5.659 1.00 91.69 204 VAL A O 1
ATOM 1375 N N . ALA A 1 205 ? 3.658 1.617 7.023 1.00 93.56 205 ALA A N 1
ATOM 1376 C CA . ALA A 1 205 ? 2.963 0.682 7.896 1.00 93.56 205 ALA A CA 1
ATOM 1377 C C . ALA A 1 205 ? 1.658 0.198 7.259 1.00 93.56 205 ALA A C 1
ATOM 1379 O O . ALA A 1 205 ? 0.950 0.980 6.621 1.00 93.56 205 ALA A O 1
ATOM 1380 N N . ASP A 1 206 ? 1.324 -1.055 7.556 1.00 94.94 206 ASP A N 1
ATOM 1381 C CA . ASP A 1 206 ? 0.063 -1.685 7.184 1.00 94.94 206 ASP A CA 1
ATOM 1382 C C . ASP A 1 206 ? -1.151 -0.815 7.599 1.00 94.94 206 ASP A C 1
ATOM 1384 O O . ASP A 1 206 ? -1.200 -0.325 8.743 1.00 94.94 206 ASP A O 1
ATOM 1388 N N . PRO A 1 207 ? -2.154 -0.610 6.721 1.00 96.75 207 PRO A N 1
ATOM 1389 C CA . PRO A 1 207 ? -3.361 0.158 7.013 1.00 96.75 207 PRO A CA 1
ATOM 1390 C C . PRO A 1 207 ? -4.084 -0.266 8.297 1.00 96.75 207 PRO A C 1
ATOM 1392 O O . PRO A 1 207 ? -4.619 0.590 9.012 1.00 96.75 207 PRO A O 1
ATOM 1395 N N . ALA A 1 208 ? -4.088 -1.556 8.637 1.00 97.31 208 ALA A N 1
ATOM 1396 C CA . ALA A 1 208 ? -4.663 -2.082 9.867 1.00 97.31 208 ALA A CA 1
ATOM 1397 C C . ALA A 1 208 ? -3.912 -1.590 11.109 1.00 97.31 208 ALA A C 1
ATOM 1399 O O . ALA A 1 208 ? -4.534 -1.195 12.108 1.00 97.31 208 ALA A O 1
ATOM 1400 N N . ASP A 1 209 ? -2.581 -1.550 11.042 1.00 98.00 209 ASP A N 1
ATOM 1401 C CA . ASP A 1 209 ? -1.732 -1.037 12.113 1.00 98.00 209 ASP A CA 1
ATOM 1402 C C . ASP A 1 209 ? -1.882 0.479 12.261 1.00 98.00 209 ASP A C 1
ATOM 1404 O O . ASP A 1 209 ? -2.041 0.975 13.384 1.00 98.00 209 ASP A O 1
ATOM 1408 N N . VAL A 1 210 ? -1.905 1.218 11.147 1.00 98.19 210 VAL A N 1
ATOM 1409 C CA . VAL A 1 210 ? -2.146 2.670 11.133 1.00 98.19 210 VAL A CA 1
ATOM 1410 C C . VAL A 1 210 ? -3.513 2.987 11.736 1.00 98.19 210 VAL A C 1
ATOM 1412 O O . VAL A 1 210 ? -3.617 3.821 12.642 1.00 98.19 210 VAL A O 1
ATOM 1415 N N . ALA A 1 211 ? -4.563 2.271 11.323 1.00 98.38 211 ALA A N 1
ATOM 1416 C CA . ALA A 1 211 ? -5.912 2.459 11.845 1.00 98.38 211 ALA A CA 1
ATOM 1417 C C . ALA A 1 211 ? -5.986 2.196 13.356 1.00 98.38 211 ALA A C 1
ATOM 1419 O O . ALA A 1 211 ? -6.578 2.974 14.116 1.00 98.38 211 ALA A O 1
ATOM 1420 N N . ALA A 1 212 ? -5.356 1.115 13.818 1.00 98.38 212 ALA A N 1
ATOM 1421 C CA . ALA A 1 212 ? -5.306 0.762 15.228 1.00 98.38 212 ALA A CA 1
ATOM 1422 C C . ALA A 1 212 ? -4.490 1.765 16.060 1.00 98.38 212 ALA A C 1
ATOM 1424 O O . ALA A 1 212 ? -4.937 2.161 17.143 1.00 98.38 212 ALA A O 1
ATOM 1425 N N . ALA A 1 213 ? -3.333 2.223 15.572 1.00 98.06 213 ALA A N 1
ATOM 1426 C CA . ALA A 1 213 ? -2.530 3.253 16.232 1.00 98.06 213 ALA A CA 1
ATOM 1427 C C . ALA A 1 213 ? -3.297 4.580 16.339 1.00 98.06 213 ALA A C 1
ATOM 1429 O O . ALA A 1 213 ? -3.418 5.140 17.435 1.00 98.06 213 ALA A O 1
ATOM 1430 N N . ALA A 1 214 ? -3.913 5.025 15.243 1.00 98.00 214 ALA A N 1
ATOM 1431 C CA . ALA A 1 214 ? -4.742 6.223 15.213 1.00 98.00 214 ALA A CA 1
ATOM 1432 C C . ALA A 1 214 ? -5.929 6.125 16.190 1.00 98.00 214 ALA A C 1
ATOM 1434 O O . ALA A 1 214 ? -6.272 7.091 16.884 1.00 98.00 214 ALA A O 1
ATOM 1435 N N . ALA A 1 215 ? -6.543 4.944 16.309 1.00 98.19 215 ALA A N 1
ATOM 1436 C CA . ALA A 1 215 ? -7.610 4.686 17.270 1.00 98.19 215 ALA A CA 1
ATOM 1437 C C . ALA A 1 215 ? -7.117 4.775 18.727 1.00 98.19 215 ALA A C 1
ATOM 1439 O O . ALA A 1 215 ? -7.814 5.342 19.580 1.00 98.19 215 ALA A O 1
ATOM 1440 N N . ILE A 1 216 ? -5.921 4.255 19.032 1.00 98.00 216 ILE A N 1
ATOM 1441 C CA . ILE A 1 216 ? -5.287 4.356 20.360 1.00 98.00 216 ILE A CA 1
ATOM 1442 C C . ILE A 1 216 ? -5.071 5.821 20.742 1.00 98.00 216 ILE A C 1
ATOM 1444 O O . ILE A 1 216 ? -5.427 6.224 21.857 1.00 98.00 216 ILE A O 1
ATOM 1448 N N . ASP A 1 217 ? -4.561 6.634 19.819 1.00 96.69 217 ASP A N 1
ATOM 1449 C CA . ASP A 1 217 ? -4.348 8.068 20.032 1.00 96.69 217 ASP A CA 1
ATOM 1450 C C . ASP A 1 217 ? -5.660 8.831 20.256 1.00 96.69 217 ASP A C 1
ATOM 1452 O O . ASP A 1 217 ? -5.721 9.789 21.039 1.00 96.69 217 ASP A O 1
ATOM 1456 N N . ASN A 1 218 ? -6.748 8.318 19.682 1.00 96.56 218 ASN A N 1
ATOM 1457 C CA . ASN A 1 218 ? -8.116 8.771 19.916 1.00 96.56 218 ASN A CA 1
ATOM 1458 C C . ASN A 1 218 ? -8.785 8.167 21.166 1.00 96.56 218 ASN A C 1
ATOM 1460 O O . ASN A 1 218 ? -9.959 8.420 21.455 1.00 96.56 218 ASN A O 1
ATOM 1464 N N . GLY A 1 219 ? -8.032 7.428 21.981 1.00 95.69 219 GLY A N 1
ATOM 1465 C CA . GLY A 1 219 ? -8.472 6.927 23.280 1.00 95.69 219 GLY A CA 1
ATOM 1466 C C . GLY A 1 219 ? -9.234 5.604 23.234 1.00 95.69 219 GLY A C 1
ATOM 1467 O O . GLY A 1 219 ? -9.909 5.273 24.220 1.00 95.69 219 GLY A O 1
ATOM 1468 N N . ALA A 1 220 ? -9.129 4.845 22.141 1.00 97.75 220 ALA A N 1
ATOM 1469 C CA . ALA A 1 220 ? -9.549 3.451 22.113 1.00 97.75 220 ALA A CA 1
ATOM 1470 C C . ALA A 1 220 ? -8.777 2.630 23.162 1.00 97.75 220 ALA A C 1
ATOM 1472 O O . ALA A 1 220 ? -7.645 2.934 23.545 1.00 97.75 220 ALA A O 1
ATOM 1473 N N . SER A 1 221 ? -9.410 1.577 23.676 1.00 98.00 221 SER A N 1
ATOM 1474 C CA . SER A 1 221 ? -8.702 0.577 24.481 1.00 98.00 221 SER A CA 1
ATOM 1475 C C . SER A 1 221 ? -7.840 -0.325 23.598 1.00 98.00 221 SER A C 1
ATOM 1477 O O . SER A 1 221 ? -8.145 -0.499 22.424 1.00 98.00 221 SER A O 1
ATOM 1479 N N . ALA A 1 222 ? -6.819 -0.962 24.179 1.00 97.44 222 ALA A N 1
ATOM 1480 C CA . ALA A 1 222 ? -5.960 -1.896 23.452 1.00 97.44 222 ALA A CA 1
ATOM 1481 C C . ALA A 1 222 ? -6.759 -3.006 22.748 1.00 97.44 222 ALA A C 1
ATOM 1483 O O . ALA A 1 222 ? -6.511 -3.290 21.587 1.00 97.44 222 ALA A O 1
ATOM 1484 N N . SER A 1 223 ? -7.785 -3.559 23.405 1.00 96.94 223 SER A N 1
ATOM 1485 C CA . SER A 1 223 ? -8.656 -4.561 22.781 1.00 96.94 223 SER A CA 1
ATOM 1486 C C . SER A 1 223 ? -9.447 -4.003 21.593 1.00 96.94 223 SER A C 1
ATOM 1488 O O . SER A 1 223 ? -9.601 -4.697 20.605 1.00 96.94 223 SER A O 1
ATOM 1490 N N . GLN A 1 224 ? -9.928 -2.753 21.668 1.00 98.12 224 GLN A N 1
ATOM 1491 C CA . GLN A 1 224 ? -10.620 -2.127 20.531 1.00 98.12 224 GLN A CA 1
ATOM 1492 C C . GLN A 1 224 ? -9.667 -1.887 19.362 1.00 98.12 224 GLN A C 1
ATOM 1494 O O . GLN A 1 224 ? -10.067 -2.075 18.228 1.00 98.12 224 GLN A O 1
ATOM 1499 N N . ALA A 1 225 ? -8.428 -1.477 19.632 1.00 97.88 225 ALA A N 1
ATOM 1500 C CA . ALA A 1 225 ? -7.428 -1.278 18.589 1.00 97.88 225 ALA A CA 1
ATOM 1501 C C . ALA A 1 225 ? -7.075 -2.596 17.883 1.00 97.88 225 ALA A C 1
ATOM 1503 O O . ALA A 1 225 ? -7.012 -2.633 16.663 1.00 97.88 225 ALA A O 1
ATOM 1504 N N . VAL A 1 226 ? -6.928 -3.690 18.640 1.00 97.25 226 VAL A N 1
ATOM 1505 C CA . VAL A 1 226 ? -6.695 -5.027 18.068 1.00 97.25 226 VAL A CA 1
ATOM 1506 C C . VAL A 1 226 ? -7.904 -5.526 17.272 1.00 97.25 226 VAL A C 1
ATOM 1508 O O . VAL A 1 226 ? -7.716 -6.117 16.211 1.00 97.25 226 VAL A O 1
ATOM 1511 N N . ASP A 1 227 ? -9.129 -5.281 17.755 1.00 97.81 227 ASP A N 1
ATOM 1512 C CA . ASP A 1 227 ? -10.351 -5.599 17.005 1.00 97.81 227 ASP A CA 1
ATOM 1513 C C . ASP A 1 227 ? -10.398 -4.804 15.681 1.00 97.81 227 ASP A C 1
ATOM 1515 O O . ASP A 1 227 ? -10.674 -5.392 14.644 1.00 97.81 227 ASP A O 1
ATOM 1519 N N . ILE A 1 228 ? -10.055 -3.505 15.699 1.00 98.56 228 ILE A N 1
ATOM 1520 C CA . ILE A 1 228 ? -9.984 -2.658 14.492 1.00 98.56 228 ILE A CA 1
ATOM 1521 C C . ILE A 1 228 ? -8.967 -3.210 13.494 1.00 98.56 228 ILE A C 1
ATOM 1523 O O . ILE A 1 228 ? -9.338 -3.425 12.348 1.00 98.56 228 ILE A O 1
ATOM 1527 N N . ALA A 1 229 ? -7.725 -3.469 13.921 1.00 97.88 229 ALA A N 1
ATOM 1528 C CA . ALA A 1 229 ? -6.702 -4.022 13.031 1.00 97.88 229 ALA A CA 1
ATOM 1529 C C . ALA A 1 229 ? -7.167 -5.344 12.403 1.00 97.88 229 ALA A C 1
ATOM 1531 O O . ALA A 1 229 ? -7.115 -5.511 11.195 1.00 97.88 229 ALA A O 1
ATOM 1532 N N . SER A 1 230 ? -7.732 -6.245 13.213 1.00 97.25 230 SER A N 1
ATOM 1533 C CA . SER A 1 230 ? -8.211 -7.544 12.721 1.00 97.25 230 SER A CA 1
ATOM 1534 C C . SER A 1 230 ? -9.358 -7.425 11.710 1.00 97.25 230 SER A C 1
ATOM 1536 O O . SER A 1 230 ? -9.492 -8.280 10.838 1.00 97.25 230 SER A O 1
ATOM 1538 N N . ASP A 1 231 ? -10.230 -6.424 11.863 1.00 98.06 231 ASP A N 1
ATOM 1539 C CA . ASP A 1 231 ? -11.315 -6.169 10.915 1.00 98.06 231 ASP A CA 1
ATOM 1540 C C . ASP A 1 231 ? -10.769 -5.568 9.605 1.00 98.06 231 ASP A C 1
ATOM 1542 O O . ASP A 1 231 ? -11.242 -5.952 8.534 1.00 98.06 231 ASP A O 1
ATOM 1546 N N . VAL A 1 232 ? -9.759 -4.689 9.676 1.00 97.81 232 VAL A N 1
ATOM 1547 C CA . VAL A 1 232 ? -9.095 -4.105 8.494 1.00 97.81 232 VAL A CA 1
ATOM 1548 C C . VAL A 1 232 ? -8.294 -5.155 7.723 1.00 97.81 232 VAL A C 1
ATOM 1550 O O . VAL A 1 232 ? -8.535 -5.303 6.530 1.00 97.81 232 VAL A O 1
ATOM 1553 N N . ASP A 1 233 ? -7.494 -5.988 8.400 1.00 94.88 233 ASP A N 1
ATOM 1554 C CA . ASP A 1 233 ? -6.804 -7.154 7.807 1.00 94.88 233 ASP A CA 1
ATOM 1555 C C . ASP A 1 233 ? -7.789 -8.115 7.108 1.00 94.88 233 ASP A C 1
ATOM 1557 O O . ASP A 1 233 ? -7.451 -8.856 6.188 1.00 94.88 233 ASP A O 1
ATOM 1561 N N . ALA A 1 234 ? -9.048 -8.148 7.560 1.00 93.94 234 ALA A N 1
ATOM 1562 C CA . ALA A 1 234 ? -10.100 -8.959 6.954 1.00 93.94 234 ALA A CA 1
ATOM 1563 C C . ALA A 1 234 ? -10.797 -8.277 5.756 1.00 93.94 234 ALA A C 1
ATOM 1565 O O . ALA A 1 234 ? -11.771 -8.833 5.227 1.00 93.94 234 ALA A O 1
ATOM 1566 N N . GLY A 1 235 ? -10.329 -7.096 5.346 1.00 93.75 235 GLY A N 1
ATOM 1567 C CA . GLY A 1 235 ? -10.827 -6.307 4.220 1.00 93.75 235 GLY A CA 1
ATOM 1568 C C . GLY A 1 235 ? -11.957 -5.334 4.564 1.00 93.75 235 GLY A C 1
ATOM 1569 O O . GLY A 1 235 ? -12.744 -4.982 3.684 1.00 93.75 235 GLY A O 1
ATOM 1570 N N . ALA A 1 236 ? -12.126 -4.947 5.833 1.00 96.94 236 ALA A N 1
ATOM 1571 C CA . ALA A 1 236 ? -13.005 -3.832 6.184 1.00 96.94 236 ALA A CA 1
ATOM 1572 C C . ALA A 1 236 ? -12.270 -2.495 6.017 1.00 96.94 236 ALA A C 1
ATOM 1574 O O . ALA A 1 236 ? -11.101 -2.383 6.368 1.00 96.94 236 ALA A O 1
ATOM 1575 N N . SER A 1 237 ? -12.969 -1.447 5.580 1.00 97.69 237 SER A N 1
ATOM 1576 C CA . SER A 1 237 ? -12.410 -0.091 5.633 1.00 97.69 237 SER A CA 1
ATOM 1577 C C . SER A 1 237 ? -12.118 0.328 7.078 1.00 97.69 237 SER A C 1
ATOM 1579 O O . SER A 1 237 ? -12.862 -0.023 8.008 1.00 97.69 237 SER A O 1
ATOM 1581 N N . ALA A 1 238 ? -11.085 1.141 7.283 1.00 98.12 238 ALA A N 1
ATOM 1582 C CA . ALA A 1 238 ? -10.713 1.664 8.593 1.00 98.12 238 ALA A CA 1
ATOM 1583 C C . ALA A 1 238 ? -11.865 2.462 9.225 1.00 98.12 238 ALA A C 1
ATOM 1585 O O . ALA A 1 238 ? -12.114 2.367 10.433 1.00 98.12 238 ALA A O 1
ATOM 1586 N N . ALA A 1 239 ? -12.631 3.195 8.409 1.00 97.88 239 ALA A N 1
ATOM 1587 C CA . ALA A 1 239 ? -13.832 3.895 8.841 1.00 97.88 239 ALA A CA 1
ATOM 1588 C C . ALA A 1 239 ? -14.872 2.953 9.466 1.00 97.88 239 ALA A C 1
ATOM 1590 O O . ALA A 1 239 ? -15.424 3.246 10.537 1.00 97.88 239 ALA A O 1
ATOM 1591 N N . SER A 1 240 ? -15.165 1.840 8.787 1.00 97.81 240 SER A N 1
ATOM 1592 C CA . SER A 1 240 ? -16.176 0.878 9.225 1.00 97.81 240 SER A CA 1
ATOM 1593 C C . SER A 1 240 ? -15.719 0.113 10.469 1.00 97.81 240 SER A C 1
ATOM 1595 O O . SER A 1 240 ? -16.473 0.055 11.446 1.00 97.81 240 SER A O 1
ATOM 1597 N N . ALA A 1 241 ? -14.464 -0.344 10.496 1.00 98.25 241 ALA A N 1
ATOM 1598 C CA . ALA A 1 241 ? -13.852 -1.014 11.640 1.00 98.25 241 ALA A CA 1
ATOM 1599 C C . ALA A 1 241 ? -13.844 -0.115 12.892 1.00 98.25 241 ALA A C 1
ATOM 1601 O O . ALA A 1 241 ? -14.316 -0.505 13.966 1.00 98.25 241 ALA A O 1
ATOM 1602 N N . ALA A 1 242 ? -13.407 1.143 12.762 1.00 98.12 242 ALA A N 1
ATOM 1603 C CA . ALA A 1 242 ? -13.410 2.106 13.863 1.00 98.12 242 ALA A CA 1
ATOM 1604 C C . ALA A 1 242 ? -14.831 2.387 14.390 1.00 98.12 242 ALA A C 1
ATOM 1606 O O . ALA A 1 242 ? -15.064 2.429 15.608 1.00 98.12 242 ALA A O 1
ATOM 1607 N N . ALA A 1 243 ? -15.806 2.557 13.492 1.00 97.19 243 ALA A N 1
ATOM 1608 C CA . ALA A 1 243 ? -17.197 2.784 13.870 1.00 97.19 243 ALA A CA 1
ATOM 1609 C C . ALA A 1 243 ? -17.809 1.573 14.601 1.00 97.19 243 ALA A C 1
ATOM 1611 O O . ALA A 1 243 ? -18.507 1.754 15.608 1.00 97.19 243 ALA A O 1
ATOM 1612 N N . ASP A 1 244 ? -17.521 0.351 14.148 1.00 97.25 244 ASP A N 1
ATOM 1613 C CA . ASP A 1 244 ? -18.000 -0.892 14.763 1.00 97.25 244 ASP A CA 1
ATOM 1614 C C . ASP A 1 244 ? -17.343 -1.160 16.126 1.00 97.25 244 ASP A C 1
ATOM 1616 O O . ASP A 1 244 ? -18.022 -1.578 17.076 1.00 97.25 244 ASP A O 1
ATOM 1620 N N . ALA A 1 245 ? -16.074 -0.774 16.289 1.00 96.50 245 ALA A N 1
ATOM 1621 C CA . ALA A 1 245 ? -15.390 -0.719 17.581 1.00 96.50 245 ALA A CA 1
ATOM 1622 C C . ALA A 1 245 ? -15.961 0.358 18.530 1.00 96.50 245 ALA A C 1
ATOM 1624 O O . ALA A 1 245 ? -15.628 0.399 19.723 1.00 96.50 245 ALA A O 1
ATOM 1625 N N . GLY A 1 246 ? -16.875 1.204 18.043 1.00 96.06 246 GLY A N 1
ATOM 1626 C CA . GLY A 1 246 ? -17.649 2.159 18.830 1.00 96.06 246 GLY A CA 1
ATOM 1627 C C . GLY A 1 246 ? -16.967 3.508 19.040 1.00 96.06 246 GLY A C 1
ATOM 1628 O O . GLY A 1 246 ? -17.312 4.204 20.00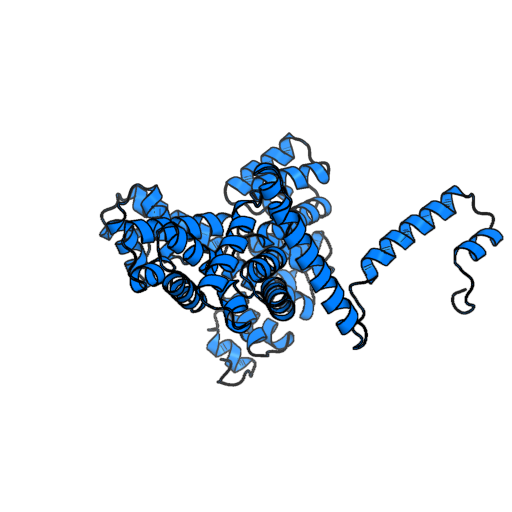5 1.00 96.06 246 GLY A O 1
ATOM 1629 N N . LEU A 1 247 ? -16.011 3.866 18.180 1.00 97.25 247 LEU A N 1
ATOM 1630 C CA . LEU A 1 247 ? -15.423 5.202 18.148 1.00 97.25 247 LEU A CA 1
ATOM 1631 C C . LEU A 1 247 ? -16.477 6.224 17.691 1.00 97.25 247 LEU A C 1
ATOM 1633 O O . LEU A 1 247 ? -17.462 5.893 17.026 1.00 97.25 247 LEU A O 1
ATOM 1637 N N . ASP A 1 248 ? -16.318 7.476 18.118 1.00 96.44 248 ASP A N 1
ATOM 1638 C CA . ASP A 1 248 ? -17.183 8.555 17.641 1.00 96.44 248 ASP A CA 1
ATOM 1639 C C . ASP A 1 248 ? -16.708 9.094 16.285 1.00 96.44 248 ASP A C 1
ATOM 1641 O O . ASP A 1 248 ? -15.616 8.781 15.826 1.00 96.44 248 ASP A O 1
ATOM 1645 N N . ALA A 1 249 ? -17.550 9.891 15.623 1.00 95.62 249 ALA A N 1
ATOM 1646 C CA . ALA A 1 249 ? -17.279 10.354 14.264 1.00 95.62 249 ALA A CA 1
ATOM 1647 C C . ALA A 1 249 ? -15.973 11.157 14.145 1.00 95.62 249 ALA A C 1
ATOM 1649 O O . ALA A 1 249 ? -15.326 11.088 13.107 1.00 95.62 249 ALA A O 1
ATOM 1650 N N . THR A 1 250 ? -15.581 11.892 15.192 1.00 97.12 250 THR A N 1
ATOM 1651 C CA . THR A 1 250 ? -14.315 12.636 15.199 1.00 97.12 250 THR A CA 1
ATOM 1652 C C . THR A 1 250 ? -13.139 11.667 15.191 1.00 97.12 250 THR A C 1
ATOM 1654 O O . THR A 1 250 ? -12.281 11.773 14.326 1.00 97.12 250 THR A O 1
ATOM 1657 N N . ALA A 1 251 ? -13.145 10.675 16.086 1.00 97.62 251 ALA A N 1
ATOM 1658 C CA . ALA A 1 251 ? -12.107 9.649 16.112 1.00 97.62 251 ALA A CA 1
ATOM 1659 C C . ALA A 1 251 ? -12.061 8.825 14.812 1.00 97.62 251 ALA A C 1
ATOM 1661 O O . ALA A 1 251 ? -10.978 8.531 14.323 1.00 97.62 251 ALA A O 1
ATOM 1662 N N . VAL A 1 252 ? -13.217 8.491 14.225 1.00 98.06 252 VAL A N 1
ATOM 1663 C CA . VAL A 1 252 ? -13.291 7.819 12.914 1.00 98.06 252 VAL A CA 1
ATOM 1664 C C . VAL A 1 252 ? -12.666 8.686 11.818 1.00 98.06 252 VAL A C 1
ATOM 1666 O O . VAL A 1 252 ? -11.879 8.186 11.027 1.00 98.06 252 VAL A O 1
ATOM 1669 N N . SER A 1 253 ? -12.975 9.985 11.784 1.00 97.69 253 SER A N 1
ATOM 1670 C CA . SER A 1 253 ? -12.393 10.905 10.801 1.00 97.69 253 SER A CA 1
ATOM 1671 C C . SER A 1 253 ? -10.873 11.013 10.934 1.00 97.69 253 SER A C 1
ATOM 1673 O O . SER A 1 253 ? -10.192 11.088 9.918 1.00 97.69 253 SER A O 1
ATOM 1675 N N . ASP A 1 254 ? -10.350 11.019 12.162 1.00 98.06 254 ASP A N 1
ATOM 1676 C CA . ASP A 1 254 ? -8.907 11.074 12.417 1.00 98.06 254 ASP A CA 1
ATOM 1677 C C . ASP A 1 254 ? -8.204 9.762 12.022 1.00 98.06 254 ASP A C 1
ATOM 1679 O O . ASP A 1 254 ? -7.091 9.809 11.505 1.00 98.06 254 ASP A O 1
ATOM 1683 N N . VAL A 1 255 ? -8.842 8.605 12.249 1.00 98.44 255 VAL A N 1
ATOM 1684 C CA . VAL A 1 255 ? -8.345 7.284 11.815 1.00 98.44 255 VAL A CA 1
ATOM 1685 C C . VAL A 1 255 ? -8.231 7.223 10.297 1.00 98.44 255 VAL A C 1
ATOM 1687 O O . VAL A 1 255 ? -7.167 6.924 9.771 1.00 98.44 255 VAL A O 1
ATOM 1690 N N . VAL A 1 256 ? -9.311 7.570 9.600 1.00 97.81 256 VAL A N 1
ATOM 1691 C CA . VAL A 1 256 ? -9.365 7.561 8.136 1.00 97.81 256 VAL A CA 1
ATOM 1692 C C . VAL A 1 256 ? -8.346 8.519 7.524 1.00 97.81 256 VAL A C 1
ATOM 1694 O O . VAL A 1 256 ? -7.693 8.170 6.549 1.00 97.81 256 VAL A O 1
ATOM 1697 N N . GLY A 1 257 ? -8.188 9.712 8.110 1.00 97.75 257 GLY A N 1
ATOM 1698 C CA . GLY A 1 257 ? -7.179 10.670 7.663 1.00 97.75 257 GLY A CA 1
ATOM 1699 C C . GLY A 1 257 ? -5.761 10.112 7.771 1.00 97.75 257 GLY A C 1
ATOM 1700 O O . GLY A 1 257 ? -5.009 10.211 6.817 1.00 97.75 257 GLY A O 1
ATOM 1701 N N . GLN A 1 258 ? -5.415 9.464 8.889 1.00 97.56 258 GLN A N 1
ATOM 1702 C CA . GLN A 1 258 ? -4.080 8.876 9.064 1.00 97.56 258 GLN A CA 1
ATOM 1703 C C . GLN A 1 258 ? -3.817 7.698 8.125 1.00 97.56 258 GLN A C 1
ATOM 1705 O O . GLN A 1 258 ? -2.718 7.591 7.594 1.00 97.56 258 GLN A O 1
ATOM 1710 N N . VAL A 1 259 ? -4.810 6.833 7.898 1.00 97.81 259 VAL A N 1
ATOM 1711 C CA . VAL A 1 259 ? -4.678 5.713 6.952 1.00 97.81 259 VAL A CA 1
ATOM 1712 C C . VAL A 1 259 ? -4.474 6.233 5.527 1.00 97.81 259 VAL A C 1
ATOM 1714 O O . VAL A 1 259 ? -3.562 5.779 4.843 1.00 97.81 259 VAL A O 1
ATOM 1717 N N . ALA A 1 260 ? -5.252 7.236 5.109 1.00 96.25 260 ALA A N 1
ATOM 1718 C CA . ALA A 1 260 ? -5.080 7.867 3.803 1.00 96.25 260 ALA A CA 1
ATOM 1719 C C . ALA A 1 260 ? -3.708 8.556 3.674 1.00 96.25 260 ALA A C 1
ATOM 1721 O O . ALA A 1 260 ? -2.990 8.288 2.716 1.00 96.25 260 ALA A O 1
ATOM 1722 N N . ASP A 1 261 ? -3.303 9.363 4.661 1.00 94.81 261 ASP A N 1
ATOM 1723 C CA . ASP A 1 261 ? -1.996 10.040 4.671 1.00 94.81 261 ASP A CA 1
ATOM 1724 C C . ASP A 1 261 ? -0.825 9.033 4.616 1.00 94.81 261 ASP A C 1
ATOM 1726 O O . ASP A 1 261 ? 0.192 9.297 3.975 1.00 94.81 261 ASP A O 1
ATOM 1730 N N . SER A 1 262 ? -0.952 7.875 5.280 1.00 94.81 262 SER A N 1
ATOM 1731 C CA . SER A 1 262 ? 0.046 6.798 5.214 1.00 94.81 262 SER A CA 1
ATOM 1732 C C . SER A 1 262 ? 0.116 6.191 3.814 1.00 94.81 262 SER A C 1
ATOM 1734 O O . SER A 1 262 ? 1.211 6.029 3.275 1.00 94.81 262 SER A O 1
ATOM 1736 N N . SER A 1 263 ? -1.045 5.930 3.199 1.00 94.12 263 SER A N 1
ATOM 1737 C CA . SER A 1 263 ? -1.130 5.339 1.859 1.00 94.12 263 SER A CA 1
ATOM 1738 C C . SER A 1 263 ? -0.521 6.212 0.757 1.00 94.12 263 SER A C 1
ATOM 1740 O O . SER A 1 263 ? -0.007 5.679 -0.216 1.00 94.12 263 SER A O 1
ATOM 1742 N N . GLU A 1 264 ? -0.467 7.540 0.933 1.00 91.19 264 GLU A N 1
ATOM 1743 C CA . GLU A 1 264 ? 0.215 8.449 -0.009 1.00 91.19 264 GLU A CA 1
ATOM 1744 C C . GLU A 1 264 ? 1.737 8.208 -0.100 1.00 91.19 264 GLU A C 1
ATOM 1746 O O . GLU A 1 264 ? 2.402 8.765 -0.976 1.00 91.19 264 GLU A O 1
ATOM 1751 N N . ASN A 1 265 ? 2.312 7.421 0.817 1.00 90.69 265 ASN A N 1
ATOM 1752 C CA . ASN A 1 265 ? 3.725 7.048 0.800 1.00 90.69 265 ASN A CA 1
ATOM 1753 C C . ASN A 1 265 ? 3.978 5.638 0.246 1.00 90.69 265 ASN A C 1
ATOM 1755 O O . ASN A 1 265 ? 5.145 5.243 0.203 1.00 90.69 265 ASN A O 1
ATOM 1759 N N . VAL A 1 266 ? 2.949 4.903 -0.193 1.00 93.12 266 VAL A N 1
ATOM 1760 C CA . VAL A 1 266 ? 3.103 3.611 -0.888 1.00 93.12 266 VAL A CA 1
ATOM 1761 C C . VAL A 1 266 ? 3.768 3.827 -2.245 1.00 93.12 266 VAL A C 1
ATOM 1763 O O . VAL A 1 266 ? 3.515 4.828 -2.918 1.00 93.12 266 VAL A O 1
ATOM 1766 N N . ALA A 1 267 ? 4.682 2.934 -2.624 1.00 93.38 267 ALA A N 1
ATOM 1767 C CA . ALA A 1 267 ? 5.385 3.038 -3.896 1.00 93.38 267 ALA A CA 1
ATOM 1768 C C . ALA A 1 267 ? 4.425 2.851 -5.079 1.00 93.38 267 ALA A C 1
ATOM 1770 O O . ALA A 1 267 ? 3.533 2.009 -5.047 1.00 93.38 267 ALA A O 1
ATOM 1771 N N . ASP A 1 268 ? 4.651 3.612 -6.149 1.00 94.56 268 ASP A N 1
ATOM 1772 C CA . ASP A 1 268 ? 3.900 3.444 -7.393 1.00 94.56 268 ASP A CA 1
ATOM 1773 C C . ASP A 1 268 ? 4.126 2.019 -7.953 1.00 94.56 268 ASP A C 1
ATOM 1775 O O . ASP A 1 268 ? 5.284 1.580 -8.039 1.00 94.56 268 ASP A O 1
ATOM 1779 N N . PRO A 1 269 ? 3.075 1.294 -8.388 1.00 96.25 269 PRO A N 1
ATOM 1780 C CA . PRO A 1 269 ? 3.195 -0.063 -8.922 1.00 96.25 269 PRO A CA 1
ATOM 1781 C C . PRO A 1 269 ? 4.219 -0.212 -10.055 1.00 96.25 269 PRO A C 1
ATOM 1783 O O . PRO A 1 269 ? 4.847 -1.263 -10.199 1.00 96.25 269 PRO A O 1
ATOM 1786 N N . ALA A 1 270 ? 4.429 0.829 -10.869 1.00 96.81 270 ALA A N 1
ATOM 1787 C CA . ALA A 1 270 ? 5.439 0.821 -11.921 1.00 96.81 270 ALA A CA 1
ATOM 1788 C C . ALA A 1 270 ? 6.869 0.806 -11.361 1.00 96.81 270 ALA A C 1
ATOM 1790 O O . ALA A 1 270 ? 7.752 0.173 -11.950 1.00 96.81 270 ALA A O 1
ATOM 1791 N N . ASP A 1 271 ? 7.102 1.498 -10.245 1.00 97.69 271 ASP A N 1
ATOM 1792 C CA . ASP A 1 271 ? 8.391 1.519 -9.560 1.00 97.69 271 ASP A CA 1
ATOM 1793 C C . ASP A 1 271 ? 8.645 0.194 -8.840 1.00 97.69 271 ASP A C 1
ATOM 1795 O O . ASP A 1 271 ? 9.717 -0.380 -9.034 1.00 97.69 271 ASP A O 1
ATOM 1799 N N . VAL A 1 272 ? 7.648 -0.347 -8.129 1.00 97.69 272 VAL A N 1
ATOM 1800 C CA . VAL A 1 272 ? 7.731 -1.673 -7.487 1.00 97.69 272 VAL A CA 1
ATOM 1801 C C . VAL A 1 272 ? 8.037 -2.753 -8.526 1.00 97.69 272 VAL A C 1
ATOM 1803 O O . VAL A 1 272 ? 9.012 -3.490 -8.398 1.00 97.69 272 VAL A O 1
ATOM 1806 N N . ALA A 1 273 ? 7.292 -2.790 -9.636 1.00 98.00 273 ALA A N 1
ATOM 1807 C CA . ALA A 1 273 ? 7.505 -3.786 -10.686 1.00 98.00 273 ALA A CA 1
ATOM 1808 C C . ALA A 1 273 ? 8.893 -3.682 -11.341 1.00 98.00 273 ALA A C 1
ATOM 1810 O O . ALA A 1 273 ? 9.502 -4.689 -11.725 1.00 98.00 273 ALA A O 1
ATOM 1811 N N . ALA A 1 274 ? 9.400 -2.461 -11.525 1.00 98.19 274 ALA A N 1
ATOM 1812 C CA . ALA A 1 274 ? 10.732 -2.250 -12.074 1.00 98.19 274 ALA A CA 1
ATOM 1813 C C . ALA A 1 274 ? 11.834 -2.639 -11.091 1.00 98.19 274 ALA A C 1
ATOM 1815 O O . ALA A 1 274 ? 12.858 -3.165 -11.540 1.00 98.19 274 ALA A O 1
ATOM 1816 N N . ASP A 1 275 ? 11.635 -2.393 -9.801 1.00 97.94 275 ASP A N 1
ATOM 1817 C CA . ASP A 1 275 ? 12.577 -2.774 -8.762 1.00 97.94 275 ASP A CA 1
ATOM 1818 C C . ASP A 1 275 ? 12.660 -4.293 -8.603 1.00 97.94 275 ASP A C 1
ATOM 1820 O O . ASP A 1 275 ? 13.715 -4.883 -8.845 1.00 97.94 275 ASP A O 1
ATOM 1824 N N . ALA A 1 276 ? 11.510 -4.945 -8.431 1.00 97.12 276 ALA A N 1
ATOM 1825 C CA . ALA A 1 276 ? 11.364 -6.397 -8.405 1.00 97.12 276 ALA A CA 1
ATOM 1826 C C . ALA A 1 276 ? 12.024 -7.076 -9.624 1.00 97.12 276 ALA A C 1
ATOM 1828 O O . ALA A 1 276 ? 12.681 -8.122 -9.535 1.00 97.12 276 ALA A O 1
ATOM 1829 N N . ALA A 1 277 ? 11.914 -6.459 -10.808 1.00 98.06 277 ALA A N 1
ATOM 1830 C CA . ALA A 1 277 ? 12.601 -6.934 -12.004 1.00 98.06 277 ALA A CA 1
ATOM 1831 C C . ALA A 1 277 ? 14.135 -6.858 -11.874 1.00 98.06 277 ALA A C 1
ATOM 1833 O O . ALA A 1 277 ? 14.836 -7.767 -12.336 1.00 98.06 277 ALA A O 1
ATOM 1834 N N . LEU A 1 278 ? 14.684 -5.786 -11.291 1.00 97.69 278 LEU A N 1
ATOM 1835 C CA . LEU A 1 278 ? 16.124 -5.632 -11.051 1.00 97.69 278 LEU A CA 1
ATOM 1836 C C . LEU A 1 278 ? 16.644 -6.672 -10.058 1.00 97.69 278 LEU A C 1
ATOM 1838 O O . LEU A 1 278 ? 17.696 -7.267 -10.326 1.00 97.69 278 LEU A O 1
ATOM 1842 N N . GLU A 1 279 ? 15.906 -6.932 -8.981 1.00 96.19 279 GLU A N 1
ATOM 1843 C CA . GLU A 1 279 ? 16.216 -7.983 -8.004 1.00 96.19 279 GLU A CA 1
ATOM 1844 C C . GLU A 1 279 ? 16.280 -9.365 -8.665 1.00 96.19 279 GLU A C 1
ATOM 1846 O O . GLU A 1 279 ? 17.205 -10.154 -8.436 1.00 96.19 279 GLU A O 1
ATOM 1851 N N . ASN A 1 280 ? 15.382 -9.595 -9.624 1.00 96.44 280 ASN A N 1
ATOM 1852 C CA . ASN A 1 280 ? 15.344 -10.778 -10.479 1.00 96.44 280 ASN A CA 1
ATOM 1853 C C . ASN A 1 280 ? 16.379 -10.774 -11.624 1.00 96.44 280 ASN A C 1
ATOM 1855 O O . ASN A 1 280 ? 16.365 -11.613 -12.533 1.00 96.44 280 ASN A O 1
ATOM 1859 N N . GLY A 1 281 ? 17.340 -9.851 -11.589 1.00 95.94 281 GLY A N 1
ATOM 1860 C CA . GLY A 1 281 ? 18.476 -9.810 -12.503 1.00 95.94 281 GLY A CA 1
ATOM 1861 C C . GLY A 1 281 ? 18.163 -9.232 -13.883 1.00 95.94 281 GLY A C 1
ATOM 1862 O O . GLY A 1 281 ? 18.957 -9.422 -14.819 1.00 95.94 281 GLY A O 1
ATOM 1863 N N . ALA A 1 282 ? 17.046 -8.516 -14.039 1.00 97.75 282 ALA A N 1
ATOM 1864 C CA . ALA A 1 282 ? 16.769 -7.751 -15.243 1.00 97.75 282 ALA A CA 1
ATOM 1865 C C . ALA A 1 282 ? 17.854 -6.689 -15.483 1.00 97.75 282 ALA A C 1
ATOM 1867 O O . ALA A 1 282 ? 18.496 -6.152 -14.580 1.00 97.75 282 ALA A O 1
ATOM 1868 N N . SER A 1 283 ? 18.080 -6.352 -16.753 1.00 98.06 283 SER A N 1
ATOM 1869 C CA . SER A 1 283 ? 18.897 -5.178 -17.071 1.00 98.06 283 SER A CA 1
ATOM 1870 C C . SER A 1 283 ? 18.141 -3.881 -16.746 1.00 98.06 283 SER A C 1
ATOM 1872 O O . SER A 1 283 ? 16.918 -3.861 -16.871 1.00 98.06 283 SER A O 1
ATOM 1874 N N . PRO A 1 284 ? 18.832 -2.752 -16.487 1.00 97.50 284 PRO A N 1
ATOM 1875 C CA . PRO A 1 284 ? 18.161 -1.467 -16.261 1.00 97.50 284 PRO A CA 1
ATOM 1876 C C . PRO A 1 284 ? 17.200 -1.059 -17.384 1.00 97.50 284 PRO A C 1
ATOM 1878 O O . PRO A 1 284 ? 16.162 -0.460 -17.132 1.00 97.50 284 PRO A O 1
ATOM 1881 N N . SER A 1 285 ? 17.518 -1.423 -18.630 1.00 97.44 285 SER A N 1
ATOM 1882 C CA . SER A 1 285 ? 16.640 -1.176 -19.777 1.00 97.44 285 SER A CA 1
ATOM 1883 C C . SER A 1 285 ? 15.390 -2.058 -19.802 1.00 97.44 285 SER A C 1
ATOM 1885 O O . SER A 1 285 ? 14.398 -1.660 -20.394 1.00 97.44 285 SER A O 1
ATOM 1887 N N . GLN A 1 286 ? 15.443 -3.262 -19.222 1.00 98.19 286 GLN A N 1
ATOM 1888 C CA . GLN A 1 286 ? 14.261 -4.114 -19.065 1.00 98.19 286 GLN A CA 1
ATOM 1889 C C . GLN A 1 286 ? 13.388 -3.593 -17.928 1.00 98.19 286 GLN A C 1
ATOM 1891 O O . GLN A 1 286 ? 12.209 -3.391 -18.160 1.00 98.19 286 GLN A O 1
ATOM 1896 N N . ALA A 1 287 ? 13.971 -3.269 -16.772 1.00 98.00 287 ALA A N 1
ATOM 1897 C CA . ALA A 1 287 ? 13.244 -2.642 -15.665 1.00 98.00 287 ALA A CA 1
ATOM 1898 C C . ALA A 1 287 ? 12.552 -1.336 -16.095 1.00 98.00 287 ALA A C 1
ATOM 1900 O O . ALA A 1 287 ? 11.368 -1.146 -15.858 1.00 98.00 287 ALA A O 1
ATOM 1901 N N . SER A 1 288 ? 13.247 -0.482 -16.859 1.00 97.25 288 SER A N 1
ATOM 1902 C CA . SER A 1 288 ? 12.644 0.743 -17.415 1.00 97.25 288 SER A CA 1
ATOM 1903 C C . SER A 1 288 ? 11.510 0.463 -18.410 1.00 97.25 288 SER A C 1
ATOM 1905 O O . SER A 1 288 ? 10.608 1.283 -18.552 1.00 97.25 288 SER A O 1
ATOM 1907 N N . GLN A 1 289 ? 11.565 -0.662 -19.134 1.00 98.00 289 GLN A N 1
ATOM 1908 C CA . GLN A 1 289 ? 10.471 -1.081 -20.011 1.00 98.00 289 GLN A CA 1
ATOM 1909 C C . GLN A 1 289 ? 9.269 -1.545 -19.184 1.00 98.00 289 GLN A C 1
ATOM 1911 O O . GLN A 1 289 ? 8.165 -1.119 -19.492 1.00 98.00 289 GLN A O 1
ATOM 1916 N N . VAL A 1 290 ? 9.498 -2.347 -18.134 1.00 98.38 290 VAL A N 1
ATOM 1917 C CA . VAL A 1 290 ? 8.451 -2.805 -17.207 1.00 98.38 290 VAL A CA 1
ATOM 1918 C C . VAL A 1 290 ? 7.728 -1.608 -16.590 1.00 98.38 290 VAL A C 1
ATOM 1920 O O . VAL A 1 290 ? 6.533 -1.470 -16.822 1.00 98.38 290 VAL A O 1
ATOM 1923 N N . ALA A 1 291 ? 8.454 -0.687 -15.942 1.00 97.75 291 ALA A N 1
ATOM 1924 C CA . ALA A 1 291 ? 7.869 0.540 -15.385 1.00 97.75 291 ALA A CA 1
ATOM 1925 C C . ALA A 1 291 ? 7.033 1.305 -16.420 1.00 97.75 291 ALA A C 1
ATOM 1927 O O . ALA A 1 291 ? 5.886 1.656 -16.173 1.00 97.75 291 ALA A O 1
ATOM 1928 N N . SER A 1 292 ? 7.584 1.540 -17.617 1.00 97.25 292 SER A N 1
ATOM 1929 C CA . SER A 1 292 ? 6.879 2.306 -18.650 1.00 97.25 292 SER A CA 1
ATOM 1930 C C . SER A 1 292 ? 5.603 1.625 -19.150 1.00 97.25 292 SER A C 1
ATOM 1932 O O . SER A 1 292 ? 4.688 2.328 -19.589 1.00 97.25 292 SER A O 1
ATOM 1934 N N . ASP A 1 293 ? 5.569 0.293 -19.186 1.00 97.62 293 ASP A N 1
ATOM 1935 C CA . ASP A 1 293 ? 4.403 -0.463 -19.635 1.00 97.62 293 ASP A CA 1
ATOM 1936 C C . ASP A 1 293 ? 3.328 -0.514 -18.540 1.00 97.62 293 ASP A C 1
ATOM 1938 O O . ASP A 1 293 ? 2.151 -0.348 -18.875 1.00 97.62 293 ASP A O 1
ATOM 1942 N N . VAL A 1 294 ? 3.724 -0.653 -17.266 1.00 97.31 294 VAL A N 1
ATOM 1943 C CA . VAL A 1 294 ? 2.823 -0.591 -16.098 1.00 97.31 294 VAL A CA 1
ATOM 1944 C C . VAL A 1 294 ? 2.205 0.797 -15.947 1.00 97.31 294 VAL A C 1
ATOM 1946 O O . VAL A 1 294 ? 0.986 0.914 -15.953 1.00 97.31 294 VAL A O 1
ATOM 1949 N N . ASP A 1 295 ? 3.009 1.863 -15.991 1.00 94.38 295 ASP A N 1
ATOM 1950 C CA . ASP A 1 295 ? 2.541 3.264 -15.965 1.00 94.38 295 ASP A CA 1
ATOM 1951 C C . ASP A 1 295 ? 1.578 3.586 -17.130 1.00 94.38 295 ASP A C 1
ATOM 1953 O O . ASP A 1 295 ? 0.678 4.422 -17.044 1.00 94.38 295 ASP A O 1
ATOM 1957 N N . SER A 1 296 ? 1.711 2.867 -18.250 1.00 93.69 296 SER A N 1
ATOM 1958 C CA . SER A 1 296 ? 0.787 2.976 -19.388 1.00 93.69 296 SER A CA 1
ATOM 1959 C C . SER A 1 296 ? -0.519 2.179 -19.215 1.00 93.69 296 SER A C 1
ATOM 1961 O O . SER A 1 296 ? -1.360 2.201 -20.126 1.00 93.69 296 SER A O 1
ATOM 1963 N N . GLY A 1 297 ? -0.695 1.496 -18.083 1.00 92.94 297 GLY A N 1
ATOM 1964 C CA . GLY A 1 297 ? -1.860 0.693 -17.712 1.00 92.94 297 GLY A CA 1
ATOM 1965 C C . GLY A 1 297 ? -1.782 -0.779 -18.122 1.00 92.94 297 GLY A C 1
ATOM 1966 O O . GLY A 1 297 ? -2.820 -1.360 -18.437 1.00 92.94 297 GLY A O 1
ATOM 1967 N N . SER A 1 298 ? -0.581 -1.357 -18.222 1.00 95.50 298 SER A N 1
ATOM 1968 C CA . SER A 1 298 ? -0.418 -2.817 -18.336 1.00 95.50 298 SER A CA 1
ATOM 1969 C C . SER A 1 298 ? -0.323 -3.434 -16.943 1.00 95.50 298 SER A C 1
ATOM 1971 O O . SER A 1 298 ? 0.208 -2.798 -16.040 1.00 95.50 298 SER A O 1
ATOM 1973 N N . SER A 1 299 ? -0.756 -4.683 -16.788 1.00 95.94 299 SER A N 1
ATOM 1974 C CA . SER A 1 299 ? -0.423 -5.477 -15.604 1.00 95.94 299 SER A CA 1
ATOM 1975 C C . SER A 1 299 ? 1.100 -5.656 -15.487 1.00 95.94 299 SER A C 1
ATOM 1977 O O . SER A 1 299 ? 1.823 -5.690 -16.497 1.00 95.94 299 SER A O 1
ATOM 1979 N N . ALA A 1 300 ? 1.601 -5.775 -14.259 1.00 97.06 300 ALA A N 1
ATOM 1980 C CA . ALA A 1 300 ? 3.010 -6.010 -13.967 1.00 97.06 300 ALA A CA 1
ATOM 1981 C C . ALA A 1 300 ? 3.482 -7.334 -14.581 1.00 97.06 300 ALA A C 1
ATOM 1983 O O . ALA A 1 300 ? 4.547 -7.395 -15.206 1.00 97.06 300 ALA A O 1
ATOM 1984 N N . SER A 1 301 ? 2.643 -8.369 -14.510 1.00 95.31 301 SER A N 1
ATOM 1985 C CA . SER A 1 301 ? 2.880 -9.660 -15.156 1.00 95.31 301 SER A CA 1
ATOM 1986 C C . SER A 1 301 ? 3.051 -9.557 -16.676 1.00 95.31 301 SER A C 1
ATOM 1988 O O . SER A 1 301 ? 4.031 -10.081 -17.225 1.00 95.31 301 SER A O 1
ATOM 1990 N N . ALA A 1 302 ? 2.151 -8.855 -17.377 1.00 96.19 302 ALA A N 1
ATOM 1991 C CA . ALA A 1 302 ? 2.257 -8.667 -18.823 1.00 96.19 302 ALA A CA 1
ATOM 1992 C C . ALA A 1 302 ? 3.485 -7.826 -19.198 1.00 96.19 302 ALA A C 1
ATOM 1994 O O . ALA A 1 302 ? 4.214 -8.180 -20.131 1.00 96.19 302 ALA A O 1
ATOM 1995 N N . ALA A 1 303 ? 3.752 -6.752 -18.452 1.00 97.69 303 ALA A N 1
ATOM 1996 C CA . ALA A 1 303 ? 4.911 -5.888 -18.658 1.00 97.69 303 ALA A CA 1
ATOM 1997 C C . ALA A 1 303 ? 6.236 -6.658 -18.494 1.00 97.69 303 ALA A C 1
ATOM 1999 O O . ALA A 1 303 ? 7.130 -6.578 -19.346 1.00 97.69 303 ALA A O 1
ATOM 2000 N N . ALA A 1 304 ? 6.355 -7.474 -17.444 1.00 97.38 304 ALA A N 1
ATOM 2001 C CA . ALA A 1 304 ? 7.510 -8.335 -17.193 1.00 97.38 304 ALA A CA 1
ATOM 2002 C C . ALA A 1 304 ? 7.712 -9.385 -18.303 1.00 97.38 304 ALA A C 1
ATOM 2004 O O . ALA A 1 304 ? 8.835 -9.583 -18.795 1.00 97.38 304 ALA A O 1
ATOM 2005 N N . ALA A 1 305 ? 6.629 -10.020 -18.760 1.00 95.44 305 ALA A N 1
ATOM 2006 C CA . ALA A 1 305 ? 6.669 -10.981 -19.859 1.00 95.44 305 ALA A CA 1
ATOM 2007 C C . ALA A 1 305 ? 7.096 -10.329 -21.190 1.00 95.44 305 ALA A C 1
ATOM 2009 O O . ALA A 1 305 ? 7.929 -10.886 -21.918 1.00 95.44 305 ALA A O 1
ATOM 2010 N N . ASP A 1 306 ? 6.595 -9.128 -21.495 1.00 96.69 306 ASP A N 1
ATOM 2011 C CA . ASP A 1 306 ? 6.968 -8.359 -22.688 1.00 96.69 306 ASP A CA 1
ATOM 2012 C C . ASP A 1 306 ? 8.425 -7.860 -22.632 1.00 96.69 306 ASP A C 1
ATOM 2014 O O . ASP A 1 306 ? 9.126 -7.849 -23.656 1.00 96.69 306 ASP A O 1
ATOM 2018 N N . ALA A 1 307 ? 8.937 -7.560 -21.432 1.00 97.00 307 ALA A N 1
ATOM 2019 C CA . ALA A 1 307 ? 10.358 -7.306 -21.179 1.00 97.00 307 ALA A CA 1
ATOM 2020 C C . ALA A 1 307 ? 11.240 -8.570 -21.309 1.00 97.00 307 ALA A C 1
ATOM 2022 O O . ALA A 1 307 ? 12.479 -8.482 -21.326 1.00 97.00 307 ALA A O 1
ATOM 2023 N N . GLY A 1 308 ? 10.621 -9.744 -21.473 1.00 96.56 308 GLY A N 1
ATOM 2024 C CA . GLY A 1 308 ? 11.275 -11.024 -21.724 1.00 96.56 308 GLY A CA 1
ATOM 2025 C C . GLY A 1 308 ? 11.870 -11.674 -20.478 1.00 96.56 308 GLY A C 1
ATOM 2026 O O . GLY A 1 308 ? 12.857 -12.407 -20.613 1.00 96.56 308 GLY A O 1
ATOM 2027 N N . LEU A 1 309 ? 11.317 -11.373 -19.302 1.00 96.81 309 LEU A N 1
ATOM 2028 C CA . LEU A 1 309 ? 11.642 -12.059 -18.053 1.00 96.81 309 LEU A CA 1
ATOM 2029 C C . LEU A 1 309 ? 11.047 -13.475 -18.055 1.00 96.81 309 LEU A C 1
ATOM 2031 O O . LEU A 1 309 ? 10.180 -13.802 -18.872 1.00 96.81 309 LEU A O 1
ATOM 2035 N N . ASP A 1 310 ? 11.599 -14.358 -17.225 1.00 95.75 310 ASP A N 1
ATOM 2036 C CA . ASP A 1 310 ? 11.068 -15.713 -17.082 1.00 95.75 310 ASP A CA 1
ATOM 2037 C C . ASP A 1 310 ? 9.934 -15.767 -16.051 1.00 95.75 310 ASP A C 1
ATOM 2039 O O . ASP A 1 310 ? 9.646 -14.793 -15.369 1.00 95.75 310 ASP A O 1
ATOM 2043 N N . THR A 1 311 ? 9.235 -16.899 -15.997 1.00 93.00 311 THR A N 1
ATOM 2044 C CA . THR A 1 311 ? 8.017 -17.065 -15.191 1.00 93.00 311 THR A CA 1
ATOM 2045 C C . THR A 1 311 ? 8.259 -16.995 -13.692 1.00 93.00 311 THR A C 1
ATOM 2047 O O . THR A 1 311 ? 7.319 -16.700 -12.966 1.00 93.00 311 THR A O 1
ATOM 2050 N N . ASP A 1 312 ? 9.475 -17.301 -13.235 1.00 93.88 312 ASP A N 1
ATOM 2051 C CA . ASP A 1 312 ? 9.809 -17.203 -11.815 1.00 93.88 312 ASP A CA 1
ATOM 2052 C C . ASP A 1 312 ? 9.956 -15.715 -11.456 1.00 93.88 312 ASP A C 1
ATOM 2054 O O . ASP A 1 312 ? 9.256 -15.243 -10.573 1.00 93.88 312 ASP A O 1
ATOM 2058 N N . ALA A 1 313 ? 10.707 -14.946 -12.256 1.00 95.94 313 ALA A N 1
ATOM 2059 C CA . ALA A 1 313 ? 10.794 -13.492 -12.092 1.00 95.94 313 ALA A CA 1
ATOM 2060 C C . ALA A 1 313 ? 9.439 -12.776 -12.237 1.00 95.94 313 ALA A C 1
ATOM 2062 O O . ALA A 1 313 ? 9.176 -11.810 -11.536 1.00 95.94 313 ALA A O 1
ATOM 2063 N N . VAL A 1 314 ? 8.578 -13.222 -13.158 1.00 95.56 314 VAL A N 1
ATOM 2064 C CA . VAL A 1 314 ? 7.223 -12.664 -13.317 1.00 95.56 314 VAL A CA 1
ATOM 2065 C C . VAL A 1 314 ? 6.378 -12.895 -12.066 1.00 95.56 314 VAL A C 1
ATOM 2067 O O . VAL A 1 314 ? 5.647 -11.994 -11.679 1.00 95.56 314 VAL A O 1
ATOM 2070 N N . ALA A 1 315 ? 6.455 -14.082 -11.457 1.00 93.56 315 ALA A N 1
ATOM 2071 C CA . ALA A 1 315 ? 5.698 -14.375 -10.245 1.00 93.56 315 ALA A CA 1
ATOM 2072 C C . ALA A 1 315 ? 6.174 -13.505 -9.077 1.00 93.56 315 ALA A C 1
ATOM 2074 O O . ALA A 1 315 ? 5.336 -12.879 -8.447 1.00 93.56 315 ALA A O 1
ATOM 2075 N N . ASP A 1 316 ? 7.489 -13.387 -8.877 1.00 95.12 316 ASP A N 1
ATOM 2076 C CA . ASP A 1 316 ? 8.064 -12.540 -7.822 1.00 95.12 316 ASP A CA 1
ATOM 2077 C C . ASP A 1 316 ? 7.701 -11.049 -8.015 1.00 95.12 316 ASP A C 1
ATOM 2079 O O . ASP A 1 316 ? 7.441 -10.342 -7.052 1.00 95.12 316 ASP A O 1
ATOM 2083 N N . ILE A 1 317 ? 7.637 -10.558 -9.261 1.00 96.88 317 ILE A N 1
ATOM 2084 C CA . ILE A 1 317 ? 7.184 -9.184 -9.560 1.00 96.88 317 ILE A CA 1
ATOM 2085 C C . ILE A 1 317 ? 5.708 -8.982 -9.197 1.00 96.88 317 ILE A C 1
ATOM 2087 O O . ILE A 1 317 ? 5.339 -7.920 -8.709 1.00 96.88 317 ILE A O 1
ATOM 2091 N N . VAL A 1 318 ? 4.860 -9.968 -9.493 1.00 95.69 318 VAL A N 1
ATOM 2092 C CA . VAL A 1 318 ? 3.425 -9.905 -9.181 1.00 95.69 318 VAL A CA 1
ATOM 2093 C C . VAL A 1 318 ? 3.197 -9.889 -7.673 1.00 95.69 318 VAL A C 1
ATOM 2095 O O . VAL A 1 318 ? 2.414 -9.063 -7.222 1.00 95.69 318 VAL A O 1
ATOM 2098 N N . ASP A 1 319 ? 3.904 -10.759 -6.951 1.00 93.38 319 ASP A N 1
ATOM 2099 C CA . ASP A 1 319 ? 3.913 -10.875 -5.484 1.00 93.38 319 ASP A CA 1
ATOM 2100 C C . ASP A 1 319 ? 4.208 -9.500 -4.861 1.00 93.38 319 ASP A C 1
ATOM 2102 O O . ASP A 1 319 ? 3.330 -8.874 -4.280 1.00 93.38 319 ASP A O 1
ATOM 2106 N N . GLN A 1 320 ? 5.370 -8.913 -5.174 1.00 94.94 320 GLN A N 1
ATOM 2107 C CA . GLN A 1 320 ? 5.777 -7.621 -4.606 1.00 94.94 320 GLN A CA 1
ATOM 2108 C C . GLN A 1 320 ? 4.835 -6.459 -4.959 1.00 94.94 320 GLN A C 1
ATOM 2110 O O . GLN A 1 320 ? 4.603 -5.568 -4.142 1.00 94.94 320 GLN A O 1
ATOM 2115 N N . VAL A 1 321 ? 4.299 -6.424 -6.186 1.00 96.50 321 VAL A N 1
ATOM 2116 C CA . VAL A 1 321 ? 3.346 -5.376 -6.591 1.00 96.50 321 VAL A CA 1
ATOM 2117 C C . VAL A 1 321 ? 2.019 -5.527 -5.846 1.00 96.50 321 VAL A C 1
ATOM 2119 O O . VAL A 1 321 ? 1.425 -4.513 -5.471 1.00 96.50 321 VAL A O 1
ATOM 2122 N N . ALA A 1 322 ? 1.554 -6.758 -5.623 1.00 93.75 322 ALA A N 1
ATOM 2123 C CA . ALA A 1 322 ? 0.361 -7.034 -4.832 1.00 93.75 322 ALA A CA 1
ATOM 2124 C C . ALA A 1 322 ? 0.580 -6.668 -3.356 1.00 93.75 322 ALA A C 1
ATOM 2126 O O . ALA A 1 322 ? -0.197 -5.875 -2.829 1.00 93.75 322 ALA A O 1
ATOM 2127 N N . ASP A 1 323 ? 1.685 -7.107 -2.751 1.00 91.31 323 ASP A N 1
ATOM 2128 C CA . ASP A 1 323 ? 2.040 -6.803 -1.357 1.00 91.31 323 ASP A CA 1
ATOM 2129 C C . ASP A 1 323 ? 2.155 -5.294 -1.109 1.00 91.31 323 ASP A C 1
ATOM 2131 O O . ASP A 1 323 ? 1.642 -4.753 -0.129 1.00 91.31 323 ASP A O 1
ATOM 2135 N N . SER A 1 324 ? 2.787 -4.563 -2.033 1.00 93.50 324 SER A N 1
ATOM 2136 C CA . SER A 1 324 ? 2.861 -3.103 -1.934 1.00 93.50 324 SER A CA 1
ATOM 2137 C C . SER A 1 324 ? 1.469 -2.465 -1.999 1.00 93.50 324 SER A C 1
ATOM 2139 O O . SER A 1 324 ? 1.179 -1.520 -1.263 1.00 93.50 324 SER A O 1
ATOM 2141 N N . SER A 1 325 ? 0.578 -3.022 -2.825 1.00 93.81 325 SER A N 1
ATOM 2142 C CA . SER A 1 325 ? -0.793 -2.531 -2.996 1.00 93.81 325 SER A CA 1
ATOM 2143 C C . SER A 1 325 ? -1.690 -2.782 -1.788 1.00 93.81 325 SER A C 1
ATOM 2145 O O . SER A 1 325 ? -2.634 -2.018 -1.582 1.00 93.81 325 SER A O 1
ATOM 2147 N N . ASP A 1 326 ? -1.399 -3.793 -0.969 1.00 91.94 326 ASP A N 1
ATOM 2148 C CA . ASP A 1 326 ? -2.125 -4.048 0.282 1.00 91.94 326 ASP A CA 1
ATOM 2149 C C . ASP A 1 326 ? -1.949 -2.907 1.297 1.00 91.94 326 ASP A C 1
ATOM 2151 O O . ASP A 1 326 ? -2.793 -2.707 2.173 1.00 91.94 326 ASP A O 1
ATOM 2155 N N . ASN A 1 327 ? -0.913 -2.076 1.125 1.00 93.31 327 ASN A N 1
ATOM 2156 C CA . ASN A 1 327 ? -0.708 -0.874 1.928 1.00 93.31 327 ASN A CA 1
ATOM 2157 C C . ASN A 1 327 ? -1.505 0.354 1.449 1.00 93.31 327 ASN A C 1
ATOM 2159 O O . ASN A 1 327 ? -1.481 1.407 2.100 1.00 93.31 327 ASN A O 1
ATOM 2163 N N . VAL A 1 328 ? -2.227 0.253 0.328 1.00 95.00 328 VAL A N 1
ATOM 2164 C CA . VAL A 1 328 ? -3.093 1.330 -0.164 1.00 95.00 328 VAL A CA 1
ATOM 2165 C C . VAL A 1 328 ? -4.395 1.361 0.638 1.00 95.00 328 VAL A C 1
ATOM 2167 O O . VAL A 1 328 ? -5.018 0.339 0.919 1.00 95.00 328 VAL A O 1
ATOM 2170 N N . ALA A 1 329 ? -4.840 2.561 1.013 1.00 96.12 329 ALA A N 1
ATOM 2171 C CA . ALA A 1 329 ? -6.070 2.735 1.775 1.00 96.12 329 ALA A CA 1
ATOM 2172 C C . ALA A 1 329 ? -7.313 2.304 0.973 1.00 96.12 329 ALA A C 1
ATOM 2174 O O . ALA A 1 329 ? -7.407 2.529 -0.235 1.00 96.12 329 ALA A O 1
ATOM 2175 N N . ASP A 1 330 ? -8.333 1.776 1.661 1.00 96.69 330 ASP A N 1
ATOM 2176 C CA . ASP A 1 330 ? -9.604 1.452 1.011 1.00 96.69 330 ASP A CA 1
ATOM 2177 C C . ASP A 1 330 ? -10.234 2.707 0.381 1.00 96.69 330 ASP A C 1
ATOM 2179 O O . ASP A 1 330 ? -10.222 3.808 0.942 1.00 96.69 330 ASP A O 1
ATOM 2183 N N . SER A 1 331 ? -10.861 2.542 -0.785 1.00 96.00 331 SER A N 1
ATOM 2184 C CA . SER A 1 331 ? -11.523 3.629 -1.517 1.00 96.00 331 SER A CA 1
ATOM 2185 C C . SER A 1 331 ? -12.530 4.438 -0.681 1.00 96.00 331 SER A C 1
ATOM 2187 O O . SER A 1 331 ? -12.719 5.636 -0.919 1.00 96.00 331 SER A O 1
ATOM 2189 N N . ALA A 1 332 ? -13.190 3.816 0.299 1.00 97.44 332 ALA A N 1
ATOM 2190 C CA . ALA A 1 332 ? -14.094 4.479 1.226 1.00 97.44 332 ALA A CA 1
ATOM 2191 C C . ALA A 1 332 ? -13.351 5.391 2.203 1.00 97.44 332 ALA A C 1
ATOM 2193 O O . ALA A 1 332 ? -13.847 6.487 2.493 1.00 97.44 332 ALA A O 1
ATOM 2194 N N . ASP A 1 333 ? -12.174 4.969 2.661 1.00 98.25 333 ASP A N 1
ATOM 2195 C CA . ASP A 1 333 ? -11.297 5.748 3.526 1.00 98.25 333 ASP A CA 1
ATOM 2196 C C . ASP A 1 333 ? -10.705 6.930 2.749 1.00 98.25 333 ASP A C 1
ATOM 2198 O O . ASP A 1 333 ? -10.869 8.078 3.170 1.00 98.25 333 ASP A O 1
ATOM 2202 N N . VAL A 1 334 ? -10.169 6.698 1.546 1.00 97.94 334 VAL A N 1
ATOM 2203 C CA . VAL A 1 334 ? -9.660 7.767 0.663 1.00 97.94 334 VAL A CA 1
ATOM 2204 C C . VAL A 1 334 ? -10.754 8.793 0.360 1.00 97.94 334 VAL A C 1
ATOM 2206 O O . VAL A 1 334 ? -10.558 10.000 0.523 1.00 97.94 334 VAL A O 1
ATOM 2209 N N . ALA A 1 335 ? -11.958 8.340 -0.012 1.00 98.00 335 ALA A N 1
ATOM 2210 C CA . ALA A 1 335 ? -13.076 9.236 -0.303 1.00 98.00 335 ALA A CA 1
ATOM 2211 C C . ALA A 1 335 ? -13.490 10.082 0.914 1.00 98.00 335 ALA A C 1
ATOM 2213 O O . ALA A 1 335 ? -13.906 11.241 0.780 1.00 98.00 335 ALA A O 1
ATOM 2214 N N . ALA A 1 336 ? -13.422 9.497 2.106 1.00 98.00 336 ALA A N 1
ATOM 2215 C CA . ALA A 1 336 ? -13.775 10.150 3.352 1.00 98.00 336 ALA A CA 1
ATOM 2216 C C . ALA A 1 336 ? -12.695 11.147 3.812 1.00 98.00 336 ALA A C 1
ATOM 2218 O O . ALA A 1 336 ? -13.058 12.273 4.174 1.00 98.00 336 ALA A O 1
ATOM 2219 N N . ALA A 1 337 ? -11.408 10.806 3.708 1.00 98.19 337 ALA A N 1
ATOM 2220 C CA . ALA A 1 337 ? -10.284 11.717 3.945 1.00 98.19 337 ALA A CA 1
ATOM 2221 C C . ALA A 1 337 ? -10.329 12.919 2.984 1.00 98.19 337 ALA A C 1
ATOM 2223 O O . ALA A 1 337 ? -10.397 14.073 3.415 1.00 98.19 337 ALA A O 1
ATOM 2224 N N . ALA A 1 338 ? -10.482 12.653 1.685 1.00 97.50 338 ALA A N 1
ATOM 2225 C CA . ALA A 1 338 ? -10.672 13.664 0.649 1.00 97.50 338 ALA A CA 1
ATOM 2226 C C . ALA A 1 338 ? -11.844 14.620 0.948 1.00 97.50 338 ALA A C 1
ATOM 2228 O O . ALA A 1 338 ? -11.794 15.840 0.733 1.00 97.50 338 ALA A O 1
ATOM 2229 N N . ALA A 1 339 ? -12.949 14.080 1.468 1.00 97.88 339 ALA A N 1
ATOM 2230 C CA . ALA A 1 339 ? -14.094 14.887 1.860 1.00 97.88 339 ALA A CA 1
ATOM 2231 C C . ALA A 1 339 ? -13.783 15.773 3.077 1.00 97.88 339 ALA A C 1
ATOM 2233 O O . ALA A 1 339 ? -14.231 16.929 3.109 1.00 97.88 339 ALA A O 1
ATOM 2234 N N . ALA A 1 340 ? -13.032 15.260 4.056 1.00 97.81 340 ALA A N 1
ATOM 2235 C CA . ALA A 1 340 ? -12.572 16.017 5.217 1.00 97.81 340 ALA A CA 1
ATOM 2236 C C . ALA A 1 340 ? -11.702 17.212 4.786 1.00 97.81 340 ALA A C 1
ATOM 2238 O O . ALA A 1 340 ? -11.991 18.348 5.181 1.00 97.81 340 ALA A O 1
ATOM 2239 N N . ASP A 1 341 ? -10.756 17.000 3.868 1.00 96.44 341 ASP A N 1
ATOM 2240 C CA . ASP A 1 341 ? -9.920 18.053 3.270 1.00 96.44 341 ASP A CA 1
ATOM 2241 C C . ASP A 1 341 ? -10.730 19.100 2.505 1.00 96.44 341 ASP A C 1
ATOM 2243 O O . ASP A 1 341 ? -10.466 20.310 2.555 1.00 96.44 341 ASP A O 1
ATOM 2247 N N . ALA A 1 342 ? -11.800 18.657 1.847 1.00 95.62 342 ALA A N 1
ATOM 2248 C CA . ALA A 1 342 ? -12.761 19.541 1.203 1.00 95.62 342 ALA A CA 1
ATOM 2249 C C . ALA A 1 342 ? -13.676 20.296 2.197 1.00 95.62 342 ALA A C 1
ATOM 2251 O O . ALA A 1 342 ? -14.506 21.120 1.781 1.00 95.62 342 ALA A O 1
ATOM 2252 N N . GLY A 1 343 ? -13.519 20.064 3.504 1.00 95.25 343 GLY A N 1
ATOM 2253 C CA . GLY A 1 343 ? -14.210 20.749 4.593 1.00 95.25 343 GLY A CA 1
ATOM 2254 C C . GLY A 1 343 ? -15.536 20.113 5.009 1.00 95.25 343 GLY A C 1
ATOM 2255 O O . GLY A 1 343 ? -16.410 20.827 5.520 1.00 95.25 343 GLY A O 1
ATOM 2256 N N . ALA A 1 344 ? -15.723 18.816 4.757 1.00 97.50 344 ALA A N 1
ATOM 2257 C CA . ALA A 1 344 ? -16.813 18.047 5.346 1.00 97.50 344 ALA A CA 1
ATOM 2258 C C . ALA A 1 344 ? -16.704 18.037 6.882 1.00 97.50 344 ALA A C 1
ATOM 2260 O O . ALA A 1 344 ? -15.622 18.153 7.449 1.00 97.50 344 ALA A O 1
ATOM 2261 N N . SER A 1 345 ? -17.836 17.933 7.578 1.00 97.94 345 SER A N 1
ATOM 2262 C CA . SER A 1 345 ? -17.827 17.624 9.014 1.00 97.94 345 SER A CA 1
ATOM 2263 C C . SER A 1 345 ? -17.606 16.134 9.247 1.00 97.94 345 SER A C 1
ATOM 2265 O O . SER A 1 345 ? -18.034 15.342 8.418 1.00 97.94 345 SER A O 1
ATOM 2267 N N . ASP A 1 346 ? -17.141 15.753 10.429 1.00 97.62 346 ASP A N 1
ATOM 2268 C CA . ASP A 1 346 ? -16.915 14.359 10.837 1.00 97.62 346 ASP A CA 1
ATOM 2269 C C . ASP A 1 346 ? -18.144 13.449 10.601 1.00 97.62 346 ASP A C 1
ATOM 2271 O O . ASP A 1 346 ? -18.031 12.340 10.089 1.00 97.62 346 ASP A O 1
ATOM 2275 N N . ASP A 1 347 ? -19.362 13.946 10.869 1.00 96.81 347 ASP A N 1
ATOM 2276 C CA . ASP A 1 347 ? -20.611 13.214 10.580 1.00 96.81 347 ASP A CA 1
ATOM 2277 C C . ASP A 1 347 ? -20.815 12.950 9.070 1.00 96.81 347 ASP A C 1
ATOM 2279 O O . ASP A 1 347 ? -21.425 11.956 8.681 1.00 96.81 347 ASP A O 1
ATOM 2283 N N . GLN A 1 348 ? -20.353 13.865 8.212 1.00 97.94 348 GLN A N 1
ATOM 2284 C CA . GLN A 1 348 ? -20.410 13.724 6.754 1.00 97.94 348 GLN A CA 1
ATOM 2285 C C . GLN A 1 348 ? -19.310 12.786 6.256 1.00 97.94 348 GLN A C 1
ATOM 2287 O O . GLN A 1 348 ? -19.589 11.994 5.367 1.00 97.94 348 GLN A O 1
ATOM 2292 N N . VAL A 1 349 ? -18.110 12.847 6.840 1.00 98.06 349 VAL A N 1
ATOM 2293 C CA . VAL A 1 349 ? -16.994 11.929 6.556 1.00 98.06 349 VAL A CA 1
ATOM 2294 C C . VAL A 1 349 ? -17.438 10.486 6.805 1.00 98.06 349 VAL A C 1
ATOM 2296 O O . VAL A 1 349 ? -17.457 9.682 5.877 1.00 98.06 349 VAL A O 1
ATOM 2299 N N . ALA A 1 350 ? -17.962 10.195 8.001 1.00 96.06 350 ALA A N 1
ATOM 2300 C CA . ALA A 1 350 ? -18.483 8.868 8.338 1.00 96.06 350 ALA A CA 1
ATOM 2301 C C . ALA A 1 350 ? -19.666 8.437 7.444 1.00 96.06 350 ALA A C 1
ATOM 2303 O O . ALA A 1 350 ? -19.817 7.260 7.120 1.00 96.06 350 ALA A O 1
ATOM 2304 N N . GLN A 1 351 ? -20.523 9.378 7.024 1.00 97.31 351 GLN A N 1
ATOM 2305 C CA . GLN A 1 351 ? -21.605 9.086 6.076 1.00 97.31 351 GLN A CA 1
ATOM 2306 C C . GLN A 1 351 ? -21.069 8.707 4.686 1.00 97.31 351 GLN A C 1
ATOM 2308 O O . GLN A 1 351 ? -21.661 7.844 4.031 1.00 97.31 351 GLN A O 1
ATOM 2313 N N . ILE A 1 352 ? -20.024 9.392 4.215 1.00 98.38 352 ILE A N 1
ATOM 2314 C CA . ILE A 1 352 ? -19.418 9.166 2.900 1.00 98.38 352 ILE A CA 1
ATOM 2315 C C . ILE A 1 352 ? -18.743 7.801 2.883 1.00 98.38 352 ILE A C 1
ATOM 2317 O O . ILE A 1 352 ? -19.144 7.000 2.043 1.00 98.38 352 ILE A O 1
ATOM 2321 N N . ALA A 1 353 ? -17.860 7.508 3.845 1.00 97.44 353 ALA A N 1
ATOM 2322 C CA . ALA A 1 353 ? -17.202 6.203 3.970 1.00 97.44 353 ALA A CA 1
ATOM 2323 C C . ALA A 1 353 ? -18.222 5.055 3.908 1.00 97.44 353 ALA A C 1
ATOM 2325 O O . ALA A 1 353 ? -18.235 4.277 2.962 1.00 97.44 353 ALA A O 1
ATOM 2326 N N . ALA A 1 354 ? -19.222 5.070 4.799 1.00 97.06 354 ALA A N 1
ATOM 2327 C CA . ALA A 1 354 ? -20.253 4.030 4.845 1.00 97.06 354 ALA A CA 1
ATOM 2328 C C . ALA A 1 354 ? -21.105 3.918 3.562 1.00 97.06 354 ALA A C 1
ATOM 2330 O O . ALA A 1 354 ? -21.752 2.896 3.322 1.00 97.06 354 ALA A O 1
ATOM 2331 N N . SER A 1 355 ? -21.193 4.987 2.763 1.00 98.00 355 SER A N 1
ATOM 2332 C CA . SER A 1 355 ? -21.888 4.948 1.472 1.00 98.00 355 SER A CA 1
ATOM 2333 C C . SER A 1 355 ? -21.005 4.336 0.386 1.00 98.00 355 SER A C 1
ATOM 2335 O O . SER A 1 355 ? -21.517 3.55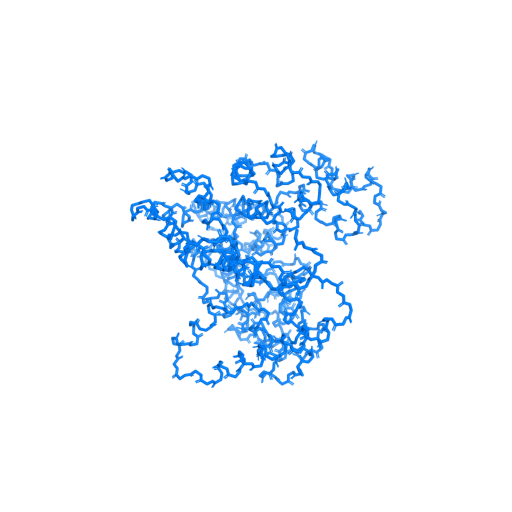4 -0.415 1.00 98.00 355 SER A O 1
ATOM 2337 N N . VAL A 1 356 ? -19.714 4.673 0.368 1.00 97.94 356 VAL A N 1
ATOM 2338 C CA . VAL A 1 356 ? -18.732 4.118 -0.573 1.00 97.94 356 VAL A CA 1
ATOM 2339 C C . VAL A 1 356 ? -18.500 2.634 -0.292 1.00 97.94 356 VAL A C 1
ATOM 2341 O O . VAL A 1 356 ? -18.643 1.845 -1.220 1.00 97.94 356 VAL A O 1
ATOM 2344 N N . ASP A 1 357 ? -18.373 2.229 0.977 1.00 96.19 357 ASP A N 1
ATOM 2345 C CA . ASP A 1 357 ? -18.356 0.816 1.408 1.00 96.19 357 ASP A CA 1
ATOM 2346 C C . ASP A 1 357 ? -19.572 0.030 0.887 1.00 96.19 357 ASP A C 1
ATOM 2348 O O . ASP A 1 357 ? -19.520 -1.157 0.565 1.00 96.19 357 ASP A O 1
ATOM 2352 N N . ALA A 1 358 ? -20.729 0.694 0.801 1.00 96.62 358 ALA A N 1
ATOM 2353 C CA . ALA A 1 358 ? -21.954 0.096 0.278 1.00 96.62 358 ALA A CA 1
ATOM 2354 C C . ALA A 1 358 ? -21.997 0.033 -1.265 1.00 96.62 358 ALA A C 1
ATOM 2356 O O . ALA A 1 358 ? -23.024 -0.369 -1.831 1.00 96.62 358 ALA A O 1
ATOM 2357 N N . GLY A 1 359 ? -20.918 0.432 -1.943 1.00 96.00 359 GLY A N 1
ATOM 2358 C CA . GLY A 1 359 ? -20.747 0.440 -3.394 1.00 96.00 359 GLY A CA 1
ATOM 2359 C C . GLY A 1 359 ? -21.344 1.661 -4.096 1.00 96.00 359 GLY A C 1
ATOM 2360 O O . GLY A 1 359 ? -21.768 1.552 -5.249 1.00 96.00 359 GLY A O 1
ATOM 2361 N N . VAL A 1 360 ? -21.484 2.799 -3.407 1.00 97.62 360 VAL A N 1
ATOM 2362 C CA . VAL A 1 360 ? -21.911 4.061 -4.034 1.00 97.62 360 VAL A CA 1
ATOM 2363 C C . VAL A 1 360 ? -20.693 4.802 -4.578 1.00 97.62 360 VAL A C 1
ATOM 2365 O O . VAL A 1 360 ? -19.731 4.996 -3.849 1.00 97.62 360 VAL A O 1
ATOM 2368 N N . ASP A 1 361 ? -20.779 5.291 -5.820 1.00 97.00 361 ASP A N 1
ATOM 2369 C CA . ASP A 1 361 ? -19.726 6.112 -6.436 1.00 97.00 361 ASP A CA 1
ATOM 2370 C C . ASP A 1 361 ? -19.290 7.275 -5.499 1.00 97.00 361 ASP A C 1
ATOM 2372 O O . ASP A 1 361 ? -20.171 7.999 -5.002 1.00 97.00 361 ASP A O 1
ATOM 2376 N N . PRO A 1 362 ? -17.980 7.524 -5.286 1.00 97.19 362 PRO A N 1
ATOM 2377 C CA . PRO A 1 362 ? -17.480 8.520 -4.327 1.00 97.19 362 PRO A CA 1
ATOM 2378 C C . PRO A 1 362 ? -18.059 9.928 -4.511 1.00 97.19 362 PRO A C 1
ATOM 2380 O O . PRO A 1 362 ? -18.577 10.538 -3.567 1.00 97.19 362 PRO A O 1
ATOM 2383 N N . SER A 1 363 ? -18.087 10.443 -5.745 1.00 96.75 363 SER A N 1
ATOM 2384 C CA . SER A 1 363 ? -18.692 11.750 -6.039 1.00 96.75 363 SER A CA 1
ATOM 2385 C C . SER A 1 363 ? -20.201 11.813 -5.758 1.00 96.75 363 SER A C 1
ATOM 2387 O O . SER A 1 363 ? -20.732 12.876 -5.390 1.00 96.75 363 SER A O 1
ATOM 2389 N N . ALA A 1 364 ? -20.920 10.696 -5.900 1.00 97.81 364 ALA A N 1
ATOM 2390 C CA . ALA A 1 364 ? -22.335 10.603 -5.557 1.00 97.81 364 ALA A CA 1
ATOM 2391 C C . ALA A 1 364 ? -22.533 10.578 -4.036 1.00 97.81 364 ALA A C 1
ATOM 2393 O O . ALA A 1 364 ? -23.357 11.345 -3.530 1.00 97.81 364 ALA A O 1
ATOM 2394 N N . ALA A 1 365 ? -21.733 9.790 -3.311 1.00 98.00 365 ALA A N 1
ATOM 2395 C CA . ALA A 1 365 ? -21.729 9.749 -1.850 1.00 98.00 365 ALA A CA 1
ATOM 2396 C C . ALA A 1 365 ? -21.451 11.139 -1.248 1.00 98.00 365 ALA A C 1
ATOM 2398 O O . ALA A 1 365 ? -22.231 11.635 -0.429 1.00 98.00 365 ALA A O 1
ATOM 2399 N N . ALA A 1 366 ? -20.419 11.834 -1.738 1.00 97.75 366 ALA A N 1
ATOM 2400 C CA . ALA A 1 366 ? -20.087 13.199 -1.332 1.00 97.75 366 ALA A CA 1
ATOM 2401 C C . ALA A 1 366 ? -21.233 14.191 -1.614 1.00 97.75 366 ALA A C 1
ATOM 2403 O O . ALA A 1 366 ? -21.589 15.026 -0.773 1.00 97.75 366 ALA A O 1
ATOM 2404 N N . SER A 1 367 ? -21.857 14.095 -2.792 1.00 97.56 367 SER A N 1
ATOM 2405 C CA . SER A 1 367 ? -22.996 14.944 -3.163 1.00 97.56 367 SER A CA 1
ATOM 2406 C C . SER A 1 367 ? -24.214 14.712 -2.263 1.00 97.56 367 SER A C 1
ATOM 2408 O O . SER A 1 367 ? -24.870 15.678 -1.856 1.00 97.56 367 SER A O 1
ATOM 2410 N N . ASP A 1 368 ? -24.505 13.457 -1.921 1.00 97.69 368 ASP A N 1
ATOM 2411 C CA . ASP A 1 368 ? -25.612 13.072 -1.041 1.00 97.69 368 ASP A CA 1
ATOM 2412 C C . ASP A 1 368 ? -25.359 13.466 0.423 1.00 97.69 368 ASP A C 1
ATOM 2414 O O . ASP A 1 368 ? -26.298 13.848 1.133 1.00 97.69 368 ASP A O 1
ATOM 2418 N N . ALA A 1 369 ? -24.095 13.482 0.853 1.00 96.44 369 ALA A N 1
ATOM 2419 C CA . ALA A 1 369 ? -23.664 14.072 2.120 1.00 96.44 369 ALA A CA 1
ATOM 2420 C C . ALA A 1 369 ? -23.752 15.612 2.126 1.00 96.44 369 ALA A C 1
ATOM 2422 O O . ALA A 1 369 ? -23.668 16.246 3.179 1.00 96.44 369 ALA A O 1
ATOM 2423 N N . GLY A 1 370 ? -23.994 16.243 0.971 1.00 96.62 370 GLY A N 1
ATOM 2424 C CA . GLY A 1 370 ? -24.258 17.676 0.846 1.00 96.62 370 GLY A CA 1
ATOM 2425 C C . GLY A 1 370 ? -23.030 18.531 0.535 1.00 96.62 370 GLY A C 1
ATOM 2426 O O . GLY A 1 370 ? -23.094 19.755 0.712 1.00 96.62 370 GLY A O 1
ATOM 2427 N N . LEU A 1 371 ? -21.935 17.926 0.066 1.00 97.44 371 LEU A N 1
ATOM 2428 C CA . LEU A 1 371 ? -20.772 18.660 -0.424 1.00 97.44 371 LEU A CA 1
ATOM 2429 C C . LEU A 1 371 ? -21.111 19.429 -1.709 1.00 97.44 371 LEU A C 1
ATOM 2431 O O . LEU A 1 371 ? -22.083 19.169 -2.425 1.00 97.44 371 LEU A O 1
ATOM 2435 N N . SER A 1 372 ? -20.301 20.446 -1.999 1.00 97.62 372 SER A N 1
ATOM 2436 C CA . SER A 1 372 ? -20.411 21.170 -3.266 1.00 97.62 372 SER A CA 1
ATOM 2437 C C . SER A 1 372 ? -19.989 20.279 -4.437 1.00 97.62 372 SER A C 1
ATOM 2439 O O . SER A 1 372 ? -19.131 19.422 -4.275 1.00 97.62 372 SER A O 1
ATOM 2441 N N . SER A 1 373 ? -20.501 20.532 -5.644 1.00 96.62 373 SER A N 1
ATOM 2442 C CA . SER A 1 373 ? -20.107 19.745 -6.824 1.00 96.62 373 SER A CA 1
ATOM 2443 C C . SER A 1 373 ? -18.606 19.796 -7.130 1.00 96.62 373 SER A C 1
ATOM 2445 O O . SER A 1 373 ? -18.085 18.855 -7.703 1.00 96.62 373 SER A O 1
ATOM 2447 N N . SER A 1 374 ? -17.909 20.882 -6.773 1.00 96.62 374 SER A N 1
ATOM 2448 C CA . SER A 1 374 ? -16.449 20.952 -6.916 1.00 96.62 374 SER A CA 1
ATOM 2449 C C . SER A 1 374 ? -15.714 20.121 -5.870 1.00 96.62 374 SER A C 1
ATOM 2451 O O . SER A 1 374 ? -14.672 19.577 -6.185 1.00 96.62 374 SER A O 1
ATOM 2453 N N . ALA A 1 375 ? -16.251 20.032 -4.651 1.00 97.00 375 ALA A N 1
ATOM 2454 C CA . ALA A 1 375 ? -15.692 19.184 -3.602 1.00 97.00 375 ALA A CA 1
ATOM 2455 C C . ALA A 1 375 ? -15.929 17.702 -3.923 1.00 97.00 375 ALA A C 1
ATOM 2457 O O . ALA A 1 375 ? -14.995 16.924 -3.892 1.00 97.00 375 ALA A O 1
ATOM 2458 N N . ALA A 1 376 ? -17.142 17.337 -4.347 1.00 97.44 376 ALA A N 1
ATOM 2459 C CA . ALA A 1 376 ? -17.449 15.972 -4.772 1.00 97.44 376 ALA A CA 1
ATOM 2460 C C . ALA A 1 376 ? -16.590 15.501 -5.959 1.00 97.44 376 ALA A C 1
ATOM 2462 O O . ALA A 1 376 ? -16.238 14.336 -6.020 1.00 97.44 376 ALA A O 1
ATOM 2463 N N . ALA A 1 377 ? -16.243 16.400 -6.887 1.00 96.44 377 ALA A N 1
ATOM 2464 C CA . ALA A 1 377 ? -15.332 16.078 -7.986 1.00 96.44 377 ALA A CA 1
ATOM 2465 C C . ALA A 1 377 ? -13.862 15.965 -7.547 1.00 96.44 377 ALA A C 1
ATOM 2467 O O . ALA A 1 377 ? -13.102 15.276 -8.208 1.00 96.44 377 ALA A O 1
ATOM 2468 N N . ALA A 1 378 ? -13.455 16.664 -6.480 1.00 95.50 378 ALA A N 1
ATOM 2469 C CA . ALA A 1 378 ? -12.118 16.508 -5.909 1.00 95.50 378 ALA A CA 1
ATOM 2470 C C . ALA A 1 378 ? -11.988 15.165 -5.179 1.00 95.50 378 ALA A C 1
ATOM 2472 O O . ALA A 1 378 ? -10.989 14.492 -5.363 1.00 95.50 378 ALA A O 1
ATOM 2473 N N . VAL A 1 379 ? -13.038 14.758 -4.452 1.00 97.44 379 VAL A N 1
ATOM 2474 C CA . VAL A 1 379 ? -13.140 13.424 -3.835 1.00 97.44 379 VAL A CA 1
ATOM 2475 C C . VAL A 1 379 ? -13.011 12.317 -4.880 1.00 97.44 379 VAL A C 1
ATOM 2477 O O . VAL A 1 379 ? -12.220 11.409 -4.694 1.00 97.44 379 VAL A O 1
ATOM 2480 N N . ASP A 1 380 ? -13.748 12.422 -5.990 1.00 96.06 380 ASP A N 1
ATOM 2481 C CA . ASP A 1 380 ? -13.637 11.486 -7.123 1.00 96.06 380 ASP A CA 1
ATOM 2482 C C . ASP A 1 380 ? -12.195 11.409 -7.644 1.00 96.06 380 ASP A C 1
ATOM 2484 O O . ASP A 1 380 ? -11.667 10.326 -7.826 1.00 96.06 380 ASP A O 1
ATOM 2488 N N . GLY A 1 381 ? -11.551 12.568 -7.832 1.00 95.12 381 GLY A N 1
ATOM 2489 C CA . GLY A 1 381 ? -10.180 12.639 -8.336 1.00 95.12 381 GLY A CA 1
ATOM 2490 C C . GLY A 1 381 ? -9.158 11.998 -7.400 1.00 95.12 381 GLY A C 1
ATOM 2491 O O . GLY A 1 381 ? -8.321 11.258 -7.878 1.00 95.12 381 GLY A O 1
ATOM 2492 N N . GLN A 1 382 ? -9.253 12.226 -6.087 1.00 94.88 382 GLN A N 1
ATOM 2493 C CA . GLN A 1 382 ? -8.330 11.608 -5.123 1.00 94.88 382 GLN A CA 1
ATOM 2494 C C . GLN A 1 382 ? -8.505 10.088 -5.038 1.00 94.88 382 GLN A C 1
ATOM 2496 O O . GLN A 1 382 ? -7.523 9.376 -4.883 1.00 94.88 382 GLN A O 1
ATOM 2501 N N . VAL A 1 383 ? -9.737 9.586 -5.166 1.00 96.50 383 VAL A N 1
ATOM 2502 C CA . VAL A 1 383 ? -9.983 8.136 -5.221 1.00 96.50 383 VAL A CA 1
ATOM 2503 C C . VAL A 1 383 ? -9.449 7.543 -6.524 1.00 96.50 383 VAL A C 1
ATOM 2505 O O . VAL A 1 383 ? -8.873 6.464 -6.493 1.00 96.50 383 VAL A O 1
ATOM 2508 N N . ASP A 1 384 ? -9.615 8.236 -7.655 1.00 94.12 384 ASP A N 1
ATOM 2509 C CA . ASP A 1 384 ? -9.037 7.814 -8.938 1.00 94.12 384 ASP A CA 1
ATOM 2510 C C . ASP A 1 384 ? -7.497 7.817 -8.894 1.00 94.12 384 ASP A C 1
ATOM 2512 O O . ASP A 1 384 ? -6.885 6.901 -9.438 1.00 94.12 384 ASP A O 1
ATOM 2516 N N . ASP A 1 385 ? -6.887 8.826 -8.260 1.00 91.81 385 ASP A N 1
ATOM 2517 C CA . ASP A 1 385 ? -5.433 8.928 -8.092 1.00 91.81 385 ASP A CA 1
ATOM 2518 C C . ASP A 1 385 ? -4.919 7.772 -7.209 1.00 91.81 385 ASP A C 1
ATOM 2520 O O . ASP A 1 385 ? -4.051 7.031 -7.645 1.00 91.81 385 ASP A O 1
ATOM 2524 N N . SER A 1 386 ? -5.529 7.524 -6.043 1.00 92.56 386 SER A N 1
ATOM 2525 C CA . SER A 1 386 ? -5.150 6.402 -5.164 1.00 92.56 386 SER A CA 1
ATOM 2526 C C . SER A 1 386 ? -5.408 5.025 -5.788 1.00 92.56 386 SER A C 1
ATOM 2528 O O . SER A 1 386 ? -4.665 4.082 -5.539 1.00 92.56 386 SER A O 1
ATOM 2530 N N . ALA A 1 387 ? -6.431 4.882 -6.636 1.00 91.56 387 ALA A N 1
ATOM 2531 C CA . ALA A 1 387 ? -6.658 3.639 -7.370 1.00 91.56 387 ALA A CA 1
ATOM 2532 C C . ALA A 1 387 ? -5.552 3.350 -8.402 1.00 91.56 387 ALA A C 1
ATOM 2534 O O . ALA A 1 387 ? -5.397 2.198 -8.804 1.00 91.56 387 ALA A O 1
ATOM 2535 N N . ALA A 1 388 ? -4.796 4.361 -8.844 1.00 90.00 388 ALA A N 1
ATOM 2536 C CA . ALA A 1 388 ? -3.636 4.150 -9.708 1.00 90.00 388 ALA A CA 1
ATOM 2537 C C . ALA A 1 388 ? -2.462 3.497 -8.960 1.00 90.00 388 ALA A C 1
ATOM 2539 O O . ALA A 1 388 ? -1.646 2.844 -9.604 1.00 90.00 388 ALA A O 1
ATOM 2540 N N . ASP A 1 389 ? -2.437 3.607 -7.629 1.00 90.31 389 ASP A N 1
ATOM 2541 C CA . ASP A 1 389 ? -1.419 2.991 -6.773 1.00 90.31 389 ASP A CA 1
ATOM 2542 C C . ASP A 1 389 ? -1.756 1.532 -6.413 1.00 90.31 389 ASP A C 1
ATOM 2544 O O . ASP A 1 389 ? -0.982 0.861 -5.740 1.00 90.31 389 ASP A O 1
ATOM 2548 N N . THR A 1 390 ? -2.903 1.013 -6.870 1.00 92.75 390 THR A N 1
ATOM 2549 C CA . THR A 1 390 ? -3.293 -0.391 -6.660 1.00 92.75 390 THR A CA 1
ATOM 2550 C C . THR A 1 390 ? -2.879 -1.283 -7.830 1.00 92.75 390 THR A C 1
ATOM 2552 O O . THR A 1 390 ? -2.990 -0.896 -8.996 1.00 92.75 390 THR A O 1
ATOM 2555 N N . ALA A 1 391 ? -2.455 -2.509 -7.521 1.00 93.25 391 ALA A N 1
ATOM 2556 C CA . ALA A 1 391 ? -2.128 -3.545 -8.491 1.00 93.25 391 ALA A CA 1
ATOM 2557 C C . ALA A 1 391 ? -3.285 -3.810 -9.465 1.00 93.25 391 ALA A C 1
ATOM 2559 O O . ALA A 1 391 ? -4.469 -3.755 -9.108 1.00 93.25 391 ALA A O 1
ATOM 2560 N N . ASP A 1 392 ? -2.949 -4.174 -10.708 1.00 94.88 392 ASP A N 1
ATOM 2561 C CA . ASP A 1 392 ? -3.977 -4.574 -11.662 1.00 94.88 392 ASP A CA 1
ATOM 2562 C C . ASP A 1 392 ? -4.691 -5.843 -11.174 1.00 94.88 392 ASP A C 1
ATOM 2564 O O . ASP A 1 392 ? -4.104 -6.757 -10.596 1.00 94.88 392 ASP A O 1
ATOM 2568 N N . SER A 1 393 ? -5.985 -5.937 -11.470 1.00 91.50 393 SER A N 1
ATOM 2569 C CA . SER A 1 393 ? -6.806 -7.107 -11.159 1.00 91.50 393 SER A CA 1
ATOM 2570 C C . SER A 1 393 ? -6.240 -8.447 -11.651 1.00 91.50 393 SER A C 1
ATOM 2572 O O . SER A 1 393 ? -6.558 -9.485 -11.065 1.00 91.50 393 SER A O 1
ATOM 2574 N N . ALA A 1 394 ? -5.454 -8.452 -12.732 1.00 93.31 394 ALA A N 1
ATOM 2575 C CA . ALA A 1 394 ? -4.760 -9.632 -13.227 1.00 93.31 394 ALA A CA 1
ATOM 2576 C C . ALA A 1 394 ? -3.616 -10.055 -12.305 1.00 93.31 394 ALA A C 1
ATOM 2578 O O . ALA A 1 394 ? -3.480 -11.251 -12.046 1.00 93.31 394 ALA A O 1
ATOM 2579 N N . ASP A 1 395 ? -2.862 -9.090 -11.780 1.00 94.81 395 ASP A N 1
ATOM 2580 C CA . ASP A 1 395 ? -1.770 -9.327 -10.841 1.00 94.81 395 ASP A CA 1
ATOM 2581 C C . ASP A 1 395 ? -2.336 -9.788 -9.491 1.00 94.81 395 ASP A C 1
ATOM 2583 O O . ASP A 1 395 ? -1.979 -10.869 -9.039 1.00 94.81 395 ASP A O 1
ATOM 2587 N N . VAL A 1 396 ? -3.353 -9.106 -8.947 1.00 93.31 396 VAL A N 1
ATOM 2588 C CA . VAL A 1 396 ? -4.048 -9.522 -7.704 1.00 93.31 396 VAL A CA 1
ATOM 2589 C C . VAL A 1 396 ? -4.615 -10.946 -7.806 1.00 93.31 396 VAL A C 1
ATOM 2591 O O . VAL A 1 396 ? -4.556 -11.742 -6.873 1.00 93.31 396 VAL A O 1
ATOM 2594 N N . ALA A 1 397 ? -5.199 -11.308 -8.953 1.00 91.94 397 ALA A N 1
ATOM 2595 C CA . ALA A 1 397 ? -5.730 -12.657 -9.151 1.00 91.94 397 ALA A CA 1
ATOM 2596 C C . ALA A 1 397 ? -4.630 -13.723 -9.268 1.00 91.94 397 ALA A C 1
ATOM 2598 O O . ALA A 1 397 ? -4.859 -14.886 -8.919 1.00 91.94 397 ALA A O 1
ATOM 2599 N N . ALA A 1 398 ? -3.483 -13.353 -9.832 1.00 92.38 398 ALA A N 1
ATOM 2600 C CA . ALA A 1 398 ? -2.345 -14.235 -10.018 1.00 92.38 398 ALA A CA 1
ATOM 2601 C C . ALA A 1 398 ? -1.588 -14.449 -8.700 1.00 92.38 398 ALA A C 1
ATOM 2603 O O . ALA A 1 398 ? -1.250 -15.594 -8.396 1.00 92.38 398 ALA A O 1
ATOM 2604 N N . ASP A 1 399 ? -1.436 -13.393 -7.907 1.00 92.94 399 ASP A N 1
ATOM 2605 C CA . ASP A 1 399 ? -0.932 -13.417 -6.539 1.00 92.94 399 ASP A CA 1
ATOM 2606 C C . ASP A 1 399 ? -1.773 -14.345 -5.641 1.00 92.94 399 ASP A C 1
ATOM 2608 O O . ASP A 1 399 ? -1.313 -15.410 -5.224 1.00 92.94 399 ASP A O 1
ATOM 2612 N N . ALA A 1 400 ? -3.082 -14.087 -5.524 1.00 90.56 400 ALA A N 1
ATOM 2613 C CA . ALA A 1 400 ? -3.989 -14.932 -4.739 1.00 90.56 400 ALA A CA 1
ATOM 2614 C C . ALA A 1 400 ? -3.961 -16.418 -5.164 1.00 90.56 400 ALA A C 1
ATOM 2616 O O . ALA A 1 400 ? -4.212 -17.337 -4.373 1.00 90.56 400 ALA A O 1
ATOM 2617 N N . ALA A 1 401 ? -3.671 -16.688 -6.440 1.00 90.31 401 ALA A N 1
ATOM 2618 C CA . ALA A 1 401 ? -3.471 -18.042 -6.928 1.00 90.31 401 ALA A CA 1
ATOM 2619 C C . ALA A 1 401 ? -2.133 -18.648 -6.471 1.00 90.31 401 ALA A C 1
ATOM 2621 O O . ALA A 1 401 ? -2.112 -19.835 -6.116 1.00 90.31 401 ALA A O 1
ATOM 2622 N N . ALA A 1 402 ? -1.040 -17.879 -6.489 1.00 90.38 402 ALA A N 1
ATOM 2623 C CA . ALA A 1 402 ? 0.264 -18.273 -5.952 1.00 90.38 402 ALA A CA 1
ATOM 2624 C C . ALA A 1 402 ? 0.132 -18.674 -4.477 1.00 90.38 402 ALA A C 1
ATOM 2626 O O . ALA A 1 402 ? 0.515 -19.789 -4.100 1.00 90.38 402 ALA A O 1
ATOM 2627 N N . ASP A 1 403 ? -0.570 -17.847 -3.714 1.00 88.38 403 ASP A N 1
ATOM 2628 C CA . ASP A 1 403 ? -0.897 -18.022 -2.304 1.00 88.38 403 ASP A CA 1
ATOM 2629 C C . ASP A 1 403 ? -1.705 -19.303 -2.028 1.00 88.38 403 ASP A C 1
ATOM 2631 O O . ASP A 1 403 ? -1.471 -20.086 -1.096 1.00 88.38 403 ASP A O 1
ATOM 2635 N N . ALA A 1 404 ? -2.621 -19.619 -2.945 1.00 87.81 404 ALA A N 1
ATOM 2636 C CA . ALA A 1 404 ? -3.376 -20.864 -2.934 1.00 87.81 404 ALA A CA 1
ATOM 2637 C C . ALA A 1 404 ? -2.567 -22.099 -3.404 1.00 87.81 404 ALA A C 1
ATOM 2639 O O . ALA A 1 404 ? -3.093 -23.225 -3.445 1.00 87.81 404 ALA A O 1
ATOM 2640 N N . GLY A 1 405 ? -1.284 -21.922 -3.728 1.00 87.75 405 GLY A N 1
ATOM 2641 C CA . GLY A 1 405 ? -0.329 -22.963 -4.100 1.00 87.75 405 GLY A CA 1
ATOM 2642 C C . GLY A 1 405 ? -0.244 -23.249 -5.601 1.00 87.75 405 GLY A C 1
ATOM 2643 O O . GLY A 1 405 ? 0.107 -24.378 -5.979 1.00 87.75 405 GLY A O 1
ATOM 2644 N N . ALA A 1 406 ? -0.598 -22.286 -6.454 1.00 89.94 406 ALA A N 1
ATOM 2645 C CA . ALA A 1 406 ? -0.347 -22.362 -7.890 1.00 89.94 406 ALA A CA 1
ATOM 2646 C C . ALA A 1 406 ? 1.159 -22.444 -8.188 1.00 89.94 406 ALA A C 1
ATOM 2648 O O . ALA A 1 406 ? 2.004 -21.963 -7.441 1.00 89.94 406 ALA A O 1
ATOM 2649 N N . THR A 1 407 ? 1.524 -23.084 -9.298 1.00 91.19 407 THR A N 1
ATOM 2650 C CA . THR A 1 407 ? 2.902 -22.995 -9.813 1.00 91.19 407 THR A CA 1
ATOM 2651 C C . THR A 1 407 ? 3.119 -21.670 -10.543 1.00 91.19 407 THR A C 1
ATOM 2653 O O . THR A 1 407 ? 2.160 -21.154 -11.105 1.00 91.19 407 THR A O 1
ATOM 2656 N N . THR A 1 408 ? 4.362 -21.209 -10.688 1.00 91.00 408 THR A N 1
ATOM 2657 C CA . THR A 1 408 ? 4.709 -19.993 -11.457 1.00 91.00 408 THR A CA 1
ATOM 2658 C C . THR A 1 408 ? 4.145 -20.003 -12.890 1.00 91.00 408 THR A C 1
ATOM 2660 O O . THR A 1 408 ? 3.591 -19.012 -13.355 1.00 91.00 408 THR A O 1
ATOM 2663 N N . ASP A 1 409 ? 4.132 -21.166 -13.557 1.00 89.88 409 ASP A N 1
ATOM 2664 C CA . ASP A 1 409 ? 3.465 -21.348 -14.863 1.00 89.88 409 ASP A CA 1
ATOM 2665 C C . ASP A 1 409 ? 1.939 -21.084 -14.821 1.00 89.88 409 ASP A C 1
ATOM 2667 O O . ASP A 1 409 ? 1.360 -20.617 -15.798 1.00 89.88 409 ASP A O 1
ATOM 2671 N N . GLN A 1 410 ? 1.271 -21.429 -13.714 1.00 92.44 410 GLN A N 1
ATOM 2672 C CA . GLN A 1 410 ? -0.175 -21.242 -13.536 1.00 92.44 410 GLN A CA 1
ATOM 2673 C C . GLN A 1 410 ? -0.509 -19.800 -13.157 1.00 92.44 410 GLN A C 1
ATOM 2675 O O . GLN A 1 410 ? -1.507 -19.288 -13.649 1.00 92.44 410 GLN A O 1
ATOM 2680 N N . VAL A 1 411 ? 0.319 -19.165 -12.324 1.00 91.19 411 VAL A N 1
ATOM 2681 C CA . VAL A 1 411 ? 0.228 -17.738 -11.969 1.00 91.19 411 VAL A CA 1
ATOM 2682 C C . VAL A 1 411 ? 0.247 -16.892 -13.244 1.00 91.19 411 VAL A C 1
ATOM 2684 O O . VAL A 1 411 ? -0.709 -16.171 -13.521 1.00 91.19 411 VAL A O 1
ATOM 2687 N N . ALA A 1 412 ? 1.249 -17.104 -14.104 1.00 89.81 412 ALA A N 1
ATOM 2688 C CA . ALA A 1 412 ? 1.349 -16.414 -15.389 1.00 89.81 412 ALA A CA 1
ATOM 2689 C C . ALA A 1 412 ? 0.146 -16.687 -16.318 1.00 89.81 412 ALA A C 1
ATOM 2691 O O . ALA A 1 412 ? -0.347 -15.781 -16.984 1.00 89.81 412 ALA A O 1
ATOM 2692 N N . GLU A 1 413 ? -0.361 -17.927 -16.367 1.00 92.06 413 GLU A N 1
ATOM 2693 C CA . GLU A 1 413 ? -1.530 -18.264 -17.195 1.00 92.06 413 GLU A CA 1
ATOM 2694 C C . GLU A 1 413 ? -2.830 -17.619 -16.669 1.00 92.06 413 GLU A C 1
ATOM 2696 O O . GLU A 1 413 ? -3.696 -17.252 -17.465 1.00 92.06 413 GLU A O 1
ATOM 2701 N N . ILE A 1 414 ? -2.977 -17.456 -15.349 1.00 93.06 414 ILE A N 1
ATOM 2702 C CA . ILE A 1 414 ? -4.132 -16.786 -14.730 1.00 93.06 414 ILE A CA 1
ATOM 2703 C C . ILE A 1 414 ? -4.123 -15.295 -15.048 1.00 93.06 414 ILE A C 1
ATOM 2705 O O . ILE A 1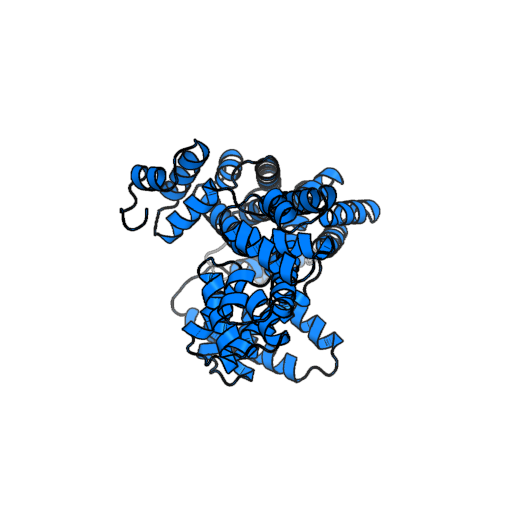 414 ? -5.150 -14.801 -15.520 1.00 93.06 414 ILE A O 1
ATOM 2709 N N . ALA A 1 415 ? -2.987 -14.618 -14.864 1.00 92.25 415 ALA A N 1
ATOM 2710 C CA . ALA A 1 415 ? -2.836 -13.208 -15.218 1.00 92.25 415 ALA A CA 1
ATOM 2711 C C . ALA A 1 415 ? -3.230 -12.958 -16.686 1.00 92.25 415 ALA A C 1
ATOM 2713 O O . ALA A 1 415 ? -4.148 -12.185 -16.963 1.00 92.25 415 ALA A O 1
ATOM 2714 N N . ASP A 1 416 ? -2.666 -13.738 -17.620 1.00 92.06 416 ASP A N 1
ATOM 2715 C CA . ASP A 1 416 ? -2.975 -13.674 -19.059 1.00 92.06 416 ASP A CA 1
ATOM 2716 C C . ASP A 1 416 ? -4.485 -13.816 -19.358 1.00 92.06 416 ASP A C 1
ATOM 2718 O O . ASP A 1 416 ? -5.040 -13.180 -20.271 1.00 92.06 416 ASP A O 1
ATOM 2722 N N . PHE A 1 417 ? -5.177 -14.695 -18.623 1.00 93.88 417 PHE A N 1
ATOM 2723 C CA . PHE A 1 417 ? -6.618 -14.881 -18.767 1.00 93.88 417 PHE A CA 1
ATOM 2724 C C . PHE A 1 417 ? -7.406 -13.679 -18.245 1.00 93.88 417 PHE A C 1
ATOM 2726 O O . PHE A 1 417 ? -8.346 -13.242 -18.924 1.00 93.88 417 PHE A O 1
ATOM 2733 N N . VAL A 1 418 ? -7.047 -13.157 -17.074 1.00 93.88 418 VAL A N 1
ATOM 2734 C CA . VAL A 1 418 ? -7.731 -12.013 -16.462 1.00 93.88 418 VAL A CA 1
ATOM 2735 C C . VAL A 1 418 ? -7.537 -10.753 -17.305 1.00 93.88 418 VAL A C 1
ATOM 2737 O O . VAL A 1 418 ? -8.535 -10.119 -17.655 1.00 93.88 418 VAL A O 1
ATOM 2740 N N . ASP A 1 419 ? -6.327 -10.503 -17.806 1.00 92.38 419 ASP A N 1
ATOM 2741 C CA . ASP A 1 419 ? -6.032 -9.431 -18.771 1.00 92.38 419 ASP A CA 1
ATOM 2742 C C . ASP A 1 419 ? -6.848 -9.556 -20.065 1.00 92.38 419 ASP A C 1
ATOM 2744 O O . ASP A 1 419 ? -7.280 -8.581 -20.691 1.00 92.38 419 ASP A O 1
ATOM 2748 N N . SER A 1 420 ? -7.136 -10.793 -20.473 1.00 92.31 420 SER A N 1
ATOM 2749 C CA . SER A 1 420 ? -8.001 -11.081 -21.620 1.00 92.31 420 SER A CA 1
ATOM 2750 C C . SER A 1 420 ? -9.501 -10.881 -21.327 1.00 92.31 420 SER A C 1
ATOM 2752 O O . SER A 1 420 ? -10.340 -11.082 -22.220 1.00 92.31 420 SER A O 1
ATOM 2754 N N . GLY A 1 421 ? -9.859 -10.481 -20.105 1.00 92.38 421 GLY A N 1
ATOM 2755 C CA . GLY A 1 421 ? -11.218 -10.221 -19.635 1.00 92.38 421 GLY A CA 1
ATOM 2756 C C . GLY A 1 421 ? -11.963 -11.458 -19.126 1.00 92.38 421 GLY A C 1
ATOM 2757 O O . GLY A 1 421 ? -13.200 -11.462 -19.116 1.00 92.38 421 GLY A O 1
ATOM 2758 N N . VAL A 1 422 ? -11.247 -12.529 -18.770 1.00 93.81 422 VAL A N 1
ATOM 2759 C CA . VAL A 1 422 ? -11.816 -13.684 -18.057 1.00 93.81 422 VAL A CA 1
ATOM 2760 C C . VAL A 1 422 ? -11.956 -13.323 -16.576 1.00 93.81 422 VAL A C 1
ATOM 2762 O O . VAL A 1 422 ? -11.157 -12.571 -16.037 1.00 93.81 422 VAL A O 1
ATOM 2765 N N . SER A 1 423 ? -13.000 -13.817 -15.904 1.00 92.31 423 SER A N 1
ATOM 2766 C CA . SER A 1 423 ? -13.120 -13.575 -14.460 1.00 92.31 423 SER A CA 1
ATOM 2767 C C . SER A 1 423 ? -12.042 -14.360 -13.693 1.00 92.31 423 SER A C 1
ATOM 2769 O O . SER A 1 423 ? -11.754 -15.484 -14.109 1.00 92.31 423 SER A O 1
ATOM 2771 N N . PRO A 1 424 ? -11.499 -13.854 -12.568 1.00 89.56 424 PRO A N 1
ATOM 2772 C CA . PRO A 1 424 ? -10.484 -14.570 -11.784 1.00 89.56 424 PRO A CA 1
ATOM 2773 C C . PRO A 1 424 ? -10.878 -16.014 -11.438 1.00 89.56 424 PRO A C 1
ATOM 2775 O O . PRO A 1 424 ? -10.111 -16.949 -11.652 1.00 89.56 424 PRO A O 1
ATOM 2778 N N . ALA A 1 425 ? -12.133 -16.225 -11.027 1.00 87.38 425 ALA A N 1
ATOM 2779 C CA . ALA A 1 425 ? -12.655 -17.557 -10.720 1.00 87.38 425 ALA A CA 1
ATOM 2780 C C . ALA A 1 425 ? -12.689 -18.488 -11.949 1.00 87.38 425 ALA A C 1
ATOM 2782 O O . ALA A 1 425 ? -12.380 -19.675 -11.843 1.00 87.38 425 ALA A O 1
ATOM 2783 N N . ASP A 1 426 ? -13.066 -17.973 -13.126 1.00 90.06 426 ASP A N 1
ATOM 2784 C CA . ASP A 1 426 ? -13.045 -18.767 -14.361 1.00 90.06 426 ASP A CA 1
ATOM 2785 C C . ASP A 1 426 ? -11.599 -19.056 -14.809 1.00 90.06 426 ASP A C 1
ATOM 2787 O O . ASP A 1 426 ? -11.321 -20.165 -15.265 1.00 90.06 426 ASP A O 1
ATOM 2791 N N . ALA A 1 427 ? -10.681 -18.096 -14.642 1.00 89.62 427 ALA A N 1
ATOM 2792 C CA . ALA A 1 427 ? -9.262 -18.251 -14.953 1.00 89.62 427 ALA A CA 1
ATOM 2793 C C . ALA A 1 427 ? -8.618 -19.348 -14.086 1.00 89.62 427 ALA A C 1
ATOM 2795 O O . ALA A 1 427 ? -8.025 -20.282 -14.624 1.00 89.62 427 ALA A O 1
ATOM 2796 N N . ALA A 1 428 ? -8.830 -19.315 -12.767 1.00 86.50 428 ALA A N 1
ATOM 2797 C CA . ALA A 1 428 ? -8.327 -20.327 -11.836 1.00 86.50 428 ALA A CA 1
ATOM 2798 C C . ALA A 1 428 ? -8.861 -21.744 -12.143 1.00 86.50 428 ALA A C 1
ATOM 2800 O O . ALA A 1 428 ? -8.131 -22.739 -12.076 1.00 86.50 428 ALA A O 1
ATOM 2801 N N . LEU A 1 429 ? -10.136 -21.860 -12.536 1.00 84.69 429 LEU A N 1
ATOM 2802 C CA . LEU A 1 429 ? -10.723 -23.141 -12.947 1.00 84.69 429 LEU A CA 1
ATOM 2803 C C . LEU A 1 429 ? -10.113 -23.673 -14.251 1.00 84.69 429 LEU A C 1
ATOM 2805 O O . LEU A 1 429 ? -9.895 -24.885 -14.379 1.00 84.69 429 LEU A O 1
ATOM 2809 N N . ASP A 1 430 ? -9.848 -22.792 -15.215 1.00 86.25 430 ASP A N 1
ATOM 2810 C CA . ASP A 1 430 ? -9.284 -23.167 -16.512 1.00 86.25 430 ASP A CA 1
ATOM 2811 C C . ASP A 1 430 ? -7.799 -23.570 -16.408 1.00 86.25 430 ASP A C 1
ATOM 2813 O O . ASP A 1 430 ? -7.379 -24.492 -17.117 1.00 86.25 430 ASP A O 1
ATOM 2817 N N . THR A 1 431 ? -7.039 -23.002 -15.462 1.00 83.38 431 THR A N 1
ATOM 2818 C CA . THR A 1 431 ? -5.647 -23.401 -15.147 1.00 83.38 431 THR A CA 1
ATOM 2819 C C . THR A 1 431 ? -5.545 -24.625 -14.228 1.00 83.38 431 THR A C 1
ATOM 2821 O O . THR A 1 431 ? -4.457 -25.151 -13.964 1.00 83.38 431 THR A O 1
ATOM 2824 N N . GLY A 1 432 ? -6.689 -25.161 -13.792 1.00 79.56 432 GLY A N 1
ATOM 2825 C CA . GLY A 1 432 ? -6.780 -26.423 -13.065 1.00 79.56 432 GLY A CA 1
ATOM 2826 C C . GLY A 1 432 ? -6.452 -26.327 -11.576 1.00 79.56 432 GLY A C 1
ATOM 2827 O O . GLY A 1 432 ? -6.114 -27.358 -10.978 1.00 79.56 432 GLY A O 1
ATOM 2828 N N . LEU A 1 433 ? -6.571 -25.137 -10.978 1.00 77.94 433 LEU A N 1
ATOM 2829 C CA . LEU A 1 433 ? -6.567 -24.987 -9.526 1.00 77.94 433 LEU A CA 1
ATOM 2830 C C . LEU A 1 433 ? -7.801 -25.673 -8.914 1.00 77.94 433 LEU A C 1
ATOM 2832 O O . LEU A 1 433 ? -8.865 -25.744 -9.535 1.00 77.94 433 LEU A O 1
ATOM 2836 N N . PRO A 1 434 ? -7.671 -26.284 -7.723 1.00 65.81 434 PRO A N 1
ATOM 2837 C CA . PRO A 1 434 ? -8.801 -26.935 -7.069 1.00 65.81 434 PRO A CA 1
ATOM 2838 C C . PRO A 1 434 ? -9.888 -25.913 -6.696 1.00 65.81 434 PRO A C 1
ATOM 2840 O O . PRO A 1 434 ? -9.557 -24.830 -6.249 1.00 65.81 434 PRO A O 1
ATOM 2843 N N . ASP A 1 435 ? -11.172 -26.299 -6.740 1.00 62.75 435 ASP A N 1
ATOM 2844 C CA . ASP A 1 435 ? -12.339 -25.462 -6.354 1.00 62.75 435 ASP A CA 1
ATOM 2845 C C . ASP A 1 435 ? -12.269 -24.817 -4.944 1.00 62.75 435 ASP A C 1
ATOM 2847 O O . ASP A 1 435 ? -13.181 -24.104 -4.548 1.00 62.75 435 ASP A O 1
ATOM 2851 N N . SER A 1 436 ? -11.290 -25.176 -4.109 1.00 55.25 436 SER A N 1
ATOM 2852 C CA . SER A 1 436 ? -11.061 -24.544 -2.802 1.00 55.25 436 SER A CA 1
ATOM 2853 C C . SER A 1 436 ? -10.075 -23.374 -2.848 1.00 55.25 436 SER A C 1
ATOM 2855 O O . SER A 1 436 ? -9.928 -22.707 -1.835 1.00 55.25 436 SER A O 1
ATOM 2857 N N . ALA A 1 437 ? -9.365 -23.227 -3.966 1.00 52.06 437 ALA A N 1
ATOM 2858 C CA . ALA A 1 437 ? -8.400 -22.178 -4.286 1.00 52.06 437 ALA A CA 1
ATOM 2859 C C . ALA A 1 437 ? -8.968 -21.152 -5.291 1.00 52.06 437 ALA A C 1
ATOM 2861 O O . ALA A 1 437 ? -8.431 -20.063 -5.399 1.00 52.06 437 ALA A O 1
ATOM 2862 N N . ALA A 1 438 ? -10.031 -21.516 -6.021 1.00 44.97 438 ALA A N 1
ATOM 2863 C CA . ALA A 1 438 ? -10.811 -20.654 -6.918 1.00 44.97 438 ALA A CA 1
ATOM 2864 C C . ALA A 1 438 ? -12.111 -20.208 -6.237 1.00 44.97 438 ALA A C 1
ATOM 2866 O O . ALA A 1 438 ? -12.630 -19.126 -6.594 1.00 44.97 438 ALA A O 1
#

Organism: NCBI:txid120398